Protein AF-A0A947I3F6-F1 (afdb_monomer_lite)

pLDDT: mean 74.59, std 15.41, range [24.28, 96.38]

Foldseek 3Di:
DDDPPFLDPADDAAAEEEEDAAFQWAPFDLVFFPDDPVLQQLLQVLLVVVQVVCVVVVVVVQLEWAFDWFWDPVPDDPFWIWIWTADTNDPPDGDIDIRTGTCDPQCVVQVDHGPVSVCVRGGDTAGDDQSVLLVVLQLLLVLQSDADQAYEYEYADDPHCVVVCVVSCVRRVRRYHYDHLPVWDHKYKHWRWYQDPVRDIDTRMYIYDTDDCQVSCLVVLVVQLRYQAYEDQAANQVSCVVVVRQHEYEHLHDLSCLLRVLVRQQVCVVVVRARYAYEYALVSLQVSLLSLCCVVPVDHSVPDDGQGQAAQWDDDPPDIFGDQVNVVSNLVNVLSVCVRGPHDADQAKDWHYKYQHDQSAIWTWIDHGHWIKIKTKGAFDLQLLVLLVVLLDDDQAQFDSPQARSDLSRLSRQVSQVSSGGPDRVLVVLCVVPVPQDPQLSVQLVRQLSRVSSNSSSSRLSRGVVNHCSSGNSNCVSVVSVVSSVLSSVRSVFQVDAACGGGDWRADPNRRMIMDMHINDNDPPPDD

Radius of gyration: 23.23 Å; chains: 1; bounding box: 56×62×62 Å

Sequence (528 aa):
MPTYKRFFPGPQGIEAEVVVPMTDFSVIDPHKLKLPRVARDIIKERVGSLREELQRRGFAHGNKIASLLSLLHDESDDDTIPLMLHHGPSFLEHFRAVLKLPKTPAIREENPQTPEALFEIISNTHMGGNASNILRTELHMARSGIGARIHKVFAPSDKYLDPWMAQYLDEVGDLFEFHPLNEIESRYGAGFPYDDNGGREQRFSTNTPQASTIDAMLPHVGQLESCDFVVVSEGLGEILKAQQIEVSQLFNPTSALHVESAIEVLKRSNGGITRDGVFINDKEADVWLKVMENRIDGTSMDELPDAKFPSPFRKTKQSTAIDGNAIQIINDSHQRWLNVIQPPESEHMTCLTGVGCGPEGGQYQFQKRNRFYISCADTLTDKGAGTLINSLGRKERKVSTKTRDVVGAGDAAYAATILAMLHTPLEDLFKSKEPSLNTNQIIIAITAFHAILGRVFGELAFRSENRDLTGVPHTSFPRILDAVVNKSIAAAYKLTIVEKRPQRIYTDDEWGINFVMWELARKSQSSF

Structure (mmCIF, N/CA/C/O backbone):
data_AF-A0A947I3F6-F1
#
_entry.id   AF-A0A947I3F6-F1
#
loop_
_atom_site.group_PDB
_atom_site.id
_atom_site.type_symbol
_atom_site.label_atom_id
_atom_site.label_alt_id
_atom_site.label_comp_id
_atom_site.label_asym_id
_atom_site.label_entity_id
_atom_site.label_seq_id
_atom_site.pdbx_PDB_ins_code
_atom_site.Cartn_x
_atom_site.Cartn_y
_atom_site.Cartn_z
_atom_site.occupancy
_atom_site.B_iso_or_equiv
_atom_site.auth_seq_id
_atom_site.auth_comp_id
_atom_site.auth_asym_id
_atom_site.auth_atom_id
_atom_site.pdbx_PDB_model_num
ATOM 1 N N . MET A 1 1 ? -17.574 -31.869 -7.685 1.00 28.08 1 MET A N 1
ATOM 2 C CA . MET A 1 1 ? -16.600 -30.843 -7.254 1.00 28.08 1 MET A CA 1
ATOM 3 C C . MET A 1 1 ? -16.718 -30.685 -5.745 1.00 28.08 1 MET A C 1
ATOM 5 O O . MET A 1 1 ? -17.851 -30.689 -5.273 1.00 28.08 1 MET A O 1
ATOM 9 N N . PRO A 1 2 ? -15.620 -30.624 -4.974 1.00 24.28 2 PRO A N 1
ATOM 10 C CA . PRO A 1 2 ? -15.720 -30.345 -3.550 1.00 24.28 2 PRO A CA 1
ATOM 11 C C . PRO A 1 2 ? -16.193 -28.899 -3.369 1.00 24.28 2 PRO A C 1
ATOM 13 O O . PRO A 1 2 ? -15.531 -27.961 -3.796 1.00 24.28 2 PRO A O 1
ATOM 16 N N . THR A 1 3 ? -17.364 -28.725 -2.766 1.00 25.22 3 THR A N 1
ATOM 17 C CA . THR A 1 3 ? -17.867 -27.431 -2.299 1.00 25.22 3 THR A CA 1
ATOM 18 C C . THR A 1 3 ? -16.963 -26.944 -1.170 1.00 25.22 3 THR A C 1
ATOM 20 O O . THR A 1 3 ? -17.061 -27.435 -0.042 1.00 25.22 3 THR A O 1
ATOM 23 N N . TYR A 1 4 ? -16.056 -26.013 -1.465 1.00 28.89 4 TYR A N 1
ATOM 24 C CA . TYR A 1 4 ? -15.246 -25.357 -0.444 1.00 28.89 4 TYR A CA 1
ATOM 25 C C . TYR A 1 4 ? -16.170 -24.584 0.506 1.00 28.89 4 TYR A C 1
ATOM 27 O O . TYR A 1 4 ? -16.903 -23.681 0.102 1.00 28.89 4 TYR A O 1
ATOM 35 N N . LYS A 1 5 ? -16.174 -24.971 1.786 1.00 31.47 5 LYS A N 1
ATOM 36 C CA . LYS A 1 5 ? -16.894 -24.259 2.846 1.00 31.47 5 LYS A CA 1
ATOM 37 C C . LYS A 1 5 ? -16.187 -22.910 3.029 1.00 31.47 5 LYS A C 1
ATOM 39 O O . LYS A 1 5 ? -15.040 -22.892 3.468 1.00 31.47 5 LYS A O 1
ATOM 44 N N . ARG A 1 6 ? -16.832 -21.811 2.618 1.00 31.89 6 ARG A N 1
ATOM 45 C CA . ARG A 1 6 ? -16.258 -20.455 2.678 1.00 31.89 6 ARG A CA 1
ATOM 46 C C . ARG A 1 6 ? -15.816 -20.128 4.107 1.00 31.89 6 ARG A C 1
ATOM 48 O O . ARG A 1 6 ? -16.558 -20.383 5.055 1.00 31.89 6 ARG A O 1
ATOM 55 N N . PHE A 1 7 ? -14.612 -19.582 4.246 1.00 33.91 7 PHE A N 1
ATOM 56 C CA . PHE A 1 7 ? -14.029 -19.210 5.538 1.00 33.91 7 PHE A CA 1
ATOM 57 C C . PHE A 1 7 ? -14.608 -17.884 6.066 1.00 33.91 7 PHE A C 1
ATOM 59 O O . PHE A 1 7 ? -14.788 -17.727 7.271 1.00 33.91 7 PHE A O 1
ATOM 66 N N . PHE A 1 8 ? -15.010 -16.995 5.150 1.00 31.03 8 PHE A N 1
ATOM 67 C CA . PHE A 1 8 ? -15.884 -15.849 5.404 1.00 31.03 8 PHE A CA 1
ATOM 68 C C . PHE A 1 8 ? -17.185 -16.019 4.605 1.00 31.03 8 PHE A C 1
ATOM 70 O O . PHE A 1 8 ? -17.126 -16.178 3.382 1.00 31.03 8 PHE A O 1
ATOM 77 N N . PRO A 1 9 ? -18.374 -16.009 5.232 1.00 30.25 9 PRO A N 1
ATOM 78 C CA . PRO A 1 9 ? -19.610 -15.837 4.486 1.00 30.25 9 PRO A CA 1
ATOM 79 C C . PRO A 1 9 ? -19.671 -14.378 4.015 1.00 30.25 9 PRO A C 1
ATOM 81 O O . PRO A 1 9 ? -20.130 -13.513 4.748 1.00 30.25 9 PRO A O 1
ATOM 84 N N . GLY A 1 10 ? -19.154 -14.099 2.816 1.00 25.91 10 GLY A N 1
ATOM 85 C CA . GLY A 1 10 ? -19.356 -12.798 2.174 1.00 25.91 10 GLY A CA 1
ATOM 86 C C . GLY A 1 10 ? -20.850 -12.515 1.924 1.00 25.91 10 GLY A C 1
ATOM 87 O O . GLY A 1 10 ? -21.655 -13.463 1.936 1.00 25.91 10 GLY A O 1
ATOM 88 N N . PRO A 1 11 ? -21.233 -11.249 1.685 1.00 28.20 11 PRO A N 1
ATOM 89 C CA . PRO A 1 11 ? -22.592 -10.877 1.304 1.00 28.20 11 PRO A CA 1
ATOM 90 C C . PRO A 1 11 ? -23.024 -11.534 -0.011 1.00 28.20 11 PRO A C 1
ATOM 92 O O . PRO A 1 11 ? -22.335 -12.368 -0.607 1.00 28.20 11 PRO A O 1
ATOM 95 N N . GLN A 1 12 ? -24.255 -11.243 -0.419 1.00 27.61 12 GLN A N 1
ATOM 96 C CA . GLN A 1 12 ? -24.843 -11.751 -1.649 1.00 27.61 12 GLN A CA 1
ATOM 97 C C . GLN A 1 12 ? -24.930 -10.623 -2.701 1.00 27.61 12 GLN A C 1
ATOM 99 O O . GLN A 1 12 ? -26.030 -10.140 -2.935 1.00 27.61 12 GLN A O 1
ATOM 104 N N . GLY A 1 13 ? -23.815 -10.194 -3.325 1.00 28.19 13 GLY A N 1
ATOM 105 C CA . GLY A 1 13 ? -23.818 -9.155 -4.389 1.00 28.19 13 GLY A CA 1
ATOM 106 C C . GLY A 1 13 ? -22.594 -9.125 -5.336 1.00 28.19 13 GLY A C 1
ATOM 107 O O . GLY A 1 13 ? -21.759 -10.020 -5.266 1.00 28.19 13 GLY A O 1
ATOM 108 N N . ILE A 1 14 ? -22.520 -8.127 -6.240 1.00 34.62 14 ILE A N 1
ATOM 109 C CA . ILE A 1 14 ? -21.321 -7.713 -7.019 1.00 34.62 14 ILE A CA 1
ATOM 110 C C . ILE A 1 14 ? -20.646 -6.610 -6.195 1.00 34.62 14 ILE A C 1
ATOM 112 O O . ILE A 1 14 ? -21.326 -5.661 -5.828 1.00 34.62 14 ILE A O 1
ATOM 116 N N . GLU A 1 15 ? -19.373 -6.756 -5.826 1.00 47.69 15 GLU A N 1
ATOM 117 C CA . GLU A 1 15 ? -18.882 -6.144 -4.574 1.00 47.69 15 GLU A CA 1
ATOM 118 C C . GLU A 1 15 ? -17.636 -5.239 -4.730 1.00 47.69 15 GLU A C 1
ATOM 120 O O . GLU A 1 15 ? -17.340 -4.497 -3.801 1.00 47.69 15 GLU A O 1
ATOM 125 N N . ALA A 1 16 ? -16.927 -5.212 -5.873 1.00 43.44 16 ALA A N 1
ATOM 126 C CA . ALA A 1 16 ? -15.826 -4.255 -6.093 1.00 43.44 16 ALA A CA 1
ATOM 127 C C . ALA A 1 16 ? -15.521 -4.001 -7.581 1.00 43.44 16 ALA A C 1
ATOM 129 O O . ALA A 1 16 ? -15.352 -4.947 -8.353 1.00 43.44 16 ALA A O 1
ATOM 130 N N . GLU A 1 17 ? -15.375 -2.732 -7.973 1.00 51.38 17 GLU A N 1
ATOM 131 C CA . GLU A 1 17 ? -14.807 -2.352 -9.272 1.00 51.38 17 GLU A CA 1
ATOM 132 C C . GLU A 1 17 ? -13.378 -1.832 -9.073 1.00 51.38 17 GLU A C 1
ATOM 134 O O . GLU A 1 17 ? -13.118 -0.925 -8.279 1.00 51.38 17 GLU A O 1
ATOM 139 N N . VAL A 1 18 ? -12.422 -2.459 -9.752 1.00 54.09 18 VAL A N 1
ATOM 140 C CA . VAL A 1 18 ? -11.008 -2.101 -9.702 1.00 54.09 18 VAL A CA 1
ATOM 141 C C . VAL A 1 18 ? -10.653 -1.459 -11.029 1.00 54.09 18 VAL A C 1
ATOM 143 O O . VAL A 1 18 ? -10.506 -2.137 -12.048 1.00 54.09 18 VAL A O 1
ATOM 146 N N . VAL A 1 19 ? -10.485 -0.141 -11.010 1.00 51.28 19 VAL A N 1
ATOM 147 C CA . VAL A 1 19 ? -9.880 0.570 -12.131 1.00 51.28 19 VAL A CA 1
ATOM 148 C C . VAL A 1 19 ? -8.380 0.529 -11.908 1.00 51.28 19 VAL A C 1
ATOM 150 O O . VAL A 1 19 ? -7.844 1.094 -10.951 1.00 51.28 19 VAL A O 1
ATOM 153 N N . VAL A 1 20 ? -7.694 -0.186 -12.787 1.00 48.84 20 VAL A N 1
ATOM 154 C CA . VAL A 1 20 ? -6.251 -0.358 -12.756 1.00 48.84 20 VAL A CA 1
ATOM 155 C C . VAL A 1 20 ? -5.626 0.544 -13.813 1.00 48.84 20 VAL A C 1
ATOM 157 O O . VAL A 1 20 ? -5.466 0.138 -14.963 1.00 48.84 20 VAL A O 1
ATOM 160 N N . PRO A 1 21 ? -5.149 1.740 -13.443 1.00 43.19 21 PRO A N 1
ATOM 161 C CA . PRO A 1 21 ? -4.045 2.331 -14.164 1.00 43.19 21 PRO A CA 1
ATOM 162 C C . PRO A 1 21 ? -2.756 1.589 -13.783 1.00 43.19 21 PRO A C 1
ATOM 164 O O . PRO A 1 21 ? -2.217 1.762 -12.693 1.00 43.19 21 PRO A O 1
ATOM 167 N N . MET A 1 22 ? -2.241 0.835 -14.753 1.00 49.03 22 MET A N 1
ATOM 168 C CA . MET A 1 22 ? -0.821 0.741 -15.101 1.00 49.03 22 MET A CA 1
ATOM 169 C C . MET A 1 22 ? 0.215 0.135 -14.152 1.00 49.03 22 MET A C 1
ATOM 171 O O . MET A 1 22 ? 0.053 -0.130 -12.964 1.00 49.03 22 MET A O 1
ATOM 175 N N . THR A 1 23 ? 1.356 -0.070 -14.788 1.00 38.34 23 THR A N 1
ATOM 176 C CA . THR A 1 23 ? 2.410 -1.004 -14.480 1.00 38.34 23 THR A CA 1
ATOM 177 C C . THR A 1 23 ? 3.756 -0.292 -14.400 1.00 38.34 23 THR A C 1
ATOM 179 O O . THR A 1 23 ? 4.328 0.170 -15.387 1.00 38.34 23 THR A O 1
ATOM 182 N N . ASP A 1 24 ? 4.312 -0.243 -13.193 1.00 42.03 24 ASP A N 1
ATOM 183 C CA . ASP A 1 24 ? 5.737 0.013 -12.985 1.00 42.03 24 ASP A CA 1
ATOM 184 C C . ASP A 1 24 ? 6.510 -1.279 -13.315 1.00 42.03 24 ASP A C 1
ATOM 186 O O . ASP A 1 24 ? 6.633 -2.161 -12.467 1.00 42.03 24 ASP A O 1
ATOM 190 N N . PHE A 1 25 ? 6.983 -1.442 -14.553 1.00 49.47 25 PHE A N 1
ATOM 191 C CA . PHE A 1 25 ? 7.470 -2.755 -15.017 1.00 49.47 25 PHE A CA 1
ATOM 192 C C . PHE A 1 25 ? 8.892 -3.168 -14.651 1.00 49.47 25 PHE A C 1
ATOM 194 O O . PHE A 1 25 ? 9.193 -4.362 -14.605 1.00 49.47 25 PHE A O 1
ATOM 201 N N . SER A 1 26 ? 9.790 -2.225 -14.404 1.00 39.75 26 SER A N 1
ATOM 202 C CA . SER A 1 26 ? 11.188 -2.545 -14.126 1.00 39.75 26 SER A CA 1
ATOM 203 C C . SER A 1 26 ? 11.578 -1.973 -12.779 1.00 39.75 26 SER A C 1
ATOM 205 O O . SER A 1 26 ? 12.297 -0.984 -12.655 1.00 39.75 26 SER A O 1
ATOM 207 N N . VAL A 1 27 ? 11.141 -2.649 -11.723 1.00 41.66 27 VAL A N 1
ATOM 208 C CA . VAL A 1 27 ? 11.884 -2.648 -10.469 1.00 41.66 27 VAL A CA 1
ATOM 209 C C . VAL A 1 27 ? 13.164 -3.432 -10.741 1.00 41.66 27 VAL A C 1
ATOM 211 O O . VAL A 1 27 ? 13.220 -4.655 -10.636 1.00 41.66 27 VAL A O 1
ATOM 214 N N . ILE A 1 28 ? 14.225 -2.717 -11.099 1.00 43.44 28 ILE A N 1
ATOM 215 C CA . ILE A 1 28 ? 15.539 -3.331 -11.147 1.00 43.44 28 ILE A CA 1
ATOM 216 C C . ILE A 1 28 ? 15.948 -3.614 -9.709 1.00 43.44 28 ILE A C 1
ATOM 218 O O . ILE A 1 28 ? 16.292 -2.721 -8.930 1.00 43.44 28 ILE A O 1
ATOM 222 N N . ASP A 1 29 ? 15.860 -4.887 -9.348 1.00 44.84 29 ASP A N 1
ATOM 223 C CA . ASP A 1 29 ? 16.509 -5.389 -8.158 1.00 44.84 29 ASP A CA 1
ATOM 224 C C . ASP A 1 29 ? 18.026 -5.267 -8.384 1.00 44.84 29 ASP A C 1
ATOM 226 O O . ASP A 1 29 ? 18.556 -5.843 -9.342 1.00 44.84 29 ASP A O 1
ATOM 230 N N . PRO A 1 30 ? 18.746 -4.503 -7.552 1.00 41.88 30 PRO A N 1
ATOM 231 C CA . PRO A 1 30 ? 20.191 -4.342 -7.686 1.00 41.88 30 PRO A CA 1
ATOM 232 C C . PRO A 1 30 ? 20.954 -5.679 -7.628 1.00 41.88 30 PRO A C 1
ATOM 234 O O . PRO A 1 30 ? 22.064 -5.803 -8.164 1.00 41.88 30 PRO A O 1
ATOM 237 N N . HIS A 1 31 ? 20.330 -6.723 -7.074 1.00 41.31 31 HIS A N 1
ATOM 238 C CA . HIS A 1 31 ? 20.825 -8.094 -7.089 1.00 41.31 31 HIS A CA 1
ATOM 239 C C . HIS A 1 31 ? 20.369 -8.924 -8.303 1.00 41.31 31 HIS A C 1
ATOM 241 O O . HIS A 1 31 ? 20.962 -9.977 -8.535 1.00 41.31 31 HIS A O 1
ATOM 247 N N . LYS A 1 32 ? 19.373 -8.481 -9.089 1.00 51.38 32 LYS A N 1
ATOM 248 C CA . LYS A 1 32 ? 18.787 -9.235 -10.222 1.00 51.38 32 LYS A CA 1
ATOM 249 C C . LYS A 1 32 ? 18.904 -8.561 -11.592 1.00 51.38 32 LYS A C 1
ATOM 251 O O . LYS A 1 32 ? 18.306 -9.052 -12.548 1.00 51.38 32 LYS A O 1
ATOM 256 N N . LEU A 1 33 ? 19.685 -7.487 -11.726 1.00 62.09 33 LEU A N 1
ATOM 257 C CA . LEU A 1 33 ? 20.210 -7.107 -13.040 1.00 62.09 33 LEU A CA 1
ATOM 258 C C . LEU A 1 33 ? 20.927 -8.313 -13.643 1.00 62.09 33 LEU A C 1
ATOM 260 O O . LEU A 1 33 ? 21.874 -8.829 -13.041 1.00 62.09 33 LEU A O 1
ATOM 264 N N . LYS A 1 34 ? 20.533 -8.717 -14.852 1.00 69.50 34 LYS A N 1
ATOM 265 C CA . LYS A 1 34 ? 21.219 -9.755 -15.638 1.00 69.50 34 LYS A CA 1
ATOM 266 C C . LYS A 1 34 ? 22.497 -9.192 -16.272 1.00 69.50 34 LYS A C 1
ATOM 268 O O . LYS A 1 34 ? 22.819 -9.457 -17.424 1.00 69.50 34 LYS A O 1
ATOM 273 N N . LEU A 1 35 ? 23.215 -8.359 -15.519 1.00 71.69 35 LEU A N 1
ATOM 274 C CA . LEU A 1 35 ? 24.388 -7.624 -15.967 1.00 71.69 35 LEU A CA 1
ATOM 275 C C . LEU A 1 35 ? 25.615 -8.016 -15.133 1.00 71.69 35 LEU A C 1
ATOM 277 O O . LEU A 1 35 ? 25.515 -8.164 -13.908 1.00 71.69 35 LEU A O 1
ATOM 281 N N . PRO A 1 36 ? 26.801 -8.127 -15.761 1.00 76.75 36 PRO A N 1
ATOM 282 C CA . PRO A 1 36 ? 28.058 -8.282 -15.038 1.00 76.75 36 PRO A CA 1
ATOM 283 C C . PRO A 1 36 ? 28.245 -7.182 -13.986 1.00 76.75 36 PRO A C 1
ATOM 285 O O . PRO A 1 36 ? 27.807 -6.049 -14.174 1.00 76.75 36 PRO A O 1
ATOM 288 N N . ARG A 1 37 ? 28.939 -7.485 -12.881 1.00 80.00 37 ARG A N 1
ATOM 289 C CA . ARG A 1 37 ? 29.182 -6.521 -11.787 1.00 80.00 37 ARG A CA 1
ATOM 290 C C . ARG A 1 37 ? 29.732 -5.179 -12.283 1.00 80.00 37 ARG A C 1
ATOM 292 O O . ARG A 1 37 ? 29.181 -4.150 -11.929 1.00 80.00 37 ARG A O 1
ATOM 299 N N . VAL A 1 38 ? 30.724 -5.209 -13.172 1.00 80.44 38 VAL A N 1
ATOM 300 C CA . VAL A 1 38 ? 31.338 -4.003 -13.752 1.00 80.44 38 VAL A CA 1
ATOM 301 C C . VAL A 1 38 ? 30.305 -3.117 -14.459 1.00 80.44 38 VAL A C 1
ATOM 303 O O . VAL A 1 38 ? 30.294 -1.907 -14.275 1.00 80.44 38 VAL A O 1
ATOM 306 N N . ALA A 1 39 ? 29.388 -3.719 -15.222 1.00 77.38 39 ALA A N 1
ATOM 307 C CA . ALA A 1 39 ? 28.314 -2.990 -15.890 1.00 77.38 39 ALA A CA 1
ATOM 308 C C . ALA A 1 39 ? 27.342 -2.348 -14.884 1.00 77.38 39 ALA A C 1
ATOM 310 O O . ALA A 1 39 ? 26.892 -1.225 -15.094 1.00 77.38 39 ALA A O 1
ATOM 311 N N . ARG A 1 40 ? 27.049 -3.036 -13.773 1.00 77.50 40 ARG A N 1
ATOM 312 C CA . ARG A 1 40 ? 26.195 -2.504 -12.700 1.00 77.50 40 ARG A CA 1
ATOM 313 C C . ARG A 1 40 ? 26.842 -1.326 -11.980 1.00 77.50 40 ARG A C 1
ATOM 315 O O . ARG A 1 40 ? 26.161 -0.336 -11.745 1.00 77.50 40 ARG A O 1
ATOM 322 N N . ASP A 1 41 ? 28.133 -1.418 -11.678 1.00 81.31 41 ASP A N 1
ATOM 323 C CA . ASP A 1 41 ? 28.874 -0.357 -10.988 1.00 81.31 41 ASP A CA 1
ATOM 324 C C . ASP A 1 41 ? 28.897 0.935 -11.835 1.00 81.31 41 ASP A C 1
ATOM 326 O O . ASP A 1 41 ? 28.617 2.016 -11.321 1.00 81.31 41 ASP A O 1
ATOM 330 N N . ILE A 1 42 ? 29.084 0.813 -13.157 1.00 81.00 42 ILE A N 1
ATOM 331 C CA . ILE A 1 42 ? 29.000 1.946 -14.100 1.00 81.00 42 ILE A CA 1
ATOM 332 C C . ILE A 1 42 ? 27.601 2.578 -14.106 1.00 81.00 42 ILE A C 1
ATOM 334 O O . ILE A 1 42 ? 27.469 3.802 -14.130 1.00 81.00 42 ILE A O 1
ATOM 338 N N . ILE A 1 43 ? 26.543 1.758 -14.106 1.00 80.31 43 ILE A N 1
ATOM 339 C CA . ILE A 1 43 ? 25.162 2.258 -14.059 1.00 80.31 43 ILE A CA 1
ATOM 340 C C . ILE A 1 43 ? 24.934 3.039 -12.762 1.00 80.31 43 ILE A C 1
ATOM 342 O O . ILE A 1 43 ? 24.422 4.154 -12.819 1.00 80.31 43 ILE A O 1
ATOM 346 N N . LYS A 1 44 ? 25.357 2.494 -11.615 1.00 82.81 44 LYS A N 1
ATOM 347 C CA . LYS A 1 44 ? 25.204 3.147 -10.309 1.00 82.81 44 LYS A CA 1
ATOM 348 C C . LYS A 1 44 ? 25.850 4.520 -10.249 1.00 82.81 44 LYS A C 1
ATOM 350 O O . LYS A 1 44 ? 25.217 5.465 -9.786 1.00 82.81 44 LYS A O 1
ATOM 355 N N . GLU A 1 45 ? 27.085 4.625 -10.727 1.00 84.75 45 GLU A N 1
ATOM 356 C CA . GLU A 1 45 ? 27.823 5.886 -10.760 1.00 84.75 45 GLU A CA 1
ATOM 357 C C . GLU A 1 45 ? 27.086 6.928 -11.613 1.00 84.75 45 GLU A C 1
ATOM 359 O O . GLU A 1 45 ? 26.788 8.027 -11.145 1.00 84.75 45 GLU A O 1
ATOM 364 N N . ARG A 1 46 ? 26.692 6.550 -12.838 1.00 84.12 46 ARG A N 1
ATOM 365 C CA . ARG A 1 46 ? 25.990 7.443 -13.775 1.00 84.12 46 ARG A CA 1
ATOM 366 C C . ARG A 1 46 ? 24.640 7.913 -13.235 1.00 84.12 46 ARG A C 1
ATOM 368 O O . ARG A 1 46 ? 24.288 9.081 -13.390 1.00 84.12 46 ARG A O 1
ATOM 375 N N . VAL A 1 47 ? 23.895 7.023 -12.585 1.00 82.44 47 VAL A N 1
ATOM 376 C CA . VAL A 1 47 ? 22.600 7.342 -11.965 1.00 82.44 47 VAL A CA 1
ATOM 377 C C . VAL A 1 47 ? 22.787 8.247 -10.747 1.00 82.44 47 VAL A C 1
ATOM 379 O O . VAL A 1 47 ? 22.021 9.193 -10.576 1.00 82.44 47 VAL A O 1
ATOM 382 N N . GLY A 1 48 ? 23.819 8.008 -9.932 1.00 82.31 48 GLY A N 1
ATOM 383 C CA . GLY A 1 48 ? 24.184 8.880 -8.815 1.00 82.31 48 GLY A CA 1
ATOM 384 C C . GLY A 1 48 ? 24.465 10.313 -9.276 1.00 82.31 48 GLY A C 1
ATOM 385 O O . GLY A 1 48 ? 23.866 11.254 -8.755 1.00 82.31 48 GLY A O 1
ATOM 386 N N . SER A 1 49 ? 25.278 10.480 -10.324 1.00 83.56 49 SER A N 1
ATOM 387 C CA . SER A 1 49 ? 25.569 11.800 -10.904 1.00 83.56 49 SER A CA 1
ATOM 388 C C . SER A 1 49 ? 24.330 12.485 -11.491 1.00 83.56 49 SER A C 1
ATOM 390 O O . SER A 1 49 ? 24.114 13.674 -11.250 1.00 83.56 49 SER A O 1
ATOM 392 N N . LEU A 1 50 ? 23.486 11.741 -12.218 1.00 79.94 50 LEU A N 1
ATOM 393 C CA . LEU A 1 50 ? 22.214 12.246 -12.750 1.00 79.94 50 LEU A CA 1
ATOM 394 C C . LEU A 1 50 ? 21.304 12.758 -11.625 1.00 79.94 50 LEU A C 1
ATOM 396 O O . LEU A 1 50 ? 20.720 13.837 -11.716 1.00 79.94 50 LEU A O 1
ATOM 400 N N . ARG A 1 51 ? 21.207 11.998 -10.534 1.00 79.69 51 ARG A N 1
ATOM 401 C CA . ARG A 1 51 ? 20.426 12.374 -9.358 1.00 79.69 51 ARG A CA 1
ATOM 402 C C . ARG A 1 51 ? 20.957 13.652 -8.708 1.00 79.69 51 ARG A C 1
ATOM 404 O O . ARG A 1 51 ? 20.167 14.533 -8.381 1.00 79.69 51 ARG A O 1
ATOM 411 N N . GLU A 1 52 ? 22.264 13.770 -8.497 1.00 80.19 52 GLU A N 1
ATOM 412 C CA . GLU A 1 52 ? 22.872 14.984 -7.930 1.00 80.19 52 GLU A CA 1
ATOM 413 C C . GLU A 1 52 ? 22.630 16.216 -8.807 1.00 80.19 52 GLU A C 1
ATOM 415 O O . GLU A 1 52 ? 22.395 17.317 -8.306 1.00 80.19 52 GLU A O 1
ATOM 420 N N . GLU A 1 53 ? 22.673 16.048 -10.128 1.00 78.44 53 GLU A N 1
ATOM 421 C CA . GLU A 1 53 ? 22.303 17.097 -11.071 1.00 78.44 53 GLU A CA 1
ATOM 422 C C . GLU A 1 53 ? 20.837 17.513 -10.918 1.00 78.44 53 GLU A C 1
ATOM 424 O O . GLU A 1 53 ? 20.553 18.707 -10.822 1.00 78.44 53 GLU A O 1
ATOM 429 N N . LEU A 1 54 ? 19.919 16.549 -10.831 1.00 73.75 54 LEU A N 1
ATOM 430 C CA . LEU A 1 54 ? 18.503 16.823 -10.603 1.00 73.75 54 LEU A CA 1
ATOM 431 C C . LEU A 1 54 ? 18.281 17.572 -9.280 1.00 73.75 54 LEU A C 1
ATOM 433 O O . LEU A 1 54 ? 17.602 18.597 -9.251 1.00 73.75 54 LEU A O 1
ATOM 437 N N . GLN A 1 55 ? 18.914 17.137 -8.191 1.00 72.00 55 GLN A N 1
ATOM 438 C CA . GLN A 1 55 ? 18.804 17.826 -6.902 1.00 72.00 55 GLN A CA 1
ATOM 439 C C . GLN A 1 55 ? 19.299 19.276 -6.970 1.00 72.00 55 GLN A C 1
ATOM 441 O O . GLN A 1 55 ? 18.642 20.172 -6.442 1.00 72.00 55 GLN A O 1
ATOM 446 N N . ARG A 1 56 ? 20.421 19.533 -7.658 1.00 73.44 56 ARG A N 1
ATOM 447 C CA . ARG A 1 56 ? 20.949 20.896 -7.856 1.00 73.44 56 ARG A CA 1
ATOM 448 C C . ARG A 1 56 ? 20.008 21.799 -8.650 1.00 73.44 56 ARG A C 1
ATOM 450 O O . ARG A 1 56 ? 20.045 23.009 -8.463 1.00 73.44 56 ARG A O 1
ATOM 457 N N . ARG A 1 57 ? 19.171 21.227 -9.517 1.00 69.25 57 ARG A N 1
ATOM 458 C CA . ARG A 1 57 ? 18.166 21.953 -10.309 1.00 69.25 57 ARG A CA 1
ATOM 459 C C . ARG A 1 57 ? 16.855 22.204 -9.551 1.00 69.25 57 ARG A C 1
ATOM 461 O O . ARG A 1 57 ? 15.912 22.699 -10.150 1.00 69.25 57 ARG A O 1
ATOM 468 N N . GLY A 1 58 ? 16.791 21.891 -8.254 1.00 57.78 58 GLY A N 1
ATOM 469 C CA . GLY A 1 58 ? 15.598 22.120 -7.433 1.00 57.78 58 GLY A CA 1
ATOM 470 C C . GLY A 1 58 ? 14.602 20.959 -7.430 1.00 57.78 58 GLY A C 1
ATOM 471 O O . GLY A 1 58 ? 13.544 21.072 -6.818 1.00 57.78 58 GLY A O 1
ATOM 472 N N . PHE A 1 59 ? 14.939 19.809 -8.026 1.00 61.88 59 PHE A N 1
ATOM 473 C CA . PHE A 1 59 ? 14.131 18.591 -7.918 1.00 61.88 59 PHE A CA 1
ATOM 474 C C . PHE A 1 59 ? 14.358 17.928 -6.548 1.00 61.88 59 PHE A C 1
ATOM 476 O O . PHE A 1 59 ? 15.050 16.912 -6.427 1.00 61.88 59 PHE A O 1
ATOM 483 N N . ALA A 1 60 ? 13.804 18.528 -5.487 1.00 42.72 60 ALA A N 1
ATOM 484 C CA . ALA A 1 60 ? 14.076 18.192 -4.082 1.00 42.72 60 ALA A CA 1
ATOM 485 C C . ALA A 1 60 ? 13.736 16.737 -3.681 1.00 42.72 60 ALA A C 1
ATOM 487 O O . ALA A 1 60 ? 14.212 16.246 -2.657 1.00 42.72 60 ALA A O 1
ATOM 488 N N . HIS A 1 61 ? 13.004 16.000 -4.524 1.00 53.44 61 HIS A N 1
ATOM 489 C CA . HIS A 1 61 ? 12.581 14.615 -4.284 1.00 53.44 61 HIS A CA 1
ATOM 490 C C . HIS A 1 61 ? 13.189 13.587 -5.263 1.00 53.44 61 HIS A C 1
ATOM 492 O O . HIS A 1 61 ? 12.642 12.497 -5.406 1.00 53.44 61 HIS A O 1
ATOM 498 N N . GLY A 1 62 ? 14.318 13.924 -5.910 1.00 56.38 62 GLY A N 1
ATOM 499 C CA . GLY A 1 62 ? 14.946 13.312 -7.102 1.00 56.38 62 GLY A CA 1
ATOM 500 C C . GLY A 1 62 ? 15.297 11.813 -7.148 1.00 56.38 62 GLY A C 1
ATOM 501 O O . GLY A 1 62 ? 16.257 11.451 -7.813 1.00 56.38 62 GLY A O 1
ATOM 502 N N . ASN A 1 63 ? 14.542 10.931 -6.496 1.00 62.97 63 ASN A N 1
ATOM 503 C CA . ASN A 1 63 ? 14.616 9.476 -6.657 1.00 62.97 63 ASN A CA 1
ATOM 504 C C . ASN A 1 63 ? 13.497 8.917 -7.552 1.00 62.97 63 ASN A C 1
ATOM 506 O O . ASN A 1 63 ? 13.459 7.708 -7.784 1.00 62.97 63 ASN A O 1
ATOM 510 N N . LYS A 1 64 ? 12.579 9.762 -8.038 1.00 68.75 64 LYS A N 1
ATOM 511 C CA . LYS A 1 64 ? 11.559 9.414 -9.035 1.00 68.75 64 LYS A CA 1
ATOM 512 C C . LYS A 1 64 ? 11.323 10.585 -9.991 1.00 68.75 64 LYS A C 1
ATOM 514 O O . LYS A 1 64 ? 11.273 11.718 -9.521 1.00 68.75 64 LYS A O 1
ATOM 519 N N . ILE A 1 65 ? 11.151 10.322 -11.287 1.00 64.56 65 ILE A N 1
ATOM 520 C CA . ILE A 1 65 ? 10.774 11.329 -12.294 1.00 64.56 65 ILE A CA 1
ATOM 521 C C . ILE A 1 65 ? 9.757 10.772 -13.302 1.00 64.56 65 ILE A C 1
ATOM 523 O O . ILE A 1 65 ? 9.821 9.603 -13.681 1.00 64.56 65 ILE A O 1
ATOM 527 N N . ALA A 1 66 ? 8.832 11.612 -13.765 1.00 64.62 66 ALA A N 1
ATOM 528 C CA . ALA A 1 66 ? 8.040 11.322 -14.957 1.00 64.62 66 ALA A CA 1
ATOM 529 C C . ALA A 1 66 ? 8.880 11.691 -16.186 1.00 64.62 66 ALA A C 1
ATOM 531 O O . ALA A 1 66 ? 9.400 12.802 -16.250 1.00 64.62 66 ALA A O 1
ATOM 532 N N . SER A 1 67 ? 9.085 10.760 -17.115 1.00 66.69 67 SER A N 1
ATOM 533 C CA . SER A 1 67 ? 9.935 10.995 -18.282 1.00 66.69 67 SER A CA 1
ATOM 534 C C . SER A 1 67 ? 9.616 10.032 -19.421 1.00 66.69 67 SER A C 1
ATOM 536 O O . SER A 1 67 ? 9.450 8.835 -19.189 1.00 66.69 67 SER A O 1
ATOM 538 N N . LEU A 1 68 ? 9.538 10.541 -20.655 1.00 73.56 68 LEU A N 1
ATOM 539 C CA . LEU A 1 68 ? 9.506 9.666 -21.832 1.00 73.56 68 LEU A CA 1
ATOM 540 C C . LEU A 1 68 ? 10.894 9.044 -22.003 1.00 73.56 68 LEU A C 1
ATOM 542 O O . LEU A 1 68 ? 11.906 9.720 -21.808 1.00 73.56 68 LEU A O 1
ATOM 546 N N . LEU A 1 69 ? 10.941 7.772 -22.390 1.00 77.56 69 LEU A N 1
ATOM 547 C CA . LEU A 1 69 ? 12.185 7.046 -22.617 1.00 77.56 69 LEU A CA 1
ATOM 548 C C . LEU A 1 69 ? 12.370 6.782 -24.109 1.00 77.56 69 LEU A C 1
ATOM 550 O O . LEU A 1 69 ? 11.436 6.367 -24.786 1.00 77.56 69 LEU A O 1
ATOM 554 N N . SER A 1 70 ? 13.580 6.986 -24.627 1.00 85.56 70 SER A N 1
ATOM 555 C CA . SER A 1 70 ? 13.924 6.569 -25.992 1.00 85.56 70 SER A CA 1
ATOM 556 C C . SER A 1 70 ? 15.364 6.088 -26.083 1.00 85.56 70 SER A C 1
ATOM 558 O O . SER A 1 70 ? 16.248 6.647 -25.435 1.00 85.56 70 SER A O 1
ATOM 560 N N . LEU A 1 71 ? 15.629 5.101 -26.934 1.00 87.75 71 LEU A N 1
ATOM 561 C CA . LEU A 1 71 ? 16.999 4.730 -27.284 1.00 87.75 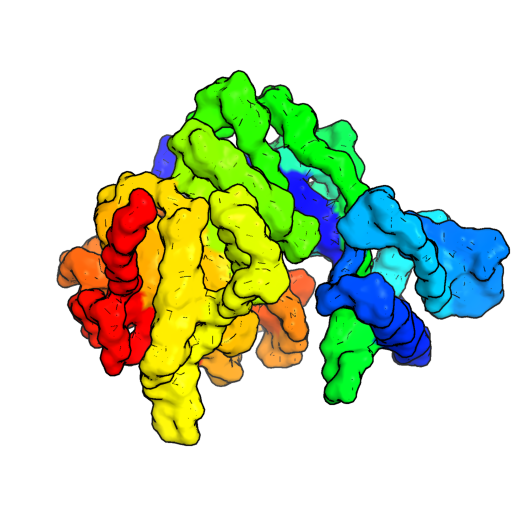71 LEU A CA 1
ATOM 562 C C . LEU A 1 71 ? 17.536 5.668 -28.367 1.00 87.75 71 LEU A C 1
ATOM 564 O O . LEU A 1 71 ? 16.838 5.958 -29.337 1.00 87.75 71 LEU A O 1
ATOM 568 N N . LEU A 1 72 ? 18.767 6.151 -28.195 1.00 86.69 72 LEU A N 1
ATOM 569 C CA . LEU A 1 72 ? 19.458 6.958 -29.203 1.00 86.69 72 LEU A CA 1
ATOM 570 C C . LEU A 1 72 ? 20.404 6.070 -30.000 1.00 86.69 72 LEU A C 1
ATOM 572 O O . LEU A 1 72 ? 21.557 5.870 -29.625 1.00 86.69 72 LEU A O 1
ATOM 576 N N . HIS A 1 73 ? 19.907 5.525 -31.104 1.00 80.00 73 HIS A N 1
ATOM 577 C CA . HIS A 1 73 ? 20.684 4.606 -31.937 1.00 80.00 73 HIS A CA 1
ATOM 578 C C . HIS A 1 73 ? 21.869 5.299 -32.618 1.00 80.00 73 HIS A C 1
ATOM 580 O O . HIS A 1 73 ? 22.972 4.752 -32.624 1.00 80.00 73 HIS A O 1
ATOM 586 N N . ASP A 1 74 ? 21.672 6.540 -33.068 1.00 77.94 74 ASP A N 1
ATOM 587 C CA . ASP A 1 74 ? 22.694 7.348 -33.751 1.00 77.94 74 ASP A CA 1
ATOM 588 C C . ASP A 1 74 ? 23.826 7.820 -32.820 1.00 77.94 74 ASP A C 1
ATOM 590 O O . ASP A 1 74 ? 24.913 8.160 -33.279 1.00 77.94 74 ASP A O 1
ATOM 594 N N . GLU A 1 75 ? 23.584 7.839 -31.505 1.00 72.69 75 GLU A N 1
ATOM 595 C CA . GLU A 1 75 ? 24.584 8.187 -30.485 1.00 72.69 75 GLU A CA 1
ATOM 596 C C . GLU A 1 75 ? 25.202 6.939 -29.826 1.00 72.69 75 GLU A C 1
ATOM 598 O O . GLU A 1 75 ? 25.986 7.059 -28.879 1.00 72.69 75 GLU A O 1
ATOM 603 N N . SER A 1 76 ? 24.833 5.737 -30.288 1.00 71.25 76 SER A N 1
ATOM 604 C CA . SER A 1 76 ? 25.372 4.489 -29.755 1.00 71.25 76 SER A CA 1
ATOM 605 C C . SER A 1 76 ? 26.785 4.234 -30.283 1.00 71.25 76 SER A C 1
ATOM 607 O O . SER A 1 76 ? 27.057 4.372 -31.472 1.00 71.25 76 SER A O 1
ATOM 609 N N . ASP A 1 77 ? 27.692 3.855 -29.386 1.00 80.00 77 ASP A N 1
ATOM 610 C CA . ASP A 1 77 ? 29.050 3.425 -29.729 1.00 80.00 77 ASP A CA 1
ATOM 611 C C . ASP A 1 77 ? 29.194 1.914 -29.506 1.00 80.00 77 ASP A C 1
ATOM 613 O O . ASP A 1 77 ? 28.231 1.236 -29.128 1.00 80.00 77 ASP A O 1
ATOM 617 N N . ASP A 1 78 ? 30.374 1.355 -29.773 1.00 76.19 78 ASP A N 1
ATOM 618 C CA . ASP A 1 78 ? 30.593 -0.090 -29.651 1.00 76.19 78 ASP A CA 1
ATOM 619 C C . ASP A 1 78 ? 30.293 -0.610 -28.237 1.00 76.19 78 ASP A C 1
ATOM 621 O O . ASP A 1 78 ? 29.853 -1.749 -28.090 1.00 76.19 78 ASP A O 1
ATOM 625 N N . ASP A 1 79 ? 30.443 0.221 -27.202 1.00 82.81 79 ASP A N 1
ATOM 626 C CA . ASP A 1 79 ? 30.428 -0.211 -25.804 1.00 82.81 79 ASP A CA 1
ATOM 627 C C . ASP A 1 79 ? 29.217 0.277 -25.006 1.00 82.81 79 ASP A C 1
ATOM 629 O O . ASP A 1 79 ? 28.987 -0.202 -23.890 1.00 82.81 79 ASP A O 1
ATOM 633 N N . THR A 1 80 ? 28.407 1.185 -25.551 1.00 86.50 80 THR A N 1
ATOM 634 C CA . THR A 1 80 ? 27.254 1.755 -24.855 1.00 86.50 80 THR A CA 1
ATOM 635 C C . THR A 1 80 ? 26.011 1.908 -25.726 1.00 86.50 80 THR A C 1
ATOM 637 O O . THR A 1 80 ? 26.066 2.129 -26.934 1.00 86.50 80 THR A O 1
ATOM 640 N N . ILE A 1 81 ? 24.853 1.780 -25.080 1.00 86.81 81 ILE A N 1
ATOM 641 C CA . ILE A 1 81 ? 23.537 2.090 -25.623 1.00 86.81 81 ILE A CA 1
ATOM 642 C C . ILE A 1 81 ? 22.971 3.298 -24.855 1.00 86.81 81 ILE A C 1
ATOM 644 O O . ILE A 1 81 ? 22.813 3.221 -23.632 1.00 86.81 81 ILE A O 1
ATOM 648 N N . PRO A 1 82 ? 22.729 4.448 -25.505 1.00 88.75 82 PRO A N 1
ATOM 649 C CA . PRO A 1 82 ? 22.234 5.635 -24.823 1.00 88.75 82 PRO A CA 1
ATOM 650 C C . PRO A 1 82 ? 20.719 5.546 -24.635 1.00 88.75 82 PRO A C 1
ATOM 652 O O . PRO A 1 82 ? 19.964 5.477 -25.603 1.00 88.75 82 PRO A O 1
ATOM 655 N N . LEU A 1 83 ? 20.282 5.586 -23.379 1.00 85.62 83 LEU A N 1
ATOM 656 C CA . LEU A 1 83 ? 18.888 5.753 -22.995 1.00 85.62 83 LEU A CA 1
ATOM 657 C C . LEU A 1 83 ? 18.637 7.229 -22.681 1.00 85.62 83 LEU A C 1
ATOM 659 O O . LEU A 1 83 ? 19.218 7.784 -21.750 1.00 85.62 83 LEU A O 1
ATOM 663 N N . MET A 1 84 ? 17.770 7.867 -23.452 1.00 85.75 84 MET A N 1
ATOM 664 C CA . MET A 1 84 ? 17.351 9.242 -23.229 1.00 85.75 84 MET A CA 1
ATOM 665 C C . MET A 1 84 ? 16.135 9.304 -22.315 1.00 85.75 84 MET A C 1
ATOM 667 O O . MET A 1 84 ? 15.163 8.585 -22.529 1.00 85.75 84 MET A O 1
ATOM 671 N N . LEU A 1 85 ? 16.199 10.207 -21.343 1.00 80.19 85 LEU A N 1
ATOM 672 C CA . LEU A 1 85 ? 15.109 10.621 -20.478 1.00 80.19 85 LEU A CA 1
ATOM 673 C C . LEU A 1 85 ? 14.670 12.020 -20.931 1.00 80.19 85 LEU A C 1
ATOM 675 O O . LEU A 1 85 ? 15.449 12.975 -20.836 1.00 80.19 85 LEU A O 1
ATOM 679 N N . HIS A 1 86 ? 13.454 12.128 -21.466 1.00 74.50 86 HIS A N 1
ATOM 680 C CA . HIS A 1 86 ? 12.842 13.387 -21.899 1.00 74.50 86 HIS A CA 1
ATOM 681 C C . HIS A 1 86 ? 11.871 13.929 -20.849 1.00 74.50 86 HIS A C 1
ATOM 683 O O . HIS A 1 86 ? 11.138 13.151 -20.243 1.00 74.50 86 HIS A O 1
ATOM 689 N N . HIS A 1 87 ? 11.777 15.254 -20.747 1.00 61.75 87 HIS A N 1
ATOM 690 C CA . HIS A 1 87 ? 10.891 16.009 -19.851 1.00 61.75 87 HIS A CA 1
ATOM 691 C C . HIS A 1 87 ? 11.212 15.867 -18.357 1.00 61.75 87 HIS A C 1
ATOM 693 O O . HIS A 1 87 ? 11.791 14.880 -17.901 1.00 61.75 87 HIS A O 1
ATOM 699 N N . GLY A 1 88 ? 10.914 16.934 -17.610 1.00 50.09 88 GLY A N 1
ATOM 700 C CA . GLY A 1 88 ? 10.997 16.963 -16.153 1.00 50.09 88 GLY A CA 1
ATOM 701 C C . GLY A 1 88 ? 9.718 16.412 -15.505 1.00 50.09 88 GLY A C 1
ATOM 702 O O . GLY A 1 88 ? 8.794 16.006 -16.206 1.00 50.09 88 GLY A O 1
ATOM 703 N N . PRO A 1 89 ? 9.613 16.440 -14.165 1.00 43.50 89 PRO A N 1
ATOM 704 C CA . PRO A 1 89 ? 8.424 16.003 -13.422 1.00 43.50 89 PRO A CA 1
ATOM 705 C C . PRO A 1 89 ? 7.138 16.777 -13.765 1.00 43.50 89 PRO A C 1
ATOM 707 O O . PRO A 1 89 ? 6.065 16.377 -13.325 1.00 43.50 89 PRO A O 1
ATOM 710 N N . SER A 1 90 ? 7.220 17.843 -14.568 1.00 45.34 90 SER A N 1
ATOM 711 C CA . SER A 1 90 ? 6.078 18.424 -15.270 1.00 45.34 90 SER A CA 1
ATOM 712 C C . SER A 1 90 ? 6.341 18.482 -16.780 1.00 45.34 90 SER A C 1
ATOM 714 O O . SER A 1 90 ? 7.472 18.701 -17.222 1.00 45.34 90 SER A O 1
ATOM 716 N N . PHE A 1 91 ? 5.280 18.370 -17.589 1.00 41.34 91 PHE A N 1
ATOM 717 C CA . PHE A 1 91 ? 5.341 18.546 -19.050 1.00 41.34 91 PHE A CA 1
ATOM 718 C C . PHE A 1 91 ? 5.828 19.942 -19.490 1.00 41.34 91 PHE A C 1
ATOM 720 O O . PHE A 1 91 ? 6.112 20.148 -20.669 1.00 41.34 91 PHE A O 1
ATOM 727 N N . LEU A 1 92 ? 5.920 20.894 -18.556 1.00 41.50 92 LEU A N 1
ATOM 728 C CA . LEU A 1 92 ? 6.305 22.285 -18.793 1.00 41.50 92 LEU A CA 1
ATOM 729 C C . LEU A 1 92 ? 7.819 22.517 -18.694 1.00 41.50 92 LEU A C 1
ATOM 731 O O . LEU A 1 92 ? 8.310 23.552 -19.141 1.00 41.50 92 LEU A O 1
ATOM 735 N N . GLU A 1 93 ? 8.573 21.564 -18.145 1.00 51.84 93 GLU A N 1
ATOM 736 C CA . GLU A 1 93 ? 10.020 21.680 -17.990 1.00 51.84 93 GLU A CA 1
ATOM 737 C C . GLU A 1 93 ? 10.758 20.807 -19.012 1.00 51.84 93 GLU A C 1
ATOM 739 O O . GLU A 1 93 ? 10.688 19.573 -19.004 1.00 51.84 93 GLU A O 1
ATOM 744 N N . HIS A 1 94 ? 11.515 21.457 -19.901 1.00 58.34 94 HIS A N 1
ATOM 745 C CA . HIS A 1 94 ? 12.391 20.788 -20.861 1.00 58.34 94 HIS A CA 1
ATOM 746 C C . HIS A 1 94 ? 13.646 20.249 -20.161 1.00 58.34 94 HIS A C 1
ATOM 748 O O . HIS A 1 94 ? 14.704 20.877 -20.151 1.00 58.34 94 HIS A O 1
ATOM 754 N N . PHE A 1 95 ? 13.530 19.063 -19.569 1.00 66.44 95 PHE A N 1
ATOM 755 C CA . PHE A 1 95 ? 14.669 18.277 -19.109 1.00 66.44 95 PHE A CA 1
ATOM 756 C C . PHE A 1 95 ? 15.060 17.241 -20.170 1.00 66.44 95 PHE A C 1
ATOM 758 O O . PHE A 1 95 ? 14.205 16.607 -20.785 1.00 66.44 95 PHE A O 1
ATOM 765 N N . ARG A 1 96 ? 16.364 17.081 -20.397 1.00 74.31 96 ARG A N 1
ATOM 766 C CA . ARG A 1 96 ? 16.932 16.032 -21.247 1.00 74.31 96 ARG A CA 1
ATOM 767 C C . ARG A 1 96 ? 18.160 15.481 -20.541 1.00 74.31 96 ARG A C 1
ATOM 769 O O . ARG A 1 96 ? 19.093 16.236 -20.274 1.00 74.31 96 ARG A O 1
ATOM 776 N N . ALA A 1 97 ? 18.169 14.181 -20.276 1.00 77.56 97 ALA A N 1
ATOM 777 C CA . ALA A 1 97 ? 19.339 13.472 -19.774 1.00 77.56 97 ALA A CA 1
ATOM 778 C C . ALA A 1 97 ? 19.583 12.203 -20.582 1.00 77.56 97 ALA A C 1
ATOM 780 O O . ALA A 1 97 ? 18.645 11.560 -21.043 1.00 77.56 97 ALA A O 1
ATOM 781 N N . VAL A 1 98 ? 20.853 11.841 -20.746 1.00 82.06 98 VAL A N 1
ATOM 782 C CA . VAL A 1 98 ? 21.250 10.626 -21.459 1.00 82.06 98 VAL A CA 1
ATOM 783 C C . VAL A 1 98 ? 21.972 9.709 -20.487 1.00 82.06 98 VAL A C 1
ATOM 785 O O . VAL A 1 98 ? 23.096 9.979 -20.065 1.00 82.06 98 VAL A O 1
ATOM 788 N N . LEU A 1 99 ? 21.323 8.603 -20.145 1.00 80.50 99 LEU A N 1
ATOM 789 C CA . LEU A 1 99 ? 21.924 7.509 -19.408 1.00 80.50 99 LEU A CA 1
ATOM 790 C C . LEU A 1 99 ? 22.552 6.538 -20.405 1.00 80.50 99 LEU A C 1
ATOM 792 O O . LEU A 1 99 ? 21.873 5.738 -21.043 1.00 80.50 99 LEU A O 1
ATOM 796 N N . LYS A 1 100 ? 23.875 6.581 -20.537 1.00 83.62 100 LYS A N 1
ATOM 797 C CA . LYS A 1 100 ? 24.594 5.571 -21.317 1.00 83.62 100 LYS A CA 1
ATOM 798 C C . LYS A 1 100 ? 24.611 4.262 -20.528 1.00 83.62 100 LYS A C 1
ATOM 800 O O . LYS A 1 100 ? 25.164 4.213 -19.429 1.00 83.62 100 LYS A O 1
ATOM 805 N N . LEU A 1 101 ? 24.035 3.203 -21.075 1.00 82.12 101 LEU A N 1
ATOM 806 C CA . LEU A 1 101 ? 24.059 1.861 -20.497 1.00 82.12 101 LEU A CA 1
ATOM 807 C C . LEU A 1 101 ? 25.142 1.028 -21.200 1.00 82.12 101 LEU A C 1
ATOM 809 O O . LEU A 1 101 ? 25.323 1.176 -22.404 1.00 82.12 101 LEU A O 1
ATOM 813 N N . PRO A 1 102 ? 25.907 0.185 -20.495 1.00 82.56 102 PRO A N 1
ATOM 814 C CA . PRO A 1 102 ? 26.930 -0.653 -21.123 1.00 82.56 102 PRO A CA 1
ATOM 815 C C . PRO A 1 102 ? 26.307 -1.728 -22.034 1.00 82.56 102 PRO A C 1
ATOM 817 O O . PRO A 1 102 ? 25.381 -2.428 -21.622 1.00 82.56 102 PRO A O 1
ATOM 820 N N . LYS A 1 103 ? 26.844 -1.906 -23.249 1.00 85.31 103 LYS A N 1
ATOM 821 C CA . LYS A 1 103 ? 26.457 -2.971 -24.192 1.00 85.31 103 LYS A CA 1
ATOM 822 C C . LYS A 1 103 ? 27.083 -4.303 -23.773 1.00 85.31 103 LYS A C 1
ATOM 824 O O . LYS A 1 103 ? 28.262 -4.564 -24.020 1.00 85.31 103 LYS A O 1
ATOM 829 N N . THR A 1 104 ? 26.287 -5.170 -23.156 1.00 82.50 104 THR A N 1
ATOM 830 C CA . THR A 1 104 ? 26.665 -6.572 -22.914 1.00 82.50 104 THR A CA 1
ATOM 831 C C . THR A 1 104 ? 26.589 -7.395 -24.205 1.00 82.50 104 THR A C 1
ATOM 833 O O . THR A 1 104 ? 25.942 -6.958 -25.157 1.00 82.50 104 THR A O 1
ATOM 836 N N . PRO A 1 105 ? 27.199 -8.597 -24.263 1.00 84.31 105 PRO A N 1
ATOM 837 C CA . PRO A 1 105 ? 27.049 -9.491 -25.412 1.00 84.31 105 PRO A CA 1
ATOM 838 C C . PRO A 1 105 ? 25.584 -9.747 -25.796 1.00 84.31 105 PRO A C 1
ATOM 840 O O . PRO A 1 105 ? 25.262 -9.663 -26.973 1.00 84.31 105 PRO A O 1
ATOM 843 N N . ALA A 1 106 ? 24.697 -9.932 -24.811 1.00 82.69 106 ALA A N 1
ATOM 844 C CA . ALA A 1 106 ? 23.260 -10.102 -25.043 1.00 82.69 106 ALA A CA 1
ATOM 845 C C . ALA A 1 106 ? 22.619 -8.867 -25.704 1.00 82.69 106 ALA A C 1
ATOM 847 O O . ALA A 1 106 ? 21.904 -8.999 -26.688 1.00 82.69 106 ALA A O 1
ATOM 848 N N . ILE A 1 107 ? 22.945 -7.649 -25.242 1.00 85.50 107 ILE A N 1
ATOM 849 C CA . ILE A 1 107 ? 22.461 -6.413 -25.888 1.00 85.50 107 ILE A CA 1
ATOM 850 C C . ILE A 1 107 ? 22.972 -6.307 -27.333 1.00 85.50 107 ILE A C 1
ATOM 852 O O . ILE A 1 107 ? 22.243 -5.836 -28.200 1.00 85.50 107 ILE A O 1
ATOM 856 N N . ARG A 1 108 ? 24.220 -6.718 -27.603 1.00 85.56 108 ARG A N 1
ATOM 857 C CA . ARG A 1 108 ? 24.795 -6.682 -28.960 1.00 85.56 108 ARG A CA 1
ATOM 858 C C . ARG A 1 108 ? 24.127 -7.690 -29.894 1.00 85.56 108 ARG A C 1
ATOM 860 O O . ARG A 1 108 ? 23.922 -7.373 -31.058 1.00 85.56 108 ARG A O 1
ATOM 867 N N . GLU A 1 109 ? 23.825 -8.882 -29.390 1.00 86.94 109 GLU A N 1
ATOM 868 C CA . GLU A 1 109 ? 23.180 -9.957 -30.146 1.00 86.94 109 GLU A CA 1
ATOM 869 C C . GLU A 1 109 ? 21.720 -9.627 -30.470 1.00 86.94 109 GLU A C 1
ATOM 871 O O . GLU A 1 109 ? 21.308 -9.730 -31.622 1.00 86.94 109 GLU A O 1
ATOM 876 N N . GLU A 1 110 ? 20.954 -9.185 -29.472 1.00 87.38 110 GLU A N 1
ATOM 877 C CA . GLU A 1 110 ? 19.522 -8.907 -29.627 1.00 87.38 110 GLU A CA 1
ATOM 878 C C . GLU A 1 110 ? 19.239 -7.528 -30.242 1.00 87.38 110 GLU A C 1
ATOM 880 O O . GLU A 1 110 ? 18.176 -7.323 -30.824 1.00 87.38 110 GLU A O 1
ATOM 885 N N . ASN A 1 111 ? 20.189 -6.589 -30.142 1.00 86.94 111 ASN A N 1
ATOM 886 C CA . ASN A 1 111 ? 20.131 -5.242 -30.717 1.00 86.94 111 ASN A CA 1
ATOM 887 C C . ASN A 1 111 ? 18.771 -4.537 -30.486 1.00 86.94 111 ASN A C 1
ATOM 889 O O . ASN A 1 111 ? 18.035 -4.266 -31.445 1.00 86.94 111 ASN A O 1
ATOM 893 N N . PRO A 1 112 ? 18.401 -4.256 -29.220 1.00 87.94 112 PRO A N 1
ATOM 894 C CA . PRO A 1 112 ? 17.062 -3.794 -28.870 1.00 87.94 112 PRO A CA 1
ATOM 895 C C . PRO A 1 112 ? 16.735 -2.458 -29.536 1.00 87.94 112 PRO A C 1
ATOM 897 O O . PRO A 1 112 ? 17.505 -1.504 -29.446 1.00 87.94 112 PRO A O 1
ATOM 900 N N . GLN A 1 113 ? 15.566 -2.380 -30.172 1.00 87.56 113 GLN A N 1
ATOM 901 C CA . GLN A 1 113 ? 15.125 -1.179 -30.892 1.00 87.56 113 GLN A CA 1
ATOM 902 C C . GLN A 1 113 ? 14.343 -0.198 -30.015 1.00 87.56 113 GLN A C 1
ATOM 904 O O . GLN A 1 113 ? 14.296 0.993 -30.324 1.00 87.56 113 GLN A O 1
ATOM 909 N N . THR A 1 114 ? 13.774 -0.673 -28.906 1.00 83.38 114 THR A N 1
ATOM 910 C CA . THR A 1 114 ? 12.960 0.127 -27.982 1.00 83.38 114 THR A CA 1
ATOM 911 C C . THR A 1 114 ? 13.474 0.007 -26.542 1.00 83.38 114 THR A C 1
ATOM 913 O O . THR A 1 114 ? 14.157 -0.974 -26.217 1.00 83.38 114 THR A O 1
ATOM 916 N N . PRO A 1 115 ? 13.171 0.977 -25.654 1.00 79.69 115 PRO A N 1
ATOM 917 C CA . PRO A 1 115 ? 13.492 0.861 -24.233 1.00 79.69 115 PRO A CA 1
ATOM 918 C C . PRO A 1 115 ? 12.943 -0.424 -23.606 1.00 79.69 115 PRO A C 1
ATOM 920 O O . PRO A 1 115 ? 13.649 -1.065 -22.833 1.00 79.69 115 PRO A O 1
ATOM 923 N N . GLU A 1 116 ? 11.729 -0.843 -23.973 1.00 75.00 116 GLU A N 1
ATOM 924 C CA . GLU A 1 116 ? 11.110 -2.074 -23.470 1.00 75.00 116 GLU A CA 1
ATOM 925 C C . GLU A 1 116 ? 11.950 -3.305 -23.806 1.00 75.00 116 GLU A C 1
ATOM 927 O O . GLU A 1 116 ? 12.258 -4.091 -22.912 1.00 75.00 116 GLU A O 1
ATOM 932 N N . ALA A 1 117 ? 12.371 -3.441 -25.069 1.00 80.62 117 ALA A N 1
ATOM 933 C CA . ALA A 1 117 ? 13.222 -4.544 -25.506 1.00 80.62 117 ALA A CA 1
ATOM 934 C C . ALA A 1 117 ? 14.565 -4.540 -24.757 1.00 80.62 117 ALA A C 1
ATOM 936 O O . ALA A 1 117 ? 15.054 -5.582 -24.328 1.00 80.62 117 ALA A O 1
ATOM 937 N N . LEU A 1 118 ? 15.149 -3.357 -24.525 1.00 81.94 118 LEU A N 1
ATOM 938 C CA . LEU A 1 118 ? 16.369 -3.245 -23.726 1.00 81.94 118 LEU A CA 1
ATOM 939 C C . LEU A 1 118 ? 16.147 -3.719 -22.282 1.00 81.94 118 LEU A C 1
ATOM 941 O O . LEU A 1 118 ? 16.994 -4.425 -21.732 1.00 81.94 118 LEU A O 1
ATOM 945 N N . PHE A 1 119 ? 15.026 -3.348 -21.659 1.00 77.56 119 PHE A N 1
ATOM 946 C CA . PHE A 1 119 ? 14.720 -3.7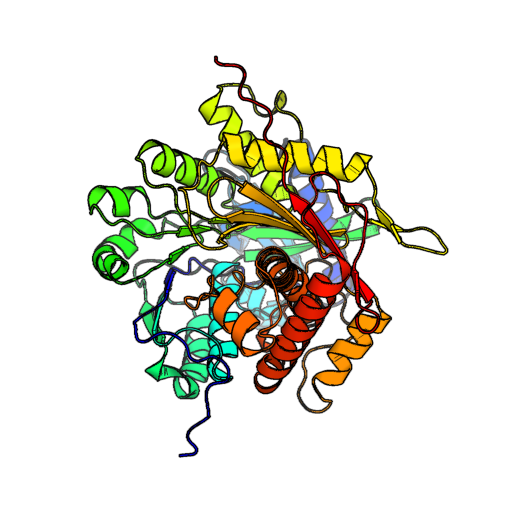47 -20.287 1.00 77.56 119 PHE A CA 1
ATOM 947 C C . PHE A 1 119 ? 14.477 -5.251 -20.140 1.00 77.56 119 PHE A C 1
ATOM 949 O O . PHE A 1 119 ? 14.923 -5.825 -19.143 1.00 77.56 119 PHE A O 1
ATOM 956 N N . GLU A 1 120 ? 13.854 -5.901 -21.122 1.00 76.38 120 GLU A N 1
ATOM 957 C CA . GLU A 1 120 ? 13.662 -7.360 -21.141 1.00 76.38 120 GLU A CA 1
ATOM 958 C C . GLU A 1 120 ? 14.994 -8.128 -21.138 1.00 76.38 120 GLU A C 1
ATOM 960 O O . GLU A 1 120 ? 15.127 -9.147 -20.452 1.00 76.38 120 GLU A O 1
ATOM 965 N N . ILE A 1 121 ? 16.009 -7.591 -21.823 1.00 77.75 121 ILE A N 1
ATOM 966 C CA . ILE A 1 121 ? 17.360 -8.166 -21.875 1.00 77.75 121 ILE A CA 1
ATOM 967 C C . ILE A 1 121 ? 18.070 -8.020 -20.524 1.00 77.75 121 ILE A C 1
ATOM 969 O O . ILE A 1 121 ? 18.646 -8.973 -19.992 1.00 77.75 121 ILE A O 1
ATOM 973 N N . ILE A 1 122 ? 18.067 -6.810 -19.954 1.00 72.50 122 ILE A N 1
ATOM 974 C CA . ILE A 1 122 ? 18.940 -6.478 -18.814 1.00 72.50 122 ILE A CA 1
ATOM 975 C C . ILE A 1 122 ? 18.316 -6.752 -17.444 1.00 72.50 122 ILE A C 1
ATOM 977 O O . ILE A 1 122 ? 19.024 -6.726 -16.430 1.00 72.50 122 ILE A O 1
ATOM 981 N N . SER A 1 123 ? 17.009 -7.008 -17.387 1.00 67.62 123 SER A N 1
ATOM 982 C CA . SER A 1 123 ? 16.263 -7.128 -16.135 1.00 67.62 123 SER A CA 1
ATOM 983 C C . SER A 1 123 ? 15.338 -8.350 -16.093 1.00 67.62 123 SER A C 1
ATOM 985 O O . SER A 1 123 ? 15.218 -9.128 -17.041 1.00 67.62 123 SER A O 1
ATOM 987 N N . ASN A 1 124 ? 14.732 -8.568 -14.926 1.00 60.59 124 ASN A N 1
ATOM 988 C CA . ASN A 1 124 ? 13.552 -9.410 -14.790 1.00 60.59 124 ASN A CA 1
ATOM 989 C C . ASN A 1 124 ? 12.345 -8.474 -14.729 1.00 60.59 124 ASN A C 1
ATOM 991 O O . ASN A 1 124 ? 12.091 -7.878 -13.684 1.00 60.59 124 ASN A O 1
ATOM 995 N N . THR A 1 125 ? 11.645 -8.327 -15.849 1.00 58.16 125 THR A N 1
ATOM 996 C CA . THR A 1 125 ? 10.445 -7.495 -15.948 1.00 58.16 125 THR A CA 1
ATOM 997 C C . THR A 1 125 ? 9.277 -8.178 -15.237 1.00 58.16 125 THR A C 1
ATOM 999 O O . THR A 1 125 ? 9.067 -9.381 -15.400 1.00 58.16 125 THR A O 1
ATOM 1002 N N . HIS A 1 126 ? 8.531 -7.436 -14.419 1.00 57.03 126 HIS A N 1
ATOM 1003 C CA . HIS A 1 126 ? 7.350 -7.949 -13.721 1.00 57.03 126 HIS A CA 1
ATOM 1004 C C . HIS A 1 126 ? 6.294 -6.856 -13.568 1.00 57.03 126 HIS A C 1
ATOM 1006 O O . HIS A 1 126 ? 6.629 -5.679 -13.505 1.00 57.03 126 HIS A O 1
ATOM 1012 N N . MET A 1 127 ? 5.021 -7.236 -13.443 1.00 60.38 127 MET A N 1
ATOM 1013 C CA . MET A 1 127 ? 3.951 -6.272 -13.165 1.00 60.38 127 MET A CA 1
ATOM 1014 C C . MET A 1 127 ? 4.211 -5.523 -11.855 1.00 60.38 127 MET A C 1
ATOM 1016 O O . MET A 1 127 ? 4.601 -6.125 -10.850 1.00 60.38 127 MET A O 1
ATOM 1020 N N . GLY A 1 128 ? 3.978 -4.214 -11.870 1.00 62.22 128 GLY A N 1
ATOM 1021 C CA . GLY A 1 128 ? 4.069 -3.331 -10.708 1.00 62.22 128 GLY A CA 1
ATOM 1022 C C . GLY A 1 128 ? 2.924 -2.320 -10.691 1.00 62.22 128 GLY A C 1
ATOM 1023 O O . GLY A 1 128 ? 1.970 -2.462 -11.447 1.00 62.22 128 GLY A O 1
ATOM 1024 N N . GLY A 1 129 ? 3.017 -1.296 -9.844 1.00 65.88 129 GLY A N 1
ATOM 1025 C CA . GLY A 1 129 ? 1.935 -0.332 -9.605 1.00 65.88 129 GLY A CA 1
ATOM 1026 C C . GLY A 1 129 ? 1.013 -0.743 -8.451 1.00 65.88 129 GLY A C 1
ATOM 1027 O O . GLY A 1 129 ? 0.771 -1.928 -8.215 1.00 65.88 129 GLY A O 1
ATOM 1028 N N . ASN A 1 130 ? 0.519 0.240 -7.691 1.00 70.31 130 ASN A N 1
ATOM 1029 C CA . ASN A 1 130 ? -0.252 -0.017 -6.470 1.00 70.31 130 ASN A CA 1
ATOM 1030 C C . ASN A 1 130 ? -1.598 -0.706 -6.767 1.00 70.31 130 ASN A C 1
ATOM 1032 O O . ASN A 1 130 ? -1.863 -1.738 -6.157 1.00 70.31 130 ASN A O 1
ATOM 1036 N N . ALA A 1 131 ? -2.397 -0.231 -7.735 1.00 70.06 131 ALA A N 1
ATOM 1037 C CA . ALA A 1 131 ? -3.658 -0.891 -8.116 1.00 70.06 131 ALA A CA 1
ATOM 1038 C C . ALA A 1 131 ? -3.459 -2.294 -8.698 1.00 70.06 131 ALA A C 1
ATOM 1040 O O . ALA A 1 131 ? -4.164 -3.220 -8.307 1.00 70.06 131 ALA A O 1
ATOM 1041 N N . SER A 1 132 ? -2.457 -2.494 -9.555 1.00 71.69 132 SER A N 1
ATOM 1042 C CA . SER A 1 132 ? -2.116 -3.826 -10.068 1.00 71.69 132 SER A CA 1
ATOM 1043 C C . SER A 1 132 ? -1.705 -4.771 -8.935 1.00 71.69 132 SER A C 1
ATOM 1045 O O . SER A 1 132 ? -2.118 -5.926 -8.894 1.00 71.69 132 SER A O 1
ATOM 1047 N N . ASN A 1 133 ? -0.923 -4.293 -7.962 1.00 72.06 133 ASN A N 1
ATOM 1048 C CA . ASN A 1 133 ? -0.576 -5.080 -6.779 1.00 72.06 133 ASN A CA 1
ATOM 1049 C C . ASN A 1 133 ? -1.803 -5.394 -5.908 1.00 72.06 133 ASN A C 1
ATOM 1051 O O . ASN A 1 133 ? -1.854 -6.494 -5.354 1.00 72.06 133 ASN A O 1
ATOM 1055 N N . ILE A 1 134 ? -2.783 -4.484 -5.820 1.00 77.19 134 ILE A N 1
ATOM 1056 C CA . ILE A 1 134 ? -4.069 -4.731 -5.152 1.00 77.19 134 ILE A CA 1
ATOM 1057 C C . ILE A 1 134 ? -4.838 -5.841 -5.872 1.00 77.19 134 ILE A C 1
ATOM 1059 O O . ILE A 1 134 ? -5.099 -6.874 -5.262 1.00 77.19 134 ILE A O 1
ATOM 1063 N N . LEU A 1 135 ? -5.087 -5.693 -7.176 1.00 77.69 135 LEU A N 1
ATOM 1064 C CA . LEU A 1 135 ? -5.797 -6.679 -7.994 1.00 77.69 135 LEU A CA 1
ATOM 1065 C C . LEU A 1 135 ? -5.183 -8.079 -7.876 1.00 77.69 135 LEU A C 1
ATOM 1067 O O . LEU A 1 135 ? -5.878 -9.057 -7.601 1.00 77.69 135 LEU A O 1
ATOM 1071 N N . ARG A 1 136 ? -3.859 -8.189 -8.051 1.00 77.81 136 ARG A N 1
ATOM 1072 C CA . ARG A 1 136 ? -3.168 -9.486 -7.985 1.00 77.81 136 ARG A CA 1
ATOM 1073 C C . ARG A 1 136 ? -3.295 -10.132 -6.609 1.00 77.81 136 ARG A C 1
ATOM 1075 O O . ARG A 1 136 ? -3.403 -11.352 -6.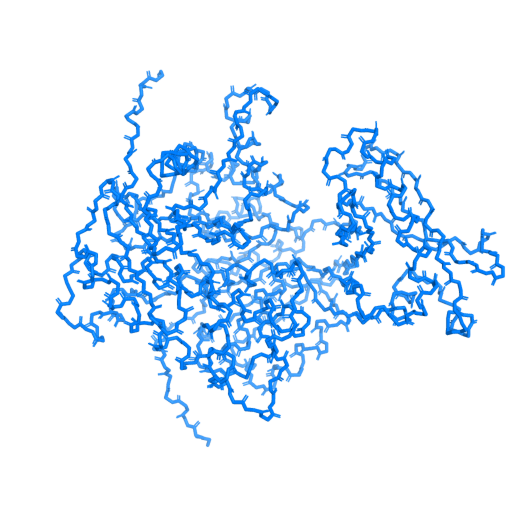503 1.00 77.81 136 ARG A O 1
ATOM 1082 N N . THR A 1 137 ? -3.282 -9.312 -5.565 1.00 78.19 137 THR A N 1
ATOM 1083 C CA . THR A 1 137 ? -3.445 -9.747 -4.179 1.00 78.19 137 THR A CA 1
ATOM 1084 C C . THR A 1 137 ? -4.877 -10.237 -3.930 1.00 78.19 137 THR A C 1
ATOM 1086 O O . THR A 1 137 ? -5.042 -11.335 -3.397 1.00 78.19 137 THR A O 1
ATOM 1089 N N . GLU A 1 138 ? -5.902 -9.510 -4.390 1.00 78.69 138 GLU A N 1
ATOM 1090 C CA . GLU A 1 138 ? -7.314 -9.917 -4.295 1.00 78.69 138 GLU A CA 1
ATOM 1091 C C . GLU A 1 138 ? -7.606 -11.220 -5.039 1.00 78.69 138 GLU A C 1
ATOM 1093 O O . GLU A 1 138 ? -8.134 -12.155 -4.440 1.00 78.69 138 GLU A O 1
ATOM 1098 N N . LEU A 1 139 ? -7.180 -11.336 -6.299 1.00 79.31 139 LEU A N 1
ATOM 1099 C CA . LEU A 1 139 ? -7.301 -12.564 -7.095 1.00 79.31 139 LEU A CA 1
ATOM 1100 C C . LEU A 1 139 ? -6.682 -13.769 -6.385 1.00 79.31 139 LEU A C 1
ATOM 1102 O O . LEU A 1 139 ? -7.261 -14.856 -6.314 1.00 79.31 139 LEU A O 1
ATOM 1106 N N . HIS A 1 140 ? -5.491 -13.577 -5.823 1.00 81.62 140 HIS A N 1
ATOM 1107 C CA . HIS A 1 140 ? -4.769 -14.644 -5.144 1.00 81.62 140 HIS A CA 1
ATOM 1108 C C . HIS A 1 140 ? -5.429 -15.061 -3.819 1.00 81.62 140 HIS A C 1
ATOM 1110 O O . HIS A 1 140 ? -5.369 -16.229 -3.426 1.00 81.62 140 HIS A O 1
ATOM 1116 N N . MET A 1 141 ? -6.121 -14.142 -3.144 1.00 78.25 141 MET A N 1
ATOM 1117 C CA . MET A 1 141 ? -6.934 -14.449 -1.963 1.00 78.25 141 MET A CA 1
ATOM 1118 C C . MET A 1 141 ? -8.293 -15.061 -2.309 1.00 78.25 141 MET A C 1
ATOM 1120 O O . MET A 1 141 ? -8.720 -15.984 -1.608 1.00 78.25 141 MET A O 1
ATOM 1124 N N . ALA A 1 142 ? -8.919 -14.654 -3.414 1.00 78.00 142 ALA A N 1
ATOM 1125 C CA . ALA A 1 142 ? -10.167 -15.229 -3.911 1.00 78.00 142 ALA A CA 1
ATOM 1126 C C . ALA A 1 142 ? -10.023 -16.735 -4.188 1.00 78.00 142 ALA A C 1
ATOM 1128 O O . ALA A 1 142 ? -10.881 -17.523 -3.784 1.00 78.00 142 ALA A O 1
ATOM 1129 N N . ARG A 1 143 ? -8.860 -17.174 -4.700 1.00 80.06 143 ARG A N 1
ATOM 1130 C CA . ARG A 1 143 ? -8.477 -18.604 -4.821 1.00 80.06 143 ARG A CA 1
ATOM 1131 C C . ARG A 1 143 ? -8.515 -19.381 -3.502 1.00 80.06 143 ARG A C 1
ATOM 1133 O O . ARG A 1 143 ? -8.498 -20.609 -3.480 1.00 80.06 143 ARG A O 1
ATOM 1140 N N . SER A 1 144 ? -8.511 -18.678 -2.377 1.00 78.25 144 SER A N 1
ATOM 1141 C CA . SER A 1 144 ? -8.553 -19.241 -1.025 1.00 78.25 144 SER A CA 1
ATOM 1142 C C . SER A 1 144 ? -9.931 -19.116 -0.372 1.00 78.25 144 SER A C 1
ATOM 1144 O O . SER A 1 144 ? -10.078 -19.450 0.805 1.00 78.25 144 SER A O 1
ATOM 1146 N N . GLY A 1 145 ? -10.935 -18.635 -1.113 1.00 74.94 145 GLY A N 1
ATOM 1147 C CA . GLY A 1 145 ? -12.283 -18.373 -0.611 1.00 74.94 145 GLY A CA 1
ATOM 1148 C C . GLY A 1 145 ? -12.369 -17.156 0.314 1.00 74.94 145 GLY A C 1
ATOM 1149 O O . GLY A 1 145 ? -13.201 -17.151 1.224 1.00 74.94 145 GLY A O 1
ATOM 1150 N N . ILE A 1 146 ? -11.485 -16.170 0.124 1.00 75.38 146 ILE A N 1
ATOM 1151 C CA . ILE A 1 146 ? -11.429 -14.909 0.874 1.00 75.38 146 ILE A CA 1
ATOM 1152 C C . ILE A 1 146 ? -11.652 -13.761 -0.114 1.00 75.38 146 ILE A C 1
ATOM 1154 O O . ILE A 1 146 ? -10.902 -13.657 -1.077 1.00 75.38 146 ILE A O 1
ATOM 1158 N N . GLY A 1 147 ? -12.631 -12.891 0.143 1.00 65.06 147 GLY A N 1
ATOM 1159 C CA . GLY A 1 147 ? -12.929 -11.733 -0.709 1.00 65.06 147 GLY A CA 1
ATOM 1160 C C . GLY A 1 147 ? -14.362 -11.727 -1.246 1.00 65.06 147 GLY A C 1
ATOM 1161 O O . GLY A 1 147 ? -15.213 -12.482 -0.762 1.00 65.06 147 GLY A O 1
ATOM 1162 N N . ALA A 1 148 ? -14.604 -10.840 -2.209 1.00 57.16 148 ALA A N 1
ATOM 1163 C CA . ALA A 1 148 ? -15.911 -10.537 -2.777 1.00 57.16 148 ALA A CA 1
ATOM 1164 C C . ALA A 1 148 ? -16.429 -11.618 -3.745 1.00 57.16 148 ALA A C 1
ATOM 1166 O O . ALA A 1 148 ? -15.691 -12.503 -4.182 1.00 57.16 148 ALA A O 1
ATOM 1167 N N . ARG A 1 149 ? -17.733 -11.576 -4.052 1.00 58.19 149 ARG A N 1
ATOM 1168 C CA . ARG A 1 149 ? -18.383 -12.534 -4.970 1.00 58.19 149 ARG A CA 1
ATOM 1169 C C . ARG A 1 149 ? -18.110 -12.274 -6.451 1.00 58.19 149 ARG A C 1
ATOM 1171 O O . ARG A 1 149 ? -18.003 -13.253 -7.176 1.00 58.19 149 ARG A O 1
ATOM 1178 N N . ILE A 1 150 ? -18.051 -11.019 -6.897 1.00 69.06 150 ILE A N 1
ATOM 1179 C CA . ILE A 1 150 ? -17.727 -10.643 -8.285 1.00 69.06 150 ILE A CA 1
ATOM 1180 C C . ILE A 1 150 ? -16.957 -9.319 -8.261 1.00 69.06 150 ILE A C 1
ATOM 1182 O O . ILE A 1 150 ? -17.428 -8.347 -7.664 1.00 69.06 150 ILE A O 1
ATOM 1186 N N . HIS A 1 151 ? -15.801 -9.293 -8.918 1.00 73.19 151 HIS A N 1
ATOM 1187 C CA . HIS A 1 151 ? -14.953 -8.128 -9.135 1.00 73.19 151 HIS A CA 1
ATOM 1188 C C . HIS A 1 151 ? -14.990 -7.733 -10.613 1.00 73.19 151 HIS A C 1
ATOM 1190 O O . HIS A 1 151 ? -14.782 -8.581 -11.482 1.00 73.19 151 HIS A O 1
ATOM 1196 N N . LYS A 1 152 ? -15.186 -6.449 -10.909 1.00 78.75 152 LYS A N 1
ATOM 1197 C CA . LYS A 1 152 ? -15.024 -5.915 -12.268 1.00 78.75 152 LYS A CA 1
ATOM 1198 C C . LYS A 1 152 ? -13.696 -5.195 -12.379 1.00 78.75 152 LYS A C 1
ATOM 1200 O O . LYS A 1 152 ? -13.360 -4.389 -11.519 1.00 78.75 152 LYS A O 1
ATOM 1205 N N . VAL A 1 153 ? -12.926 -5.494 -13.412 1.00 79.81 153 VAL A N 1
ATOM 1206 C CA . VAL A 1 153 ? -11.564 -4.988 -13.571 1.00 79.81 153 VAL A CA 1
ATOM 1207 C C . VAL A 1 153 ? -11.468 -4.215 -14.871 1.00 79.81 153 VAL A C 1
ATOM 1209 O O . VAL A 1 153 ? -11.620 -4.798 -15.940 1.00 79.81 153 VAL A O 1
ATOM 1212 N N . PHE A 1 154 ? -11.166 -2.924 -14.775 1.00 79.69 154 PHE A N 1
ATOM 1213 C CA . PHE A 1 154 ? -10.941 -2.048 -15.922 1.00 79.69 154 PHE A CA 1
ATOM 1214 C C . PHE A 1 154 ? -9.462 -1.707 -15.994 1.00 79.69 154 PHE A C 1
ATOM 1216 O O . PHE A 1 154 ? -8.944 -1.014 -15.122 1.00 79.69 154 PHE A O 1
ATOM 1223 N N . ALA A 1 155 ? -8.766 -2.218 -17.005 1.00 76.38 155 ALA A N 1
ATOM 1224 C CA . ALA A 1 155 ? -7.326 -2.029 -17.147 1.00 76.38 155 ALA A CA 1
ATOM 1225 C C . ALA A 1 155 ? -6.940 -1.836 -18.619 1.00 76.38 155 ALA A C 1
ATOM 1227 O O . ALA A 1 155 ? -7.559 -2.460 -19.483 1.00 76.38 155 ALA A O 1
ATOM 1228 N N . PRO A 1 156 ? -5.917 -1.024 -18.937 1.00 72.75 156 PRO A N 1
ATOM 1229 C CA . PRO A 1 156 ? -5.284 -1.047 -20.255 1.00 72.75 156 PRO A CA 1
ATOM 1230 C C . PRO A 1 156 ? -4.838 -2.469 -20.618 1.00 72.75 156 PRO A C 1
ATOM 1232 O O . PRO A 1 156 ? -4.445 -3.226 -19.727 1.00 72.75 156 PRO A O 1
ATOM 1235 N N . SER A 1 157 ? -4.855 -2.821 -21.909 1.00 71.56 157 SER A N 1
ATOM 1236 C CA . SER A 1 157 ? -4.223 -4.074 -22.347 1.00 71.56 157 SER A CA 1
ATOM 1237 C C . SER A 1 157 ? -2.741 -4.027 -22.005 1.00 71.56 157 SER A C 1
ATOM 1239 O O . SER A 1 157 ? -2.097 -2.980 -22.118 1.00 71.56 157 SER A O 1
ATOM 1241 N N . ASP A 1 158 ? -2.213 -5.153 -21.542 1.00 71.06 158 ASP A N 1
ATOM 1242 C CA . ASP A 1 158 ? -0.863 -5.218 -21.026 1.00 71.06 158 ASP A CA 1
ATOM 1243 C C . ASP A 1 158 ? -0.252 -6.602 -21.244 1.00 71.06 158 ASP A C 1
ATOM 1245 O O . ASP A 1 158 ? -0.771 -7.632 -20.810 1.00 71.06 158 ASP A O 1
ATOM 1249 N N . LYS A 1 159 ? 0.917 -6.623 -21.891 1.00 69.31 159 LYS A N 1
ATOM 1250 C CA . LYS A 1 159 ? 1.577 -7.864 -22.321 1.00 69.31 159 LYS A CA 1
ATOM 1251 C C . LYS A 1 159 ? 2.028 -8.780 -21.178 1.00 69.31 159 LYS A C 1
ATOM 1253 O O . LYS A 1 159 ? 2.408 -9.916 -21.447 1.00 69.31 159 LYS A O 1
ATOM 1258 N N . TYR A 1 160 ? 2.024 -8.312 -19.930 1.00 69.88 160 TYR A N 1
ATOM 1259 C CA . TYR A 1 160 ? 2.363 -9.112 -18.753 1.00 69.88 160 TYR A CA 1
ATOM 1260 C C . TYR A 1 160 ? 1.144 -9.394 -17.867 1.00 69.88 160 TYR A C 1
ATOM 1262 O O . TYR A 1 160 ? 1.053 -10.499 -17.327 1.00 69.88 160 TYR A O 1
ATOM 1270 N N . LEU A 1 161 ? 0.210 -8.446 -17.734 1.00 72.25 161 LEU A N 1
ATOM 1271 C CA . LEU A 1 161 ? -1.050 -8.635 -17.016 1.00 72.25 161 LEU A CA 1
ATOM 1272 C C . LEU A 1 161 ? -1.959 -9.600 -17.757 1.00 72.25 161 LEU A C 1
ATOM 1274 O O . LEU A 1 161 ? -2.468 -10.509 -17.116 1.00 72.25 161 LEU A O 1
ATOM 1278 N N . ASP A 1 162 ? -2.109 -9.475 -19.074 1.00 73.31 162 ASP A N 1
ATOM 1279 C CA . ASP A 1 162 ? -3.052 -10.297 -19.835 1.00 73.31 162 ASP A CA 1
ATOM 1280 C C . ASP A 1 162 ? -2.691 -11.798 -19.749 1.00 73.31 162 ASP A C 1
ATOM 1282 O O . ASP A 1 162 ? -3.553 -12.601 -19.374 1.00 73.31 162 ASP A O 1
ATOM 1286 N N . PRO A 1 163 ? -1.424 -12.226 -19.969 1.00 73.56 163 PRO A N 1
ATOM 1287 C CA . PRO A 1 163 ? -1.048 -13.630 -19.798 1.00 73.56 163 PRO A CA 1
ATOM 1288 C C . PRO A 1 163 ? -1.103 -14.095 -18.343 1.00 73.56 163 PRO A C 1
ATOM 1290 O O . PRO A 1 163 ? -1.393 -15.264 -18.087 1.00 73.56 163 PRO A O 1
ATOM 1293 N N . TRP A 1 164 ? -0.806 -13.211 -17.385 1.00 75.81 164 TRP A N 1
ATOM 1294 C CA . TRP A 1 164 ? -0.906 -13.550 -15.969 1.00 75.81 164 TRP A CA 1
ATOM 1295 C C . TRP A 1 164 ? -2.368 -13.744 -15.555 1.00 75.81 164 TRP A C 1
ATOM 1297 O O . TRP A 1 164 ? -2.688 -14.754 -14.945 1.00 75.81 164 TRP A O 1
ATOM 1307 N N . MET A 1 165 ? -3.274 -12.852 -15.955 1.00 74.62 165 MET A N 1
ATOM 1308 C CA . MET A 1 165 ? -4.713 -12.967 -15.717 1.00 74.62 165 MET A CA 1
ATOM 1309 C C . MET A 1 165 ? -5.266 -14.250 -16.331 1.00 74.62 165 MET A C 1
ATOM 1311 O O . MET A 1 165 ? -5.961 -14.997 -15.646 1.00 74.62 165 MET A O 1
ATOM 1315 N N . ALA A 1 166 ? -4.899 -14.563 -17.576 1.00 75.56 166 ALA A N 1
ATOM 1316 C CA . ALA A 1 166 ? -5.332 -15.786 -18.250 1.00 75.56 166 ALA A CA 1
ATOM 1317 C C . ALA A 1 166 ? -4.979 -17.063 -17.463 1.00 75.56 166 ALA A C 1
ATOM 1319 O O . ALA A 1 166 ? -5.776 -17.993 -17.424 1.00 75.56 166 ALA A O 1
ATOM 1320 N N . GLN A 1 167 ? -3.830 -17.099 -16.775 1.00 75.62 167 GLN A N 1
ATOM 1321 C CA . GLN A 1 167 ? -3.445 -18.240 -15.930 1.00 75.62 167 GLN A CA 1
ATOM 1322 C C . GLN A 1 167 ? -4.327 -18.406 -14.684 1.00 75.62 167 GLN A C 1
ATOM 1324 O O . GLN A 1 167 ? -4.410 -19.505 -14.143 1.00 75.62 167 GLN A O 1
ATOM 1329 N N . TYR A 1 168 ? -4.939 -17.326 -14.191 1.00 72.38 168 TYR A N 1
ATOM 1330 C CA . TYR A 1 168 ? -5.707 -17.322 -12.942 1.00 72.38 168 TYR A CA 1
ATOM 1331 C C . TYR A 1 168 ? -7.220 -17.393 -13.188 1.00 72.38 168 TYR A C 1
ATOM 1333 O O . TYR A 1 168 ? -7.935 -17.967 -12.368 1.00 72.38 168 TYR A O 1
ATOM 1341 N N . LEU A 1 169 ? -7.712 -16.859 -14.311 1.00 69.50 169 LEU A N 1
ATOM 1342 C CA . LEU A 1 169 ? -9.137 -16.854 -14.660 1.00 69.50 169 LEU A CA 1
ATOM 1343 C C . LEU A 1 169 ? -9.721 -18.268 -14.812 1.00 69.50 169 LEU A C 1
ATOM 1345 O O . LEU A 1 169 ? -10.890 -18.465 -14.504 1.00 69.50 169 LEU A O 1
ATOM 1349 N N . ASP A 1 170 ? -8.920 -19.274 -15.165 1.00 69.12 170 ASP A N 1
ATOM 1350 C CA . ASP A 1 170 ? -9.384 -20.671 -15.180 1.00 69.12 170 ASP A CA 1
ATOM 1351 C C . ASP A 1 170 ? -9.777 -21.194 -13.779 1.00 69.12 170 ASP A C 1
ATOM 1353 O O . ASP A 1 170 ? -10.570 -22.130 -13.662 1.00 69.12 170 ASP A O 1
ATOM 1357 N N . GLU A 1 171 ? -9.250 -20.597 -12.701 1.00 71.25 171 GLU A N 1
ATOM 1358 C CA . GLU A 1 171 ? -9.497 -21.023 -11.316 1.00 71.25 171 GLU A CA 1
ATOM 1359 C C . GLU A 1 171 ? -10.515 -20.155 -10.557 1.00 71.25 171 GLU A C 1
ATOM 1361 O O . GLU A 1 171 ? -11.118 -20.639 -9.598 1.00 71.25 171 GLU A O 1
ATOM 1366 N N . VAL A 1 172 ? -10.682 -18.885 -10.945 1.00 72.38 172 VAL A N 1
ATOM 1367 C CA . VAL A 1 172 ? -11.557 -17.901 -10.266 1.00 72.38 172 VAL A CA 1
ATOM 1368 C C . VAL A 1 172 ? -12.427 -17.086 -11.228 1.00 72.38 172 VAL A C 1
ATOM 1370 O O . VAL A 1 172 ? -12.931 -16.030 -10.858 1.00 72.38 172 VAL A O 1
ATOM 1373 N N . GLY A 1 173 ? -12.587 -17.528 -12.476 1.00 66.38 173 GLY A N 1
ATOM 1374 C CA . GLY A 1 173 ? -13.238 -16.755 -13.541 1.00 66.38 173 GLY A CA 1
ATOM 1375 C C . GLY A 1 173 ? -14.719 -16.447 -13.315 1.00 66.38 173 GLY A C 1
ATOM 1376 O O . GLY A 1 173 ? -15.244 -15.540 -13.944 1.00 66.38 173 GLY A O 1
ATOM 1377 N N . ASP A 1 174 ? -15.394 -17.145 -12.401 1.00 71.62 174 ASP A N 1
ATOM 1378 C CA . ASP A 1 174 ? -16.751 -16.803 -11.958 1.00 71.62 174 ASP A CA 1
ATOM 1379 C C . ASP A 1 174 ? -16.793 -15.615 -10.980 1.00 71.62 174 ASP A C 1
ATOM 1381 O O . ASP A 1 174 ? -17.865 -15.068 -10.730 1.00 71.62 174 ASP A O 1
ATOM 1385 N N . LEU A 1 175 ? -15.639 -15.210 -10.442 1.00 73.56 175 LEU A N 1
ATOM 1386 C CA . LEU A 1 175 ? -15.495 -14.118 -9.480 1.00 73.56 175 LEU A CA 1
ATOM 1387 C C . LEU A 1 175 ? -14.914 -12.841 -10.107 1.00 73.56 175 LEU A C 1
ATOM 1389 O O . LEU A 1 175 ? -14.829 -11.836 -9.407 1.00 73.56 175 LEU A O 1
ATOM 1393 N N . PHE A 1 176 ? -14.490 -12.853 -11.378 1.00 76.56 176 PHE A N 1
ATOM 1394 C CA . PHE A 1 176 ? -13.811 -11.716 -12.016 1.00 76.56 176 PHE A CA 1
ATOM 1395 C C . PHE A 1 176 ? -14.272 -11.485 -13.459 1.00 76.56 176 PHE A C 1
ATOM 1397 O O . PHE A 1 176 ? -14.209 -12.383 -14.294 1.00 76.56 176 PHE A O 1
ATOM 1404 N N . GLU A 1 177 ? -14.641 -10.243 -13.769 1.00 79.25 177 GLU A N 1
ATOM 1405 C CA . GLU A 1 177 ? -14.965 -9.766 -15.114 1.00 79.25 177 GLU A CA 1
ATOM 1406 C C . GLU A 1 177 ? -13.902 -8.756 -15.561 1.00 79.25 177 GLU A C 1
ATOM 1408 O O . GLU A 1 177 ? -13.718 -7.712 -14.935 1.00 79.25 177 GLU A O 1
ATOM 1413 N N . PHE A 1 178 ? -13.172 -9.069 -16.634 1.00 79.19 178 PHE A N 1
ATOM 1414 C CA . PHE A 1 178 ? -12.122 -8.198 -17.164 1.00 79.19 178 PHE A CA 1
ATOM 1415 C C . PHE A 1 178 ? -12.623 -7.382 -18.360 1.00 79.19 178 PHE A C 1
ATOM 1417 O O . PHE A 1 178 ? -13.097 -7.936 -19.353 1.00 79.19 178 PHE A O 1
ATOM 1424 N N . HIS A 1 179 ? -12.466 -6.065 -18.270 1.00 81.31 179 HIS A N 1
ATOM 1425 C CA . HIS A 1 179 ? -12.871 -5.080 -19.265 1.00 81.31 179 HIS A CA 1
ATOM 1426 C C . HIS A 1 179 ? -11.638 -4.291 -19.742 1.00 81.31 179 HIS A C 1
ATOM 1428 O O . HIS A 1 179 ? -11.198 -3.357 -19.066 1.00 81.31 179 HIS A O 1
ATOM 1434 N N . PRO A 1 180 ? -11.044 -4.651 -20.893 1.00 78.56 180 PRO A N 1
ATOM 1435 C CA . PRO A 1 180 ? -9.850 -3.975 -21.380 1.00 78.56 180 PRO A CA 1
ATOM 1436 C C . PRO A 1 180 ? -10.161 -2.555 -21.876 1.00 78.56 180 PRO A C 1
ATOM 1438 O O . PRO A 1 180 ? -11.052 -2.349 -22.703 1.00 78.56 180 PRO A O 1
ATOM 1441 N N . LEU A 1 181 ? -9.370 -1.580 -21.428 1.00 78.19 181 LEU A N 1
ATOM 1442 C CA . LEU A 1 181 ? -9.390 -0.188 -21.884 1.00 78.19 181 LEU A CA 1
ATOM 1443 C C . LEU A 1 181 ? -8.479 -0.037 -23.114 1.00 78.19 181 LEU A C 1
ATOM 1445 O O . LEU A 1 181 ? -7.375 0.496 -23.027 1.00 78.19 181 LEU A O 1
ATOM 1449 N N . ASN A 1 182 ? -8.929 -0.552 -24.262 1.00 75.88 182 ASN A N 1
ATOM 1450 C CA . ASN A 1 182 ? -8.115 -0.694 -25.486 1.00 75.88 182 ASN A CA 1
ATOM 1451 C C . ASN A 1 182 ? -7.576 0.625 -26.072 1.00 75.88 182 ASN A C 1
ATOM 1453 O O . ASN A 1 182 ? -6.662 0.598 -26.891 1.00 75.88 182 ASN A O 1
ATOM 1457 N N . GLU A 1 183 ? -8.149 1.766 -25.695 1.00 74.00 183 GLU A N 1
ATOM 1458 C CA . GLU A 1 183 ? -7.747 3.095 -26.182 1.00 74.00 183 GLU A CA 1
ATOM 1459 C C . GLU A 1 183 ? -6.509 3.645 -25.459 1.00 74.00 183 GLU A C 1
ATOM 1461 O O . GLU A 1 183 ? -5.999 4.711 -25.799 1.00 74.00 183 GLU A O 1
ATOM 1466 N N . ILE A 1 184 ? -6.023 2.916 -24.455 1.00 68.44 184 ILE A N 1
ATOM 1467 C CA . ILE A 1 184 ? -4.960 3.342 -23.563 1.00 68.44 184 ILE A CA 1
ATOM 1468 C C . ILE A 1 184 ? -3.770 2.381 -23.680 1.00 68.44 184 ILE A C 1
ATOM 1470 O O . ILE A 1 184 ? -3.899 1.180 -23.456 1.00 68.44 184 ILE A O 1
ATOM 1474 N N . GLU A 1 185 ? -2.586 2.918 -23.981 1.00 65.00 185 GLU A N 1
ATOM 1475 C CA . GLU A 1 185 ? -1.336 2.147 -24.021 1.00 65.00 185 GLU A CA 1
ATOM 1476 C C . GLU A 1 185 ? -0.774 1.891 -22.610 1.00 65.00 185 GLU A C 1
ATOM 1478 O O . GLU A 1 185 ? -0.896 2.734 -21.714 1.00 65.00 185 GLU A O 1
ATOM 1483 N N . SER A 1 186 ? -0.121 0.743 -22.398 1.00 62.25 186 SER A N 1
ATOM 1484 C CA . SER A 1 186 ? 0.557 0.403 -21.136 1.00 62.25 186 SER A CA 1
ATOM 1485 C C . SER A 1 186 ? 1.759 1.327 -20.864 1.00 62.25 186 SER A C 1
ATOM 1487 O O . SER A 1 186 ? 2.493 1.688 -21.784 1.00 62.25 186 SER A O 1
ATOM 1489 N N . ARG A 1 187 ? 2.029 1.665 -19.591 1.00 63.00 187 ARG A N 1
ATOM 1490 C CA . ARG A 1 187 ? 3.286 2.328 -19.183 1.00 63.00 187 ARG A CA 1
ATOM 1491 C C . ARG A 1 187 ? 4.400 1.317 -18.971 1.00 63.00 187 ARG A C 1
ATOM 1493 O O . ARG A 1 187 ? 4.165 0.186 -18.552 1.00 63.00 187 ARG A O 1
ATOM 1500 N N . TYR A 1 188 ? 5.627 1.811 -19.104 1.00 60.75 188 TYR A N 1
ATOM 1501 C CA . TYR A 1 188 ? 6.810 1.170 -18.555 1.00 60.75 188 TYR A CA 1
ATOM 1502 C C . TYR A 1 188 ? 7.484 2.121 -17.562 1.00 60.75 188 TYR A C 1
ATOM 1504 O O . TYR A 1 188 ? 7.639 3.320 -17.802 1.00 60.75 188 TYR A O 1
ATOM 1512 N N . GLY A 1 189 ? 7.853 1.572 -16.409 1.00 63.88 189 GLY A N 1
ATOM 1513 C CA . GLY A 1 189 ? 8.664 2.245 -15.402 1.00 63.88 189 GLY A CA 1
ATOM 1514 C C . GLY A 1 189 ? 10.021 1.566 -15.299 1.00 63.88 189 GLY A C 1
ATOM 1515 O O . GLY A 1 189 ? 10.093 0.342 -15.393 1.00 63.88 189 GLY A O 1
ATOM 1516 N N . ALA A 1 190 ? 11.089 2.331 -15.098 1.00 66.00 190 ALA A N 1
ATOM 1517 C CA . ALA A 1 190 ? 12.439 1.828 -14.889 1.00 66.00 190 ALA A CA 1
ATOM 1518 C C . ALA A 1 190 ? 13.079 2.433 -13.641 1.00 66.00 190 ALA A C 1
ATOM 1520 O O . ALA A 1 190 ? 13.323 3.630 -13.558 1.00 66.00 190 ALA A O 1
ATOM 1521 N N . GLY A 1 191 ? 13.371 1.592 -12.654 1.00 70.12 191 GLY A N 1
ATOM 1522 C CA . GLY A 1 191 ? 14.206 1.920 -11.506 1.00 70.12 191 GLY A CA 1
ATOM 1523 C C . GLY A 1 191 ? 15.660 1.592 -11.799 1.00 70.12 191 GLY A C 1
ATOM 1524 O O . GLY A 1 191 ? 15.936 0.470 -12.172 1.00 70.12 191 GLY A O 1
ATOM 1525 N N . PHE A 1 192 ? 16.599 2.502 -11.579 1.00 72.62 192 PHE A N 1
ATOM 1526 C CA . PHE A 1 192 ? 18.035 2.258 -11.680 1.00 72.62 192 PHE A CA 1
ATOM 1527 C C . PHE A 1 192 ? 18.691 2.341 -10.295 1.00 72.62 192 PHE A C 1
ATOM 1529 O O . PHE A 1 192 ? 18.330 3.222 -9.507 1.00 72.62 192 PHE A O 1
ATOM 1536 N N . PRO A 1 193 ? 19.632 1.441 -9.958 1.00 74.00 193 PRO A N 1
ATOM 1537 C CA . PRO A 1 193 ? 20.311 1.489 -8.669 1.00 74.00 193 PRO A CA 1
ATOM 1538 C C . PRO A 1 193 ? 21.331 2.631 -8.624 1.00 74.00 193 PRO A C 1
ATOM 1540 O O . PRO A 1 193 ? 21.926 2.960 -9.646 1.00 74.00 193 PRO A O 1
ATOM 1543 N N . TYR A 1 194 ? 21.570 3.189 -7.440 1.00 75.12 194 TYR A N 1
ATOM 1544 C CA . TYR A 1 194 ? 22.696 4.085 -7.147 1.00 75.12 194 TYR A CA 1
ATOM 1545 C C . TYR A 1 194 ? 23.104 3.941 -5.675 1.00 75.12 194 TYR A C 1
ATOM 1547 O O . TYR A 1 194 ? 22.303 3.466 -4.875 1.00 75.12 194 TYR A O 1
ATOM 1555 N N . ASP A 1 195 ? 24.313 4.349 -5.297 1.00 79.25 195 ASP A N 1
ATOM 1556 C CA . ASP A 1 195 ? 24.730 4.363 -3.889 1.00 79.25 195 ASP A CA 1
ATOM 1557 C C . ASP A 1 195 ? 24.546 5.778 -3.309 1.00 79.25 195 ASP A C 1
ATOM 1559 O O . ASP A 1 195 ? 24.994 6.760 -3.899 1.00 79.25 195 ASP A O 1
ATOM 1563 N N . ASP A 1 196 ? 23.832 5.907 -2.183 1.00 71.88 196 ASP A N 1
ATOM 1564 C CA . ASP A 1 196 ? 23.672 7.187 -1.487 1.00 71.88 196 ASP A CA 1
ATOM 1565 C C . ASP A 1 196 ? 24.969 7.626 -0.783 1.00 71.88 196 ASP A C 1
ATOM 1567 O O . ASP A 1 196 ? 25.923 6.861 -0.646 1.00 71.88 196 ASP A O 1
ATOM 1571 N N . ASN A 1 197 ? 24.994 8.863 -0.274 1.00 70.69 197 ASN A N 1
ATOM 1572 C CA . ASN A 1 197 ? 26.152 9.426 0.437 1.00 70.69 197 ASN A CA 1
ATOM 1573 C C . ASN A 1 197 ? 26.582 8.614 1.679 1.00 70.69 197 ASN A C 1
ATOM 1575 O O . ASN A 1 197 ? 27.663 8.841 2.215 1.00 70.69 197 ASN A O 1
ATOM 1579 N N . GLY A 1 198 ? 25.740 7.694 2.164 1.00 68.94 198 GLY A N 1
ATOM 1580 C CA . GLY A 1 198 ? 26.034 6.775 3.262 1.00 68.94 198 GLY A CA 1
ATOM 1581 C C . GLY A 1 198 ? 26.484 5.384 2.805 1.00 68.94 198 GLY A C 1
ATOM 1582 O O . GLY A 1 198 ? 26.577 4.486 3.641 1.00 68.94 198 GLY A O 1
ATOM 1583 N N . GLY A 1 199 ? 26.721 5.179 1.505 1.00 68.38 199 GLY A N 1
ATOM 1584 C CA . GLY A 1 199 ? 27.063 3.882 0.920 1.00 68.38 199 GLY A CA 1
ATOM 1585 C C . GLY A 1 199 ? 25.903 2.885 0.927 1.00 68.38 199 GLY A C 1
ATOM 1586 O O . GLY A 1 199 ? 26.125 1.684 0.764 1.00 68.38 199 GLY A O 1
ATOM 1587 N N . ARG A 1 200 ? 24.668 3.350 1.154 1.00 68.88 200 ARG A N 1
ATOM 1588 C CA . ARG A 1 200 ? 23.476 2.510 1.056 1.00 68.88 200 ARG A CA 1
ATOM 1589 C C . ARG A 1 200 ? 22.960 2.582 -0.361 1.00 68.88 200 ARG A C 1
ATOM 1591 O O . ARG A 1 200 ? 22.688 3.655 -0.889 1.00 68.88 200 ARG A O 1
ATOM 1598 N N . GLU A 1 201 ? 22.747 1.420 -0.940 1.00 67.50 201 GLU A N 1
ATOM 1599 C CA . GLU A 1 201 ? 22.136 1.319 -2.250 1.00 67.50 201 GLU A CA 1
ATOM 1600 C C . GLU A 1 201 ? 20.676 1.804 -2.201 1.00 67.50 201 GLU A C 1
ATOM 1602 O O . GLU A 1 201 ? 19.901 1.460 -1.305 1.00 67.50 201 GLU A O 1
ATOM 1607 N N . GLN A 1 202 ? 20.319 2.649 -3.157 1.00 69.81 202 GLN A N 1
ATOM 1608 C CA . GLN A 1 202 ? 19.024 3.289 -3.345 1.00 69.81 202 GLN A CA 1
ATOM 1609 C C . GLN A 1 202 ? 18.580 3.125 -4.805 1.00 69.81 202 GLN A C 1
ATOM 1611 O O . GLN A 1 202 ? 19.292 2.554 -5.633 1.00 69.81 202 GLN A O 1
ATOM 1616 N N . ARG A 1 203 ? 17.376 3.610 -5.131 1.00 71.62 203 ARG A N 1
ATOM 1617 C CA . ARG A 1 203 ? 16.820 3.534 -6.487 1.00 71.62 203 ARG A CA 1
ATOM 1618 C C . ARG A 1 203 ? 16.358 4.887 -6.995 1.00 71.62 203 ARG A C 1
ATOM 1620 O O . ARG A 1 203 ? 15.707 5.634 -6.269 1.00 71.62 203 ARG A O 1
ATOM 1627 N N . PHE A 1 204 ? 16.658 5.137 -8.260 1.00 70.75 204 PHE A N 1
ATOM 1628 C CA . PHE A 1 204 ? 16.159 6.243 -9.059 1.00 70.75 204 PHE A CA 1
ATOM 1629 C C . PHE A 1 204 ? 15.152 5.703 -10.075 1.00 70.75 204 PHE A C 1
ATOM 1631 O O . PHE A 1 204 ? 15.538 4.917 -10.929 1.00 70.75 204 PHE A O 1
ATOM 1638 N N . SER A 1 205 ? 13.875 6.065 -9.986 1.00 70.81 205 SER A N 1
ATOM 1639 C CA . SER A 1 205 ? 12.833 5.528 -10.876 1.00 70.81 205 SER A CA 1
ATOM 1640 C C . SER A 1 205 ? 12.389 6.546 -11.918 1.00 70.81 205 SER A C 1
ATOM 1642 O O . SER A 1 205 ? 12.246 7.725 -11.619 1.00 70.81 205 SER A O 1
ATOM 1644 N N . THR A 1 206 ? 12.141 6.098 -13.137 1.00 67.31 206 THR A N 1
ATOM 1645 C CA . THR A 1 206 ? 11.564 6.897 -14.215 1.00 67.31 206 THR A CA 1
ATOM 1646 C C . THR A 1 206 ? 10.337 6.193 -14.764 1.00 67.31 206 THR A C 1
ATOM 1648 O O . THR A 1 206 ? 10.393 4.993 -15.004 1.00 67.31 206 THR A O 1
ATOM 1651 N N . ASN A 1 207 ? 9.242 6.929 -14.950 1.00 65.94 207 ASN A N 1
ATOM 1652 C CA . ASN A 1 207 ? 7.993 6.395 -15.487 1.00 65.94 207 ASN A CA 1
ATOM 1653 C C . ASN A 1 207 ? 7.566 7.197 -16.718 1.00 65.94 207 ASN A C 1
ATOM 1655 O O . ASN A 1 207 ? 7.535 8.428 -16.665 1.00 65.94 207 ASN A O 1
ATOM 1659 N N . THR A 1 208 ? 7.200 6.512 -17.801 1.00 64.38 208 THR A N 1
ATOM 1660 C CA . THR A 1 208 ? 6.638 7.154 -18.999 1.00 64.38 208 THR A CA 1
ATOM 1661 C C . THR A 1 208 ? 5.315 7.852 -18.650 1.00 64.38 208 THR A C 1
ATOM 1663 O O . THR A 1 208 ? 4.507 7.257 -17.946 1.00 64.38 208 THR A O 1
ATOM 1666 N N . PRO A 1 209 ? 5.048 9.101 -19.066 1.00 58.91 209 PRO A N 1
ATOM 1667 C CA . PRO A 1 209 ? 3.723 9.704 -18.904 1.00 58.91 209 PRO A CA 1
ATOM 1668 C C . PRO A 1 209 ? 2.650 8.960 -19.727 1.00 58.91 209 PRO A C 1
ATOM 1670 O O . PRO A 1 209 ? 2.966 8.370 -20.752 1.00 58.91 209 PRO A O 1
ATOM 1673 N N . GLN A 1 210 ? 1.381 8.993 -19.304 1.00 59.12 210 GLN A N 1
ATOM 1674 C CA . GLN A 1 210 ? 0.227 8.432 -20.044 1.00 59.12 210 GLN A CA 1
ATOM 1675 C C . GLN A 1 210 ? -0.935 9.423 -19.994 1.00 59.12 210 GLN A C 1
ATOM 1677 O O . GLN A 1 210 ? -1.027 10.196 -19.036 1.00 59.12 210 GLN A O 1
ATOM 1682 N N . ALA A 1 211 ? -1.804 9.359 -21.003 1.00 60.00 211 ALA A N 1
ATOM 1683 C CA . ALA A 1 211 ? -3.137 9.945 -20.969 1.00 60.00 211 ALA A CA 1
ATOM 1684 C C . ALA A 1 211 ? -3.959 9.437 -19.769 1.00 60.00 211 ALA A C 1
ATOM 1686 O O . ALA A 1 211 ? -3.712 8.356 -19.240 1.00 60.00 211 ALA A O 1
ATOM 1687 N N . SER A 1 212 ? -4.923 10.247 -19.344 1.00 65.56 212 SER A N 1
ATOM 1688 C CA . SER A 1 212 ? -5.840 9.917 -18.255 1.00 65.56 212 SER A CA 1
ATOM 1689 C C . SER A 1 212 ? -6.696 8.689 -18.588 1.00 65.56 212 SER A C 1
ATOM 1691 O O . SER A 1 212 ? -7.120 8.516 -19.730 1.00 65.56 212 SER A O 1
ATOM 1693 N N . THR A 1 213 ? -6.998 7.865 -17.581 1.00 68.94 213 THR A N 1
ATOM 1694 C CA . THR A 1 213 ? -7.954 6.750 -17.703 1.00 68.94 213 THR A CA 1
ATOM 1695 C C . THR A 1 213 ? -9.417 7.199 -17.688 1.00 68.94 213 THR A C 1
ATOM 1697 O O . THR A 1 213 ? -10.302 6.420 -18.034 1.00 68.94 213 THR A O 1
ATOM 1700 N N . ILE A 1 214 ? -9.677 8.464 -17.347 1.00 71.62 214 ILE A N 1
ATOM 1701 C CA . ILE A 1 214 ? -11.018 9.031 -17.162 1.00 71.62 214 ILE A CA 1
ATOM 1702 C C . ILE A 1 214 ? -11.874 8.931 -18.434 1.00 71.62 214 ILE A C 1
ATOM 1704 O O . ILE A 1 214 ? -13.020 8.487 -18.359 1.00 71.62 214 ILE A O 1
ATOM 1708 N N . ASP A 1 215 ? -11.331 9.301 -19.597 1.00 74.81 215 ASP A N 1
ATOM 1709 C CA . ASP A 1 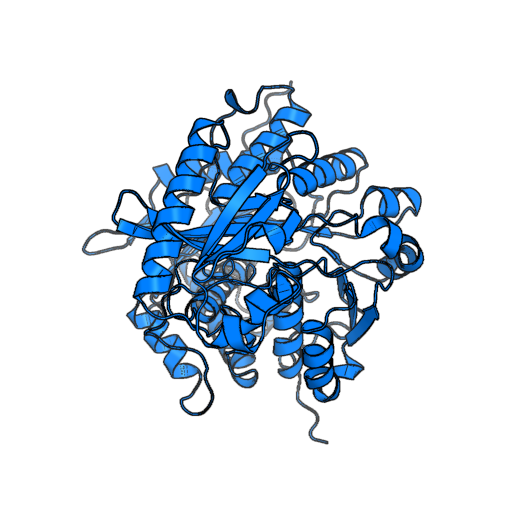215 ? -12.096 9.309 -20.854 1.00 74.81 215 ASP A CA 1
ATOM 1710 C C . ASP A 1 215 ? -12.490 7.890 -21.286 1.00 74.81 215 ASP A C 1
ATOM 1712 O O . ASP A 1 215 ? -13.641 7.647 -21.650 1.00 74.81 215 ASP A O 1
ATOM 1716 N N . ALA A 1 216 ? -11.570 6.930 -21.153 1.00 77.00 216 ALA A N 1
ATOM 1717 C CA . ALA A 1 216 ? -11.845 5.526 -21.450 1.00 77.00 216 ALA A CA 1
ATOM 1718 C C . ALA A 1 216 ? -12.831 4.895 -20.453 1.00 77.00 216 ALA A C 1
ATOM 1720 O O . ALA A 1 216 ? -13.532 3.947 -20.799 1.00 77.00 216 ALA A O 1
ATOM 1721 N N . MET A 1 217 ? -12.918 5.420 -19.226 1.00 79.12 217 MET A N 1
ATOM 1722 C CA . MET A 1 217 ? -13.889 4.969 -18.227 1.00 79.12 217 MET A CA 1
ATOM 1723 C C . MET A 1 217 ? -15.302 5.510 -18.465 1.00 79.12 217 MET A C 1
ATOM 1725 O O . MET A 1 217 ? -16.259 4.913 -17.971 1.00 79.12 217 MET A O 1
ATOM 1729 N N . LEU A 1 218 ? -15.476 6.596 -19.228 1.00 81.12 218 LEU A N 1
ATOM 1730 C CA . LEU A 1 218 ? -16.772 7.257 -19.429 1.00 81.12 218 LEU A CA 1
ATOM 1731 C C . LEU A 1 218 ? -17.913 6.309 -19.869 1.00 81.12 218 LEU A C 1
ATOM 1733 O O . LEU A 1 218 ? -18.999 6.406 -19.291 1.00 81.12 218 LEU A O 1
ATOM 1737 N N . PRO A 1 219 ? -17.717 5.360 -20.811 1.00 85.00 219 PRO A N 1
ATOM 1738 C CA . PRO A 1 219 ? -18.765 4.417 -21.219 1.00 85.00 219 PRO A CA 1
ATOM 1739 C C . PRO A 1 219 ? -19.142 3.395 -20.134 1.00 85.00 219 PRO A C 1
ATOM 1741 O O . PRO A 1 219 ? -20.148 2.696 -20.264 1.00 85.00 219 PRO A O 1
ATOM 1744 N N . HIS A 1 220 ? -18.330 3.279 -19.083 1.00 83.75 220 HIS A N 1
ATOM 1745 C CA . HIS A 1 220 ? -18.447 2.266 -18.037 1.00 83.75 220 HIS A CA 1
ATOM 1746 C C . HIS A 1 220 ? -18.948 2.827 -16.703 1.00 83.75 220 HIS A C 1
ATOM 1748 O O . HIS A 1 220 ? -19.397 2.051 -15.868 1.00 83.75 220 HIS A O 1
ATOM 1754 N N . VAL A 1 221 ? -18.977 4.155 -16.526 1.00 82.00 221 VAL A N 1
ATOM 1755 C CA . VAL A 1 221 ? -19.346 4.824 -15.261 1.00 82.00 221 VAL A CA 1
ATOM 1756 C C . VAL A 1 221 ? -20.681 4.353 -14.680 1.00 82.00 221 VAL A C 1
ATOM 1758 O O . VAL A 1 221 ? -20.790 4.198 -13.469 1.00 82.00 221 VAL A O 1
ATOM 1761 N N . GLY A 1 222 ? -21.687 4.075 -15.514 1.00 80.31 222 GLY A N 1
ATOM 1762 C CA . GLY A 1 222 ? -22.987 3.588 -15.032 1.00 80.31 222 GLY A CA 1
ATOM 1763 C C . GLY A 1 222 ? -22.920 2.230 -14.316 1.00 80.31 222 GLY A C 1
ATOM 1764 O O . GLY A 1 222 ? -23.817 1.892 -13.555 1.00 80.31 222 GLY A O 1
ATOM 1765 N N . GLN A 1 223 ? -21.857 1.447 -14.518 1.00 80.69 223 GLN A N 1
ATOM 1766 C CA . GLN A 1 223 ? -21.665 0.167 -13.828 1.00 80.69 223 GLN A CA 1
ATOM 1767 C C . GLN A 1 223 ? -21.290 0.350 -12.351 1.00 80.69 223 GLN A C 1
ATOM 1769 O O . GLN A 1 223 ? -21.612 -0.516 -11.531 1.00 80.69 223 GLN A O 1
ATOM 1774 N N . LEU A 1 224 ? -20.714 1.508 -12.015 1.00 78.00 224 LEU A N 1
ATOM 1775 C CA . LEU A 1 224 ? -20.253 1.859 -10.675 1.00 78.00 224 LEU A CA 1
ATOM 1776 C C . LEU A 1 224 ? -21.401 2.060 -9.677 1.00 78.00 224 LEU A C 1
ATOM 1778 O O . LEU A 1 224 ? -21.175 1.924 -8.481 1.00 78.00 224 LEU A O 1
ATOM 1782 N N . GLU A 1 225 ? -22.631 2.335 -10.138 1.00 75.81 225 GLU A N 1
ATOM 1783 C CA . GLU A 1 225 ? -23.818 2.472 -9.269 1.00 75.81 225 GLU A CA 1
ATOM 1784 C C . GLU A 1 225 ? -24.090 1.227 -8.423 1.00 75.81 225 GLU A C 1
ATOM 1786 O O . GLU A 1 225 ? -24.655 1.312 -7.336 1.00 75.81 225 GLU A O 1
ATOM 1791 N N . SER A 1 226 ? -23.719 0.058 -8.946 1.00 73.12 226 SER A N 1
ATOM 1792 C CA . SER A 1 226 ? -23.919 -1.221 -8.266 1.00 73.12 226 SER A CA 1
ATOM 1793 C C . SER A 1 226 ? -22.816 -1.559 -7.264 1.00 73.12 226 SER A C 1
ATOM 1795 O O . SER A 1 226 ? -22.931 -2.562 -6.562 1.00 73.12 226 SER A O 1
ATOM 1797 N N . CYS A 1 227 ? -21.756 -0.751 -7.207 1.00 72.94 227 CYS A N 1
ATOM 1798 C CA . CYS A 1 227 ? -20.578 -1.004 -6.396 1.00 72.94 227 CYS A CA 1
ATOM 1799 C C . CYS A 1 227 ? -20.643 -0.223 -5.086 1.00 72.94 227 CYS A C 1
ATOM 1801 O O . CYS A 1 227 ? -20.995 0.953 -5.055 1.00 72.94 227 CYS A O 1
ATOM 1803 N N . ASP A 1 228 ? -20.216 -0.852 -3.997 1.00 69.25 228 ASP A N 1
ATOM 1804 C CA . ASP A 1 228 ? -20.117 -0.163 -2.713 1.00 69.25 228 ASP A CA 1
ATOM 1805 C C . ASP A 1 228 ? -18.881 0.757 -2.629 1.00 69.25 228 ASP A C 1
ATOM 1807 O O . ASP A 1 228 ? -18.894 1.801 -1.962 1.00 69.25 228 ASP A O 1
ATOM 1811 N N . PHE A 1 229 ? -17.801 0.381 -3.318 1.00 75.19 229 PHE A N 1
ATOM 1812 C CA . PHE A 1 229 ? -16.599 1.189 -3.484 1.00 75.19 229 PHE A CA 1
ATOM 1813 C C . PHE A 1 229 ? -15.873 0.848 -4.794 1.00 75.19 229 PHE A C 1
ATOM 1815 O O . PHE A 1 229 ? -16.090 -0.201 -5.405 1.00 75.19 229 PHE A O 1
ATOM 1822 N N . VAL A 1 230 ? -14.960 1.736 -5.185 1.00 76.62 230 VAL A N 1
ATOM 1823 C CA . VAL A 1 230 ? -14.062 1.568 -6.331 1.00 76.62 230 VAL A CA 1
ATOM 1824 C C . VAL A 1 230 ? -12.631 1.761 -5.862 1.00 76.62 230 VAL A C 1
ATOM 1826 O O . VAL A 1 230 ? -12.321 2.743 -5.184 1.00 76.62 230 VAL A O 1
ATOM 1829 N N . VAL A 1 231 ? -11.741 0.844 -6.228 1.00 78.06 231 VAL A N 1
ATOM 1830 C CA . VAL A 1 231 ? -10.302 1.038 -6.025 1.00 78.06 231 VAL A CA 1
ATOM 1831 C C . VAL A 1 231 ? -9.745 1.756 -7.241 1.00 78.06 231 VAL A C 1
ATOM 1833 O O . VAL A 1 231 ? -9.865 1.260 -8.361 1.00 78.06 231 VAL A O 1
ATOM 1836 N N . VAL A 1 232 ? -9.122 2.914 -7.016 1.00 72.19 232 VAL A N 1
ATOM 1837 C CA . VAL A 1 232 ? -8.624 3.773 -8.092 1.00 72.19 232 VAL A CA 1
ATOM 1838 C C . VAL A 1 232 ? -7.191 4.233 -7.824 1.00 72.19 232 VAL A C 1
ATOM 1840 O O . VAL A 1 232 ? -6.815 4.556 -6.694 1.00 72.19 232 VAL A O 1
ATOM 1843 N N . SER A 1 233 ? -6.367 4.278 -8.876 1.00 65.69 233 SER A N 1
ATOM 1844 C CA . SER A 1 233 ? -5.073 4.992 -8.820 1.00 65.69 233 SER A CA 1
ATOM 1845 C C . SER A 1 233 ? -5.164 6.429 -9.336 1.00 65.69 233 SER A C 1
ATOM 1847 O O . SER A 1 233 ? -4.277 7.227 -9.045 1.00 65.69 233 SER A O 1
ATOM 1849 N N . GLU A 1 234 ? -6.227 6.757 -10.073 1.00 68.38 234 GLU A N 1
ATOM 1850 C CA . GLU A 1 234 ? -6.537 8.077 -10.626 1.00 68.38 234 GLU A CA 1
ATOM 1851 C C . GLU A 1 234 ? -8.002 8.416 -10.311 1.00 68.38 234 GLU A C 1
ATOM 1853 O O . GLU A 1 234 ? -8.860 7.541 -10.343 1.00 68.38 234 GLU A O 1
ATOM 1858 N N . GLY A 1 235 ? -8.294 9.671 -9.974 1.00 67.94 235 GLY A N 1
ATOM 1859 C CA . GLY A 1 235 ? -9.639 10.102 -9.591 1.00 67.94 235 GLY A CA 1
ATOM 1860 C C . GLY A 1 235 ? -10.666 10.101 -10.720 1.00 67.94 235 GLY A C 1
ATOM 1861 O O . GLY A 1 235 ? -10.391 10.631 -11.790 1.00 67.94 235 GLY A O 1
ATOM 1862 N N . LEU A 1 236 ? -11.877 9.596 -10.459 1.00 73.38 236 LEU A N 1
ATOM 1863 C CA . LEU A 1 236 ? -12.999 9.579 -11.415 1.00 73.38 236 LEU A CA 1
ATOM 1864 C C . LEU A 1 236 ? -14.008 10.733 -11.214 1.00 73.38 236 LEU A C 1
ATOM 1866 O O . LEU A 1 236 ? -15.121 10.709 -11.732 1.00 73.38 236 LEU A O 1
ATOM 1870 N N . GLY A 1 237 ? -13.709 11.741 -10.407 1.00 68.06 237 GLY A N 1
ATOM 1871 C CA . GLY A 1 237 ? -14.709 12.622 -9.801 1.00 68.06 237 GLY A CA 1
ATOM 1872 C C . GLY A 1 237 ? -15.457 13.533 -10.753 1.00 68.06 237 GLY A C 1
ATOM 1873 O O . GLY A 1 237 ? -16.647 13.743 -10.531 1.00 68.06 237 GLY A O 1
ATOM 1874 N N . GLU A 1 238 ? -14.830 14.041 -11.815 1.00 70.50 238 GLU A N 1
ATOM 1875 C CA . GLU A 1 238 ? -15.556 14.851 -12.805 1.00 70.50 238 GLU A CA 1
ATOM 1876 C C . GLU A 1 238 ? -16.584 13.999 -13.563 1.00 70.50 238 GLU A C 1
ATOM 1878 O O . GLU A 1 238 ? -17.724 14.431 -13.739 1.00 70.50 238 GLU A O 1
ATOM 1883 N N . ILE A 1 239 ? -16.227 12.761 -13.936 1.00 74.25 239 ILE A N 1
ATOM 1884 C CA . ILE A 1 239 ? -17.149 11.855 -14.637 1.00 74.25 239 ILE A CA 1
ATOM 1885 C C . ILE A 1 239 ? -18.234 11.319 -13.699 1.00 74.25 239 ILE A C 1
ATOM 1887 O O . ILE A 1 239 ? -19.401 11.307 -14.080 1.00 74.25 239 ILE A O 1
ATOM 1891 N N . LEU A 1 240 ? -17.897 10.985 -12.448 1.00 78.00 240 LEU A N 1
ATOM 1892 C CA . LEU A 1 240 ? -18.874 10.585 -11.430 1.00 78.00 240 LEU A CA 1
ATOM 1893 C C . LEU A 1 240 ? -19.876 11.712 -11.152 1.00 78.00 240 LEU A C 1
ATOM 1895 O O . LEU A 1 240 ? -21.081 11.480 -11.124 1.00 78.00 240 LEU A O 1
ATOM 1899 N N . LYS A 1 241 ? -19.399 12.955 -11.015 1.00 75.88 241 LYS A N 1
ATOM 1900 C CA . LYS A 1 241 ? -20.251 14.129 -10.790 1.00 75.88 241 LYS A CA 1
ATOM 1901 C C . LYS A 1 241 ? -21.148 14.427 -11.990 1.00 75.88 241 LYS A C 1
ATOM 1903 O O . LYS A 1 241 ? -22.331 14.701 -11.802 1.00 75.88 241 LYS A O 1
ATOM 1908 N N . ALA A 1 242 ? -20.603 14.385 -13.206 1.00 78.50 242 ALA A N 1
ATOM 1909 C CA . ALA A 1 242 ? -21.367 14.630 -14.428 1.00 78.50 242 ALA A CA 1
ATOM 1910 C C . ALA A 1 242 ? -22.488 13.597 -14.622 1.00 78.50 242 ALA A C 1
ATOM 1912 O O . ALA A 1 242 ? -23.579 13.959 -15.059 1.00 78.50 242 ALA A O 1
ATOM 1913 N N . GLN A 1 243 ? -22.226 12.340 -14.256 1.00 79.25 243 GLN A N 1
ATOM 1914 C CA . GLN A 1 243 ? -23.185 11.237 -14.336 1.00 79.25 243 GLN A CA 1
ATOM 1915 C C . GLN A 1 243 ? -24.048 11.076 -13.073 1.00 79.25 243 GLN A C 1
ATOM 1917 O O . GLN A 1 243 ? -24.929 10.230 -13.057 1.00 79.25 243 GLN A O 1
ATOM 1922 N N . GLN A 1 244 ? -23.840 11.900 -12.038 1.00 79.88 244 GLN A N 1
ATOM 1923 C CA . GLN A 1 244 ? -24.547 11.836 -10.749 1.00 79.88 244 GLN A CA 1
ATOM 1924 C C . GLN A 1 244 ? -24.403 10.492 -10.011 1.00 79.88 244 GLN A C 1
ATOM 1926 O O . GLN A 1 244 ? -25.307 10.075 -9.291 1.00 79.88 244 GLN A O 1
ATOM 1931 N N . ILE A 1 245 ? -23.250 9.836 -10.152 1.00 78.94 245 ILE A N 1
ATOM 1932 C CA . ILE A 1 245 ? -22.953 8.571 -9.475 1.00 78.94 245 ILE A CA 1
ATOM 1933 C C . ILE A 1 245 ? -22.288 8.837 -8.124 1.00 78.94 245 ILE A C 1
ATOM 1935 O O . ILE A 1 245 ? -21.210 9.437 -8.049 1.00 78.94 245 ILE A O 1
ATOM 1939 N N . GLU A 1 246 ? -22.908 8.348 -7.049 1.00 78.44 246 GLU A N 1
ATOM 1940 C CA . GLU A 1 246 ? -22.328 8.351 -5.706 1.00 78.44 246 GLU A CA 1
ATOM 1941 C C . GLU A 1 246 ? -21.697 6.988 -5.412 1.00 78.44 246 GLU A C 1
ATOM 1943 O O . GLU A 1 246 ? -22.386 6.017 -5.117 1.00 78.44 246 GLU A O 1
ATOM 1948 N N . VAL A 1 247 ? -20.367 6.928 -5.470 1.00 77.44 247 VAL A N 1
ATOM 1949 C CA . VAL A 1 247 ? -19.591 5.753 -5.066 1.00 77.44 247 VAL A CA 1
ATOM 1950 C C . VAL A 1 247 ? -18.354 6.189 -4.286 1.00 77.44 247 VAL A C 1
ATOM 1952 O O . VAL A 1 247 ? -17.755 7.231 -4.583 1.00 77.44 247 VAL A O 1
ATOM 1955 N N . SER A 1 248 ? -17.992 5.406 -3.270 1.00 77.44 248 SER A N 1
ATOM 1956 C CA . SER A 1 248 ? -16.805 5.650 -2.444 1.00 77.44 248 SER A CA 1
ATOM 1957 C C . SER A 1 248 ? -15.546 5.276 -3.226 1.00 77.44 248 SER A C 1
ATOM 1959 O O . SER A 1 248 ? -15.470 4.175 -3.767 1.00 77.44 248 SER A O 1
ATOM 1961 N N . GLN A 1 249 ? -14.543 6.152 -3.272 1.00 77.75 249 GLN A N 1
ATOM 1962 C CA . GLN A 1 249 ? -13.261 5.841 -3.911 1.00 77.75 249 GLN A CA 1
ATOM 1963 C C . GLN A 1 249 ? -12.184 5.516 -2.872 1.00 77.75 249 GLN A C 1
ATOM 1965 O O . GLN A 1 249 ? -11.991 6.244 -1.899 1.00 77.75 249 GLN A O 1
ATOM 1970 N N . LEU A 1 250 ? -11.448 4.429 -3.099 1.00 78.44 250 LEU A N 1
ATOM 1971 C CA . LEU A 1 250 ? -10.260 4.065 -2.333 1.00 78.44 250 LEU A CA 1
ATOM 1972 C C . LEU A 1 250 ? -9.015 4.440 -3.133 1.00 78.44 250 LEU A C 1
ATOM 1974 O O . LEU A 1 250 ? -8.656 3.774 -4.106 1.00 78.44 250 LEU A O 1
ATOM 1978 N N . PHE A 1 251 ? -8.347 5.501 -2.688 1.00 75.69 251 PHE A N 1
ATOM 1979 C CA . PHE A 1 251 ? -7.120 6.004 -3.280 1.00 75.69 251 PHE A CA 1
ATOM 1980 C C . PHE A 1 251 ? -5.906 5.323 -2.650 1.00 75.69 251 PHE A C 1
ATOM 1982 O O . PHE A 1 251 ? -5.631 5.465 -1.456 1.00 75.69 251 PHE A O 1
ATOM 1989 N N . ASN A 1 252 ? -5.130 4.637 -3.484 1.00 71.88 252 ASN A N 1
ATOM 1990 C CA . ASN A 1 252 ? -3.760 4.243 -3.168 1.00 71.88 252 ASN A CA 1
ATOM 1991 C C . ASN A 1 252 ? -2.827 4.787 -4.260 1.00 71.88 252 ASN A C 1
ATOM 1993 O O . ASN A 1 252 ? -2.351 4.028 -5.116 1.00 71.88 252 ASN A O 1
ATOM 1997 N N . PRO A 1 253 ? -2.634 6.118 -4.296 1.00 63.44 253 PRO A N 1
ATOM 1998 C CA . PRO A 1 253 ? -1.888 6.750 -5.362 1.00 63.44 253 PRO A CA 1
ATOM 1999 C C . PRO A 1 253 ? -0.444 6.263 -5.321 1.00 63.44 253 PRO A C 1
ATOM 2001 O O . PRO A 1 253 ? 0.168 6.098 -4.266 1.00 63.44 253 PRO A O 1
ATOM 2004 N N . THR A 1 254 ? 0.132 6.051 -6.498 1.00 59.94 254 THR A N 1
ATOM 2005 C CA . THR A 1 254 ? 1.583 5.904 -6.579 1.00 59.94 254 THR A CA 1
ATOM 2006 C C . THR A 1 254 ? 2.237 7.229 -6.186 1.00 59.94 254 THR A C 1
ATOM 2008 O O . THR A 1 254 ? 1.622 8.295 -6.273 1.00 59.94 254 THR A O 1
ATOM 2011 N N . SER A 1 255 ? 3.523 7.210 -5.830 1.00 58.88 255 SER A N 1
ATOM 2012 C CA . SER A 1 255 ? 4.261 8.442 -5.513 1.00 58.88 255 SER A CA 1
ATOM 2013 C C . SER A 1 255 ? 4.243 9.487 -6.640 1.00 58.88 255 SER A C 1
ATOM 2015 O O . SER A 1 255 ? 4.630 10.619 -6.389 1.00 58.88 255 SER A O 1
ATOM 2017 N N . ALA A 1 256 ? 3.838 9.129 -7.861 1.00 55.19 256 ALA A N 1
ATOM 2018 C CA . ALA A 1 256 ? 3.700 10.053 -8.983 1.00 55.19 256 ALA A CA 1
ATOM 2019 C C . ALA A 1 256 ? 2.324 10.741 -9.064 1.00 55.19 256 ALA A C 1
ATOM 2021 O O . ALA A 1 256 ? 2.193 11.661 -9.854 1.00 55.19 256 ALA A O 1
ATOM 2022 N N . LEU A 1 257 ? 1.322 10.287 -8.299 1.00 62.12 257 LEU A N 1
ATOM 2023 C CA . LEU A 1 257 ? -0.077 10.732 -8.402 1.00 62.12 257 LEU A CA 1
ATOM 2024 C C . LEU A 1 257 ? -0.646 11.285 -7.086 1.00 62.12 257 LEU A C 1
ATOM 2026 O O . LEU A 1 257 ? -1.843 11.553 -6.983 1.00 62.12 257 LEU A O 1
ATOM 2030 N N . HIS A 1 258 ? 0.170 11.414 -6.034 1.00 65.00 258 HIS A N 1
ATOM 2031 C CA . HIS A 1 258 ? -0.339 11.841 -4.728 1.00 65.00 258 HIS A CA 1
ATOM 2032 C C . HIS A 1 258 ? -0.855 13.293 -4.758 1.00 65.00 258 HIS A C 1
ATOM 2034 O O . HIS A 1 258 ? -1.862 13.580 -4.116 1.00 65.00 258 HIS A O 1
ATOM 2040 N N . VAL A 1 259 ? -0.255 14.187 -5.552 1.00 66.69 259 VAL A N 1
ATOM 2041 C CA . VAL A 1 259 ? -0.728 15.577 -5.711 1.00 66.69 259 VAL A CA 1
ATOM 2042 C C . VAL A 1 259 ? -2.082 15.617 -6.423 1.00 66.69 259 VAL A C 1
ATOM 2044 O O . VAL A 1 259 ? -3.017 16.262 -5.951 1.00 66.69 259 VAL A O 1
ATOM 2047 N N . GLU A 1 260 ? -2.212 14.894 -7.531 1.00 65.44 260 GLU A N 1
ATOM 2048 C CA . GLU A 1 260 ? -3.441 14.781 -8.314 1.00 65.44 260 GLU A CA 1
ATOM 2049 C C . GLU A 1 260 ? -4.564 14.174 -7.470 1.00 65.44 260 GLU A C 1
ATOM 2051 O O . GLU A 1 260 ? -5.677 14.700 -7.457 1.00 65.44 260 GLU A O 1
ATOM 2056 N N . SER A 1 261 ? -4.257 13.132 -6.689 1.00 71.31 261 SER A N 1
ATOM 2057 C CA . SER A 1 261 ? -5.221 12.521 -5.769 1.00 71.31 261 SER A CA 1
ATOM 2058 C C . SER A 1 261 ? -5.706 13.490 -4.683 1.00 71.31 261 SER A C 1
ATOM 2060 O O . SER A 1 261 ? -6.881 13.471 -4.333 1.00 71.31 261 SER A O 1
ATOM 2062 N N . ALA A 1 262 ? -4.845 14.377 -4.170 1.00 74.50 262 ALA A N 1
ATOM 2063 C CA . ALA A 1 262 ? -5.241 15.393 -3.192 1.00 74.50 262 ALA A CA 1
ATOM 2064 C C . ALA A 1 262 ? -6.215 16.409 -3.812 1.00 74.50 262 ALA A C 1
ATOM 2066 O O . ALA A 1 262 ? -7.286 16.685 -3.271 1.00 74.50 262 ALA A O 1
ATOM 2067 N N . ILE A 1 263 ? -5.875 16.926 -4.997 1.00 74.50 263 ILE A N 1
ATOM 2068 C CA . ILE A 1 263 ? -6.722 17.875 -5.737 1.00 74.50 263 ILE A CA 1
ATOM 2069 C C . ILE A 1 263 ? -8.102 17.272 -6.009 1.00 74.50 263 ILE A C 1
ATOM 2071 O O . ILE A 1 263 ? -9.123 17.946 -5.866 1.00 74.50 263 ILE A O 1
ATOM 2075 N N . GLU A 1 264 ? -8.132 16.002 -6.386 1.00 73.69 264 GLU A N 1
ATOM 2076 C CA . GLU A 1 264 ? -9.359 15.270 -6.640 1.00 73.69 264 GLU A CA 1
ATOM 2077 C C . GLU A 1 264 ? -10.248 15.154 -5.394 1.00 73.69 264 GLU A C 1
ATOM 2079 O O . GLU A 1 264 ? -11.433 15.503 -5.428 1.00 73.69 264 GLU A O 1
ATOM 2084 N N . VAL A 1 265 ? -9.675 14.702 -4.276 1.00 75.88 265 VAL A N 1
ATOM 2085 C CA . VAL A 1 265 ? -10.408 14.541 -3.013 1.00 75.88 265 VAL A CA 1
ATOM 2086 C C . VAL A 1 265 ? -11.008 15.876 -2.557 1.00 75.88 265 VAL A C 1
ATOM 2088 O O . VAL A 1 265 ? -12.157 15.906 -2.109 1.00 75.88 265 VAL A O 1
ATOM 2091 N N . LEU A 1 266 ? -10.300 16.999 -2.737 1.00 75.31 266 LEU A N 1
ATOM 2092 C CA . LEU A 1 266 ? -10.843 18.339 -2.462 1.00 75.31 266 LEU A CA 1
ATOM 2093 C C . LEU A 1 266 ? -12.064 18.664 -3.315 1.00 75.31 266 LEU A C 1
ATOM 2095 O O . LEU A 1 266 ? -13.084 19.125 -2.796 1.00 75.31 266 LEU A O 1
ATOM 2099 N N . LYS A 1 267 ? -11.966 18.453 -4.631 1.00 72.31 267 LYS A N 1
ATOM 2100 C CA . LYS A 1 267 ? -13.060 18.752 -5.563 1.00 72.31 267 LYS A CA 1
ATOM 2101 C C . LYS A 1 267 ? -14.327 17.985 -5.197 1.00 72.31 267 LYS A C 1
ATOM 2103 O O . LYS A 1 267 ? -15.416 18.560 -5.229 1.00 72.31 267 LYS A O 1
ATOM 2108 N N . ARG A 1 268 ? -14.181 16.712 -4.826 1.00 73.56 268 ARG A N 1
ATOM 2109 C CA . ARG A 1 268 ? -15.295 15.843 -4.424 1.00 73.56 268 ARG A CA 1
ATOM 2110 C C . ARG A 1 268 ? -15.866 16.214 -3.060 1.00 73.56 268 ARG A C 1
ATOM 2112 O O . ARG A 1 268 ? -17.086 16.328 -2.935 1.00 73.56 268 ARG A O 1
ATOM 2119 N N . SER A 1 269 ? -15.002 16.532 -2.097 1.00 70.00 269 SER A N 1
ATOM 2120 C CA . SER A 1 269 ? -15.411 16.990 -0.763 1.00 70.00 269 SER A CA 1
ATOM 2121 C C . SER A 1 269 ? -16.233 18.283 -0.833 1.00 70.00 269 SER A C 1
ATOM 2123 O O . SER A 1 269 ? -17.293 18.376 -0.219 1.00 70.00 269 SER A O 1
ATOM 2125 N N . ASN A 1 270 ? -15.820 19.246 -1.664 1.00 65.75 270 ASN A N 1
ATOM 2126 C CA . ASN A 1 270 ? -16.577 20.481 -1.915 1.00 65.75 270 ASN A CA 1
ATOM 2127 C C . ASN A 1 270 ? -17.918 20.239 -2.631 1.00 65.75 270 ASN A C 1
ATOM 2129 O O . ASN A 1 270 ? -18.822 21.069 -2.553 1.00 65.75 270 ASN A O 1
ATOM 2133 N N . GLY A 1 271 ? -18.052 19.114 -3.338 1.00 59.53 271 GLY A N 1
ATOM 2134 C CA . GLY A 1 271 ? -19.290 18.674 -3.980 1.00 59.53 271 GLY A CA 1
ATOM 2135 C C . GLY A 1 271 ? -20.244 17.907 -3.059 1.00 59.53 271 GLY A C 1
ATOM 2136 O O . GLY A 1 271 ? -21.312 17.518 -3.522 1.00 59.53 271 GLY A O 1
ATOM 2137 N N . GLY A 1 272 ? -19.881 17.682 -1.790 1.00 56.34 272 GLY A N 1
ATOM 2138 C CA . GLY A 1 272 ? -20.690 16.933 -0.822 1.00 56.34 272 GLY A CA 1
ATOM 2139 C C . GLY A 1 272 ? -20.516 15.409 -0.867 1.00 56.34 272 GLY A C 1
ATOM 2140 O O . GLY A 1 272 ? -21.241 14.709 -0.168 1.00 56.34 272 GLY A O 1
ATOM 2141 N N . ILE A 1 273 ? -19.560 14.889 -1.647 1.00 56.59 273 ILE A N 1
ATOM 2142 C CA . ILE A 1 273 ? -19.259 13.453 -1.741 1.00 56.59 273 ILE A CA 1
ATOM 2143 C C . ILE A 1 273 ? -18.019 13.174 -0.878 1.00 56.59 273 ILE A C 1
ATOM 2145 O O . ILE A 1 273 ? -16.922 13.600 -1.231 1.00 56.59 273 ILE A O 1
ATOM 2149 N N . THR A 1 274 ? -18.178 12.517 0.278 1.00 56.19 274 THR A N 1
ATOM 2150 C CA . THR A 1 274 ? -17.144 12.515 1.343 1.00 56.19 274 THR A CA 1
ATOM 2151 C C . THR A 1 274 ? -16.707 11.137 1.859 1.00 56.19 274 THR A C 1
ATOM 2153 O O . THR A 1 274 ? -16.077 11.043 2.912 1.00 56.19 274 THR A O 1
ATOM 2156 N N . ARG A 1 275 ? -17.006 10.045 1.145 1.00 67.25 275 ARG A N 1
ATOM 2157 C CA . ARG A 1 275 ? -16.685 8.670 1.596 1.00 67.25 275 ARG A CA 1
ATOM 2158 C C . ARG A 1 275 ? -15.328 8.134 1.127 1.00 67.25 275 ARG A C 1
ATOM 2160 O O . ARG A 1 275 ? -15.064 6.945 1.276 1.00 67.25 275 ARG A O 1
ATOM 2167 N N . ASP A 1 276 ? -14.481 8.986 0.561 1.00 76.44 276 ASP A N 1
ATOM 2168 C CA . ASP A 1 276 ? -13.231 8.546 -0.053 1.00 76.44 276 ASP A CA 1
ATOM 2169 C C . ASP A 1 276 ? -12.157 8.234 1.011 1.00 76.44 276 ASP A C 1
ATOM 2171 O O . ASP A 1 276 ? -11.977 8.977 1.979 1.00 76.44 276 ASP A O 1
ATOM 2175 N N . GLY A 1 277 ? -11.440 7.123 0.829 1.00 77.75 277 GLY A N 1
ATOM 2176 C CA . GLY A 1 277 ? -10.345 6.685 1.700 1.00 77.75 277 GLY A CA 1
ATOM 2177 C C . GLY A 1 277 ? -8.985 6.865 1.029 1.00 77.75 277 GLY A C 1
ATOM 2178 O O . GLY A 1 277 ? -8.866 6.677 -0.180 1.00 77.75 277 GLY A O 1
ATOM 2179 N N . VAL A 1 278 ? -7.947 7.202 1.802 1.00 80.88 278 VAL A N 1
ATOM 2180 C CA . VAL A 1 278 ? -6.586 7.441 1.278 1.00 80.88 278 VAL A CA 1
ATOM 2181 C C . VAL A 1 278 ? -5.565 6.590 2.030 1.00 80.88 278 VAL A C 1
ATOM 2183 O O . VAL A 1 278 ? -5.505 6.621 3.258 1.00 80.88 278 VAL A O 1
ATOM 2186 N N . PHE A 1 279 ? -4.743 5.839 1.299 1.00 81.94 279 PHE A N 1
ATOM 2187 C CA . PHE A 1 279 ? -3.710 4.969 1.863 1.00 81.94 279 PHE A CA 1
ATOM 2188 C C . PHE A 1 279 ? -2.378 5.237 1.177 1.00 81.94 279 PHE A C 1
ATOM 2190 O O . PHE A 1 279 ? -2.232 4.960 -0.010 1.00 81.94 279 PHE A O 1
ATOM 2197 N N . ILE A 1 280 ? -1.415 5.773 1.924 1.00 81.19 280 ILE A N 1
ATOM 2198 C CA . ILE A 1 280 ? -0.125 6.225 1.385 1.00 81.19 280 ILE A CA 1
ATOM 2199 C C . ILE A 1 280 ? 1.006 6.030 2.395 1.00 81.19 280 ILE A C 1
ATOM 2201 O O . ILE A 1 280 ? 0.772 5.685 3.554 1.00 81.19 280 ILE A O 1
ATOM 2205 N N . ASN A 1 281 ? 2.260 6.199 1.973 1.00 81.00 281 ASN A N 1
ATOM 2206 C CA . ASN A 1 281 ? 3.376 6.186 2.925 1.00 81.00 281 ASN A CA 1
ATOM 2207 C C . ASN A 1 281 ? 3.559 7.539 3.631 1.00 81.00 281 ASN A C 1
ATOM 2209 O O . ASN A 1 281 ? 3.001 8.555 3.228 1.00 81.00 281 ASN A O 1
ATOM 2213 N N . ASP A 1 282 ? 4.353 7.543 4.699 1.00 82.06 282 ASP A N 1
ATOM 2214 C CA . ASP A 1 282 ? 4.645 8.718 5.526 1.00 82.06 282 ASP A CA 1
ATOM 2215 C C . ASP A 1 282 ? 5.193 9.922 4.740 1.00 82.06 282 ASP A C 1
ATOM 2217 O O . ASP A 1 282 ? 4.807 11.059 5.009 1.00 82.06 282 ASP A O 1
ATOM 2221 N N . LYS A 1 283 ? 6.053 9.683 3.745 1.00 78.88 283 LYS A N 1
ATOM 2222 C CA . LYS A 1 283 ? 6.619 10.743 2.894 1.00 78.88 283 LYS A CA 1
ATOM 2223 C C . LYS A 1 283 ? 5.585 11.327 1.939 1.00 78.88 283 LYS A C 1
ATOM 2225 O O . LYS A 1 283 ? 5.547 12.537 1.749 1.00 78.88 283 LYS A O 1
ATOM 2230 N N . GLU A 1 284 ? 4.762 10.476 1.335 1.00 78.88 284 GLU A N 1
ATOM 2231 C CA . GLU A 1 284 ? 3.653 10.900 0.474 1.00 78.88 284 GLU A CA 1
ATOM 2232 C C . GLU A 1 284 ? 2.587 11.649 1.276 1.00 78.88 284 GLU A C 1
ATOM 2234 O O . GLU A 1 284 ? 2.053 12.640 0.790 1.00 78.88 284 GLU A O 1
ATOM 2239 N N . ALA A 1 285 ? 2.320 11.226 2.515 1.00 86.06 285 ALA A N 1
ATOM 2240 C CA . ALA A 1 285 ? 1.337 11.839 3.401 1.00 86.06 285 ALA A CA 1
ATOM 2241 C C . ALA A 1 285 ? 1.650 13.293 3.758 1.00 86.06 285 ALA A C 1
ATOM 2243 O O . ALA A 1 285 ? 0.730 14.108 3.805 1.00 86.06 285 ALA A O 1
ATOM 2244 N N . ASP A 1 286 ? 2.923 13.635 3.971 1.00 86.81 286 ASP A N 1
ATOM 2245 C CA . ASP A 1 286 ? 3.326 15.026 4.203 1.00 86.81 286 ASP A CA 1
ATOM 2246 C C . ASP A 1 286 ? 3.009 15.920 3.000 1.00 86.81 286 ASP A C 1
ATOM 2248 O O . ASP A 1 286 ? 2.328 16.938 3.137 1.00 86.81 286 ASP A O 1
ATOM 2252 N N . VAL A 1 287 ? 3.447 15.510 1.806 1.00 83.44 287 VAL A N 1
ATOM 2253 C CA . VAL A 1 287 ? 3.204 16.281 0.580 1.00 83.44 287 VAL A CA 1
ATOM 2254 C C . VAL A 1 287 ? 1.707 16.378 0.297 1.00 83.44 287 VAL A C 1
ATOM 2256 O O . VAL A 1 287 ? 1.206 17.461 0.001 1.00 83.44 287 VAL A O 1
ATOM 2259 N N . TRP A 1 288 ? 0.982 15.267 0.446 1.00 85.25 288 TRP A N 1
ATOM 2260 C CA . TRP A 1 288 ? -0.461 15.199 0.243 1.00 85.25 288 TRP A CA 1
ATOM 2261 C C . TRP A 1 288 ? -1.209 16.185 1.153 1.00 85.25 288 TRP A C 1
ATOM 2263 O O . TRP A 1 288 ? -1.987 16.998 0.659 1.00 85.25 288 TRP A O 1
ATOM 2273 N N . LEU A 1 289 ? -0.919 16.198 2.461 1.00 88.31 289 LEU A N 1
ATOM 2274 C CA . LEU A 1 289 ? -1.537 17.136 3.407 1.00 88.31 289 LEU A CA 1
ATOM 2275 C C . LEU A 1 289 ? -1.225 18.594 3.078 1.00 88.31 289 LEU A C 1
ATOM 2277 O O . LEU A 1 289 ? -2.132 19.423 3.083 1.00 88.31 289 LEU A O 1
ATOM 2281 N N . LYS A 1 290 ? 0.033 18.909 2.755 1.00 87.56 290 LYS A N 1
ATOM 2282 C CA . LYS A 1 290 ? 0.431 20.277 2.402 1.00 87.56 290 LYS A CA 1
ATOM 2283 C C . LYS A 1 290 ? -0.281 20.778 1.150 1.00 87.56 290 LYS A C 1
ATOM 2285 O O . LYS A 1 290 ? -0.675 21.939 1.108 1.00 87.56 290 LYS A O 1
ATOM 2290 N N . VAL A 1 291 ? -0.484 19.917 0.150 1.00 83.94 291 VAL A N 1
ATOM 2291 C CA . VAL A 1 291 ? -1.281 20.257 -1.041 1.00 83.94 291 VAL A CA 1
ATOM 2292 C C . VAL A 1 291 ? -2.729 20.558 -0.652 1.00 83.94 291 VAL A C 1
ATOM 2294 O O . VAL A 1 291 ? -3.279 21.560 -1.107 1.00 83.94 291 VAL A O 1
ATOM 2297 N N . MET A 1 292 ? -3.340 19.730 0.201 1.00 85.38 292 MET A N 1
ATOM 2298 C CA . MET A 1 292 ? -4.718 19.942 0.655 1.00 85.38 292 MET A CA 1
ATOM 2299 C C . MET A 1 292 ? -4.879 21.270 1.403 1.00 85.38 292 MET A C 1
ATOM 2301 O O . MET A 1 292 ? -5.742 22.077 1.067 1.00 85.38 292 MET A O 1
ATOM 2305 N N . GLU A 1 293 ? -4.025 21.512 2.395 1.00 87.56 293 GLU A N 1
ATOM 2306 C CA . GLU A 1 293 ? -4.057 22.708 3.242 1.00 87.56 293 GLU A CA 1
ATOM 2307 C C . GLU A 1 293 ? -3.736 23.977 2.448 1.00 87.56 293 GLU A C 1
ATOM 2309 O O . GLU A 1 293 ? -4.449 24.968 2.571 1.00 87.56 293 GLU A O 1
ATOM 2314 N N . ASN A 1 294 ? -2.743 23.942 1.550 1.00 86.81 294 ASN A N 1
ATOM 2315 C CA . ASN A 1 294 ? -2.450 25.063 0.652 1.00 86.81 294 ASN A CA 1
ATOM 2316 C C . ASN A 1 294 ? -3.682 25.477 -0.164 1.00 86.81 294 ASN A C 1
ATOM 2318 O O . ASN A 1 294 ? -3.918 26.665 -0.375 1.00 86.81 294 ASN A O 1
ATOM 2322 N N . ARG A 1 295 ? -4.476 24.507 -0.625 1.00 81.19 295 ARG A N 1
ATOM 2323 C CA . ARG A 1 295 ? -5.666 24.770 -1.441 1.00 81.19 295 ARG A CA 1
ATOM 2324 C C . ARG A 1 295 ? -6.854 25.283 -0.638 1.00 81.19 295 ARG A C 1
ATOM 2326 O O . ARG A 1 295 ? -7.650 26.031 -1.199 1.00 81.19 295 ARG A O 1
ATOM 2333 N N . ILE A 1 296 ? -6.982 24.878 0.623 1.00 82.25 296 ILE A N 1
ATOM 2334 C CA . ILE A 1 296 ? -8.064 25.322 1.510 1.00 82.25 296 ILE A CA 1
ATOM 2335 C C . ILE A 1 296 ? -7.748 26.708 2.085 1.00 82.25 296 ILE A C 1
ATOM 2337 O O . ILE A 1 296 ? -8.583 27.606 2.005 1.00 82.25 296 ILE A O 1
ATOM 2341 N N . ASP A 1 297 ? -6.532 26.896 2.601 1.00 83.62 297 ASP A N 1
ATOM 2342 C CA . ASP A 1 297 ? -6.158 28.069 3.399 1.00 83.62 297 ASP A CA 1
ATOM 2343 C C . ASP A 1 297 ? -5.336 29.109 2.613 1.00 83.62 297 ASP A C 1
ATOM 2345 O O . ASP A 1 297 ? -5.117 30.225 3.083 1.00 83.62 297 ASP A O 1
ATOM 2349 N N . GLY A 1 298 ? -4.843 28.767 1.417 1.00 79.88 298 GLY A N 1
ATOM 2350 C CA . GLY A 1 298 ? -4.014 29.651 0.586 1.00 79.88 298 GLY A CA 1
ATOM 2351 C C . GLY A 1 298 ? -2.581 29.860 1.097 1.00 79.88 298 GLY A C 1
ATOM 2352 O O . GLY A 1 298 ? -1.821 30.612 0.488 1.00 79.88 298 GLY A O 1
ATOM 2353 N N . THR A 1 299 ? -2.195 29.210 2.199 1.00 84.81 299 THR A N 1
ATOM 2354 C CA . THR A 1 299 ? -0.839 29.261 2.775 1.00 84.81 299 THR A CA 1
ATOM 2355 C C . THR A 1 299 ? 0.160 28.532 1.883 1.00 84.81 299 THR A C 1
ATOM 2357 O O . THR A 1 299 ? -0.132 27.432 1.417 1.00 84.81 299 THR A O 1
ATOM 2360 N N . SER A 1 300 ? 1.344 29.107 1.642 1.00 82.69 300 SER A N 1
ATOM 2361 C CA . SER A 1 300 ? 2.366 28.465 0.803 1.00 82.69 300 SER A CA 1
ATOM 2362 C C . SER A 1 300 ? 2.772 27.101 1.371 1.00 82.69 300 SER A C 1
ATOM 2364 O O . SER A 1 300 ? 2.925 26.956 2.582 1.00 82.69 300 SER A O 1
ATOM 2366 N N . MET A 1 301 ? 3.004 26.102 0.510 1.00 80.12 301 MET A N 1
ATOM 2367 C CA . MET A 1 301 ? 3.436 24.768 0.956 1.00 80.12 301 MET A CA 1
ATOM 2368 C C . MET A 1 301 ? 4.740 24.798 1.770 1.00 80.12 301 MET A C 1
ATOM 2370 O O . MET A 1 301 ? 4.910 23.961 2.653 1.00 80.12 301 MET A O 1
ATOM 2374 N N . ASP A 1 302 ? 5.618 25.773 1.511 1.00 80.12 302 ASP A N 1
ATOM 2375 C CA . ASP A 1 302 ? 6.881 25.970 2.240 1.00 80.12 302 ASP A CA 1
ATOM 2376 C C . ASP A 1 302 ? 6.681 26.534 3.658 1.00 80.12 302 ASP A C 1
ATOM 2378 O O . ASP A 1 302 ? 7.559 26.415 4.512 1.00 80.12 302 ASP A O 1
ATOM 2382 N N . GLU A 1 303 ? 5.534 27.168 3.913 1.00 83.31 303 GLU A N 1
ATOM 2383 C CA . GLU A 1 303 ? 5.170 27.749 5.212 1.00 83.31 303 GLU A CA 1
ATOM 2384 C C . GLU A 1 303 ? 4.388 26.757 6.085 1.00 83.31 303 GLU A C 1
ATOM 2386 O O . GLU A 1 303 ? 4.276 26.941 7.300 1.00 83.31 303 GLU A O 1
ATOM 2391 N N . LEU A 1 304 ? 3.850 25.694 5.478 1.00 85.69 304 LEU A N 1
ATOM 2392 C CA . LEU A 1 304 ? 3.094 24.663 6.172 1.00 85.69 304 LEU A CA 1
ATOM 2393 C C . LEU A 1 304 ? 4.026 23.715 6.943 1.00 85.69 304 LEU A C 1
ATOM 2395 O O . LEU A 1 304 ? 5.064 23.293 6.428 1.00 85.69 304 LEU A O 1
ATOM 2399 N N . PRO A 1 305 ? 3.654 23.312 8.170 1.00 88.19 305 PRO A N 1
ATOM 2400 C CA . PRO A 1 305 ? 4.473 22.405 8.959 1.00 88.19 305 PRO A CA 1
ATOM 2401 C C . PRO A 1 305 ? 4.561 21.016 8.314 1.00 88.19 305 PRO A C 1
ATOM 2403 O O . PRO A 1 305 ? 3.585 20.500 7.763 1.00 88.19 305 PRO A O 1
ATOM 2406 N N . ASP A 1 306 ? 5.709 20.358 8.468 1.00 86.62 306 ASP A N 1
ATOM 2407 C CA . ASP A 1 306 ? 5.864 18.955 8.074 1.00 86.62 306 ASP A CA 1
ATOM 2408 C C . ASP A 1 306 ? 4.935 18.058 8.905 1.00 86.62 306 ASP A C 1
ATOM 2410 O O . ASP A 1 306 ? 4.971 18.079 10.142 1.00 86.62 306 ASP A O 1
ATOM 2414 N N . ALA A 1 307 ? 4.119 17.243 8.242 1.00 86.81 307 ALA A N 1
ATOM 2415 C CA . ALA A 1 307 ? 3.429 16.133 8.880 1.00 86.81 307 ALA A CA 1
ATOM 2416 C C . ALA A 1 307 ? 4.441 15.032 9.198 1.00 86.81 307 ALA A C 1
ATOM 2418 O O . ALA A 1 307 ? 5.330 14.721 8.404 1.00 86.81 307 ALA A O 1
ATOM 2419 N N . LYS A 1 308 ? 4.328 14.442 10.389 1.00 88.88 308 LYS A N 1
ATOM 2420 C CA . LYS A 1 308 ? 5.269 13.418 10.847 1.00 88.88 308 LYS A CA 1
ATOM 2421 C C . LYS A 1 308 ? 4.511 12.257 11.453 1.00 88.88 308 LYS A C 1
ATOM 2423 O O . LYS A 1 308 ? 3.625 12.437 12.283 1.00 88.88 308 LYS A O 1
ATOM 2428 N N . PHE A 1 309 ? 4.941 11.057 11.092 1.00 88.50 309 PHE A N 1
ATOM 2429 C CA . PHE A 1 309 ? 4.304 9.812 11.505 1.00 88.50 309 PHE A CA 1
ATOM 2430 C C . PHE A 1 309 ? 5.306 8.911 12.244 1.00 88.50 309 PHE A C 1
ATOM 2432 O O . PHE A 1 309 ? 5.586 7.805 11.783 1.00 88.50 309 PHE A O 1
ATOM 2439 N N . PRO A 1 310 ? 5.870 9.365 13.384 1.00 90.44 310 PRO A N 1
ATOM 2440 C CA . PRO A 1 310 ? 6.868 8.594 14.119 1.00 90.44 310 PRO A CA 1
ATOM 2441 C C . PRO A 1 310 ? 6.258 7.339 14.749 1.00 90.44 310 PRO A C 1
ATOM 2443 O O . PRO A 1 310 ? 5.066 7.305 15.060 1.00 90.44 310 PRO A O 1
ATOM 2446 N N . SER A 1 311 ? 7.083 6.334 15.037 1.00 89.81 311 SER A N 1
ATOM 2447 C CA . SER A 1 311 ? 6.649 5.203 15.866 1.00 89.81 311 SER A CA 1
ATOM 2448 C C . SER A 1 311 ? 6.215 5.655 17.276 1.00 89.81 311 SER A C 1
ATOM 2450 O O . SER A 1 311 ? 6.967 6.372 17.944 1.00 89.81 311 SER A O 1
ATOM 2452 N N . PRO A 1 312 ? 5.060 5.200 17.807 1.00 91.06 312 PRO A N 1
ATOM 2453 C CA . PRO A 1 312 ? 4.675 5.479 19.194 1.00 91.06 312 PRO A CA 1
ATOM 2454 C C . PRO A 1 312 ? 5.442 4.616 20.207 1.00 91.06 312 PRO A C 1
ATOM 2456 O O . PRO A 1 312 ? 5.261 4.769 21.417 1.00 91.06 312 PRO A O 1
ATOM 2459 N N . PHE A 1 313 ? 6.266 3.679 19.733 1.00 91.19 313 PHE A N 1
ATOM 2460 C CA . PHE A 1 313 ? 6.962 2.705 20.558 1.00 91.19 313 PHE A CA 1
ATOM 2461 C C . PHE A 1 313 ? 8.411 3.128 20.792 1.00 91.19 313 PHE A C 1
ATOM 2463 O O . PHE A 1 313 ? 9.245 3.120 19.887 1.00 91.19 313 PHE A O 1
ATOM 2470 N N . ARG A 1 314 ? 8.751 3.419 22.048 1.00 87.94 314 ARG A N 1
ATOM 2471 C CA . ARG A 1 314 ? 10.133 3.629 22.477 1.00 87.94 314 ARG A CA 1
ATOM 2472 C C . ARG A 1 314 ? 10.744 2.295 22.891 1.00 87.94 314 ARG A C 1
ATOM 2474 O O . ARG A 1 314 ? 10.394 1.744 23.937 1.00 87.94 314 ARG A O 1
ATOM 2481 N N . LYS A 1 315 ? 11.678 1.783 22.087 1.00 80.25 315 LYS A N 1
ATOM 2482 C CA . LYS A 1 315 ? 12.421 0.552 22.395 1.00 80.25 315 LYS A CA 1
ATOM 2483 C C . LYS A 1 315 ? 13.581 0.865 23.342 1.00 80.25 315 LYS A C 1
ATOM 2485 O O . LYS A 1 315 ? 14.477 1.635 23.006 1.00 80.25 315 LYS A O 1
ATOM 2490 N N . THR A 1 316 ? 13.570 0.265 24.530 1.00 74.12 316 THR A N 1
ATOM 2491 C CA . THR A 1 316 ? 14.725 0.245 25.442 1.00 74.12 316 THR A CA 1
ATOM 2492 C C . THR A 1 316 ? 15.409 -1.122 25.382 1.00 74.12 316 THR A C 1
ATOM 2494 O O . THR A 1 316 ? 14.896 -2.056 24.771 1.00 74.12 316 THR A O 1
ATOM 2497 N N . LYS A 1 317 ? 16.564 -1.279 26.042 1.00 65.88 317 LYS A N 1
ATOM 2498 C CA . LYS A 1 317 ? 17.262 -2.578 26.104 1.00 65.88 317 LYS A CA 1
ATOM 2499 C C . LYS A 1 317 ? 16.439 -3.693 26.773 1.00 65.88 317 LYS A C 1
ATOM 2501 O O . LYS A 1 317 ? 16.793 -4.854 26.612 1.00 65.88 317 LYS A O 1
ATOM 2506 N N . GLN A 1 318 ? 15.411 -3.356 27.556 1.00 64.88 318 GLN A N 1
ATOM 2507 C CA . GLN A 1 318 ? 14.704 -4.296 28.440 1.00 64.88 318 GLN A CA 1
ATOM 2508 C C . GLN A 1 318 ? 13.183 -4.310 28.234 1.00 64.88 318 GLN A C 1
ATOM 2510 O O . GLN A 1 318 ? 12.537 -5.292 28.585 1.00 64.88 318 GLN A O 1
ATOM 2515 N N . SER A 1 319 ? 12.600 -3.246 27.680 1.00 75.94 319 SER A N 1
ATOM 2516 C CA . SER A 1 319 ? 11.154 -3.134 27.472 1.00 75.94 319 SER A CA 1
ATOM 2517 C C . SER A 1 319 ? 10.800 -2.167 26.342 1.00 75.94 319 SER A C 1
ATOM 2519 O O . SER A 1 319 ? 11.574 -1.268 25.995 1.00 75.94 319 SER A O 1
ATOM 2521 N N . THR A 1 320 ? 9.596 -2.330 25.800 1.00 83.25 320 THR A N 1
ATOM 2522 C CA . THR A 1 320 ? 8.950 -1.333 24.943 1.00 83.25 320 THR A CA 1
ATOM 2523 C C . THR A 1 320 ? 8.027 -0.473 25.801 1.00 83.25 320 THR A C 1
ATOM 2525 O O . THR A 1 320 ? 7.234 -1.000 26.580 1.00 83.25 320 THR A O 1
ATOM 2528 N N . ALA A 1 321 ? 8.125 0.847 25.658 1.00 89.19 321 ALA A N 1
ATOM 2529 C CA . ALA A 1 321 ? 7.258 1.812 26.329 1.00 89.19 321 ALA A CA 1
ATOM 2530 C C . ALA A 1 321 ? 6.571 2.731 25.311 1.00 89.19 321 ALA A C 1
ATOM 2532 O O . ALA A 1 321 ? 7.002 2.830 24.163 1.00 89.19 321 ALA A O 1
ATOM 2533 N N . ILE A 1 322 ? 5.511 3.417 25.740 1.00 90.94 322 ILE A N 1
ATOM 2534 C CA . ILE A 1 322 ? 4.812 4.409 24.916 1.00 90.94 322 ILE A CA 1
ATOM 2535 C C . ILE A 1 322 ? 5.591 5.725 24.946 1.00 90.94 322 ILE A C 1
ATOM 2537 O O . ILE A 1 322 ? 5.923 6.239 26.016 1.00 90.94 322 ILE A O 1
ATOM 2541 N N . ASP A 1 323 ? 5.861 6.286 23.770 1.00 92.44 323 ASP A N 1
ATOM 2542 C CA . ASP A 1 323 ? 6.474 7.600 23.630 1.00 92.44 323 ASP A CA 1
ATOM 2543 C C . ASP A 1 323 ? 5.407 8.701 23.580 1.00 92.44 323 ASP A C 1
ATOM 2545 O O . ASP A 1 323 ? 4.806 8.968 22.541 1.00 92.44 323 ASP A O 1
ATOM 2549 N N . GLY A 1 324 ? 5.176 9.371 24.712 1.00 90.56 324 GLY A N 1
ATOM 2550 C CA . GLY A 1 324 ? 4.175 10.438 24.804 1.00 90.56 324 GLY A CA 1
ATOM 2551 C C . GLY A 1 324 ? 4.410 11.616 23.848 1.00 90.56 324 GLY A C 1
ATOM 2552 O O . GLY A 1 324 ? 3.443 12.258 23.445 1.00 90.56 324 GLY A O 1
ATOM 2553 N N . ASN A 1 325 ? 5.660 11.884 23.449 1.00 92.69 325 ASN A N 1
ATOM 2554 C CA . ASN A 1 325 ? 5.957 12.952 22.494 1.00 92.69 325 ASN A CA 1
ATOM 2555 C C . ASN A 1 325 ? 5.608 12.516 21.064 1.00 92.69 325 ASN A C 1
ATOM 2557 O O . ASN A 1 325 ? 5.002 13.279 20.317 1.00 92.69 325 ASN A O 1
ATOM 2561 N N . ALA A 1 326 ? 5.904 11.259 20.712 1.00 92.25 326 ALA A N 1
ATOM 2562 C CA . ALA A 1 326 ? 5.458 10.683 19.445 1.00 92.25 326 ALA A CA 1
ATOM 2563 C C . ALA A 1 326 ? 3.924 10.672 19.349 1.00 92.25 326 ALA A C 1
ATOM 2565 O O . ALA A 1 326 ? 3.385 11.088 18.332 1.00 92.25 326 ALA A O 1
ATOM 2566 N N . ILE A 1 327 ? 3.213 10.302 20.424 1.00 92.06 327 ILE A N 1
ATOM 2567 C CA . ILE A 1 327 ? 1.739 10.350 20.470 1.00 92.06 327 ILE A CA 1
ATOM 2568 C C . ILE A 1 327 ? 1.206 11.759 20.178 1.00 92.06 327 ILE A C 1
ATOM 2570 O O . ILE A 1 327 ? 0.227 11.899 19.449 1.00 92.06 327 ILE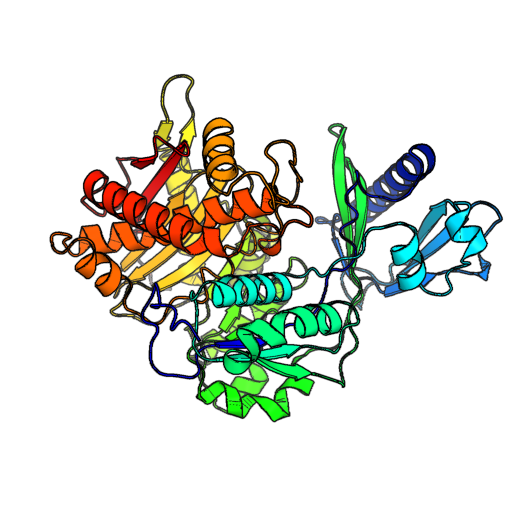 A O 1
ATOM 2574 N N . GLN A 1 328 ? 1.838 12.806 20.716 1.00 92.56 328 GLN A N 1
ATOM 2575 C CA . GLN A 1 328 ? 1.426 14.182 20.439 1.00 92.56 328 GLN A CA 1
ATOM 2576 C C . GLN A 1 328 ? 1.619 14.546 18.958 1.00 92.56 328 GLN A C 1
ATOM 2578 O O . GLN A 1 328 ? 0.690 15.059 18.341 1.00 92.56 328 GLN A O 1
ATOM 2583 N N . ILE A 1 329 ? 2.772 14.205 18.375 1.00 92.38 329 ILE A N 1
ATOM 2584 C CA . ILE A 1 329 ? 3.072 14.437 16.951 1.00 92.38 329 ILE A CA 1
ATOM 2585 C C . ILE A 1 329 ? 2.091 13.680 16.039 1.00 92.38 329 ILE A C 1
ATOM 2587 O O . ILE A 1 329 ? 1.599 14.236 15.055 1.00 92.38 329 ILE A O 1
ATOM 2591 N N . ILE A 1 330 ? 1.772 12.428 16.384 1.00 92.19 330 ILE A N 1
ATOM 2592 C CA . ILE A 1 330 ? 0.789 11.611 15.665 1.00 92.19 330 ILE A CA 1
ATOM 2593 C C . ILE A 1 330 ? -0.595 12.266 15.749 1.00 92.19 330 ILE A C 1
ATOM 2595 O O . ILE A 1 330 ? -1.253 12.434 14.726 1.00 92.19 330 ILE A O 1
ATOM 2599 N N . ASN A 1 331 ? -1.032 12.688 16.941 1.00 92.19 331 ASN A N 1
ATOM 2600 C CA . ASN A 1 331 ? -2.321 13.364 17.109 1.00 92.19 331 ASN A CA 1
ATOM 2601 C C . ASN A 1 331 ? -2.419 14.636 16.265 1.00 92.19 331 ASN A C 1
ATOM 2603 O O . ASN A 1 331 ? -3.437 14.848 15.613 1.00 92.19 331 ASN A O 1
ATOM 2607 N N . ASP A 1 332 ? -1.378 15.469 16.263 1.00 91.81 332 ASP A N 1
ATOM 2608 C CA . ASP A 1 332 ? -1.370 16.699 15.474 1.00 91.81 332 ASP A CA 1
ATOM 2609 C C . ASP A 1 332 ? -1.425 16.398 13.963 1.00 91.81 332 ASP A C 1
ATOM 2611 O O . ASP A 1 332 ? -2.188 17.044 13.247 1.00 91.81 332 ASP A O 1
ATOM 2615 N N . SER A 1 333 ? -0.714 15.369 13.484 1.00 91.50 333 SER A N 1
ATOM 2616 C CA . SER A 1 333 ? -0.721 14.979 12.062 1.00 91.50 333 SER A CA 1
ATOM 2617 C C . SER A 1 333 ? -2.060 14.375 11.610 1.00 91.50 333 SER A C 1
ATOM 2619 O O . SER A 1 333 ? -2.585 14.748 10.566 1.00 91.50 333 SER A O 1
ATOM 2621 N N . HIS A 1 334 ? -2.674 13.497 12.410 1.00 90.94 334 HIS A N 1
ATOM 2622 C CA . HIS A 1 334 ? -3.996 12.923 12.097 1.00 90.94 334 HIS A CA 1
ATOM 2623 C C . HIS A 1 334 ? -5.143 13.928 12.278 1.00 90.94 334 HIS A C 1
ATOM 2625 O O . HIS A 1 334 ? -6.181 13.813 11.627 1.00 90.94 334 HIS A O 1
ATOM 2631 N N . GLN A 1 335 ? -4.973 14.944 13.128 1.00 89.81 335 GLN A N 1
ATOM 2632 C CA . GLN A 1 335 ? -5.935 16.041 13.239 1.00 89.81 335 GLN A CA 1
ATOM 2633 C C . GLN A 1 335 ? -5.932 16.930 11.989 1.00 89.81 335 GLN A C 1
ATOM 2635 O O . GLN A 1 335 ? -6.999 17.393 11.595 1.00 89.81 335 GLN A O 1
ATOM 2640 N N . ARG A 1 336 ? -4.774 17.134 11.344 1.00 88.44 336 ARG A N 1
ATOM 2641 C CA . ARG A 1 336 ? -4.700 17.807 10.034 1.00 88.44 336 ARG A CA 1
ATOM 2642 C C . ARG A 1 336 ? -5.508 17.053 8.980 1.00 88.44 336 ARG A C 1
ATOM 2644 O O . ARG A 1 336 ? -6.284 17.676 8.264 1.00 88.44 336 ARG A O 1
ATOM 2651 N N . TRP A 1 337 ? -5.447 15.717 8.981 1.00 86.00 337 TRP A N 1
ATOM 2652 C CA . TRP A 1 337 ? -6.283 14.873 8.113 1.00 86.00 337 TRP A CA 1
ATOM 2653 C C . TRP A 1 337 ? -7.779 15.163 8.270 1.00 86.00 337 TRP A C 1
ATOM 2655 O O . TRP A 1 337 ? -8.477 15.377 7.285 1.00 86.00 337 TRP A O 1
ATOM 2665 N N . LEU A 1 338 ? -8.260 15.246 9.516 1.00 84.81 338 LEU A N 1
ATOM 2666 C CA . LEU A 1 338 ? -9.664 15.561 9.813 1.00 84.81 338 LEU A CA 1
ATOM 2667 C C . LEU A 1 338 ? -10.061 17.001 9.510 1.00 84.81 338 LEU A C 1
ATOM 2669 O O . LEU A 1 338 ? -11.249 17.303 9.526 1.00 84.81 338 LEU A O 1
ATOM 2673 N N . ASN A 1 339 ? -9.108 17.910 9.317 1.00 81.50 339 ASN A N 1
ATOM 2674 C CA . ASN A 1 339 ? -9.428 19.274 8.915 1.00 81.50 339 ASN A CA 1
ATOM 2675 C C . ASN A 1 339 ? -9.674 19.344 7.405 1.00 81.50 339 ASN A C 1
ATOM 2677 O O . ASN A 1 339 ? -10.530 20.112 6.975 1.00 81.50 339 ASN A O 1
ATOM 2681 N N . VAL A 1 340 ? -8.973 18.515 6.625 1.00 79.69 340 VAL A N 1
ATOM 2682 C CA . VAL A 1 340 ? -9.039 18.532 5.157 1.00 79.69 340 VAL A CA 1
ATOM 2683 C C . VAL A 1 340 ? -9.995 17.492 4.564 1.00 79.69 340 VAL A C 1
ATOM 2685 O O . VAL A 1 340 ? -10.509 17.703 3.470 1.00 79.69 340 VAL A O 1
ATOM 2688 N N . ILE A 1 341 ? -10.277 16.399 5.280 1.00 76.00 341 ILE A N 1
ATOM 2689 C CA . ILE A 1 341 ? -11.300 15.407 4.926 1.00 76.00 341 ILE A CA 1
ATOM 2690 C C . ILE A 1 341 ? -12.347 15.374 6.040 1.00 76.00 341 ILE A C 1
ATOM 2692 O O . ILE A 1 341 ? -12.026 15.116 7.201 1.00 76.00 341 ILE A O 1
ATOM 2696 N N . GLN A 1 342 ? -13.610 15.609 5.677 1.00 73.19 342 GLN A N 1
ATOM 2697 C CA . GLN A 1 342 ? -14.761 15.496 6.579 1.00 73.19 342 GLN A CA 1
ATOM 2698 C C . GLN A 1 342 ? -15.554 14.226 6.246 1.00 73.19 342 GLN A C 1
ATOM 2700 O O . GLN A 1 342 ? -16.511 14.296 5.472 1.00 73.19 342 GLN A O 1
ATOM 2705 N N . PRO A 1 343 ? -15.169 13.061 6.792 1.00 72.19 343 PRO A N 1
ATOM 2706 C CA . PRO A 1 343 ? -15.892 11.823 6.532 1.00 72.19 343 PRO A CA 1
ATOM 2707 C C . PRO A 1 343 ? -17.315 11.894 7.115 1.00 72.19 343 PRO A C 1
ATOM 2709 O O . PRO A 1 343 ? -17.514 12.483 8.186 1.00 72.19 343 PRO A O 1
ATOM 2712 N N . PRO A 1 344 ? -18.320 11.300 6.448 1.00 72.81 344 PRO A N 1
ATOM 2713 C CA . PRO A 1 344 ? -19.678 11.272 6.969 1.00 72.81 344 PRO A CA 1
ATOM 2714 C C . PRO A 1 344 ? -19.756 10.411 8.232 1.00 72.81 344 PRO A C 1
ATOM 2716 O O . PRO A 1 344 ? -18.933 9.525 8.470 1.00 72.81 344 PRO A O 1
ATOM 2719 N N . GLU A 1 345 ? -20.766 10.661 9.064 1.00 75.69 345 GLU A N 1
ATOM 2720 C CA . GLU A 1 345 ? -21.011 9.824 10.237 1.00 75.69 345 GLU A CA 1
ATOM 2721 C C . GLU A 1 345 ? -21.384 8.388 9.825 1.00 75.69 345 GLU A C 1
ATOM 2723 O O . GLU A 1 345 ? -22.203 8.175 8.934 1.00 75.69 345 GLU A O 1
ATOM 2728 N N . SER A 1 346 ? -20.784 7.400 10.496 1.00 74.69 346 SER A N 1
ATOM 2729 C CA . SER A 1 346 ? -21.023 5.968 10.275 1.00 74.69 346 SER A CA 1
ATOM 2730 C C . SER A 1 346 ? -21.354 5.280 11.595 1.00 74.69 346 SER A C 1
ATOM 2732 O O . SER A 1 346 ? -20.658 5.477 12.591 1.00 74.69 346 SER A O 1
ATOM 2734 N N . GLU A 1 347 ? -22.397 4.449 11.642 1.00 75.69 347 GLU A N 1
ATOM 2735 C CA . GLU A 1 347 ? -22.719 3.667 12.847 1.00 75.69 347 GLU A CA 1
ATOM 2736 C C . GLU A 1 347 ? -21.712 2.536 13.111 1.00 75.69 347 GLU A C 1
ATOM 2738 O O . GLU A 1 347 ? -21.528 2.113 14.261 1.00 75.69 347 GLU A O 1
ATOM 2743 N N . HIS A 1 348 ? -21.040 2.079 12.055 1.00 79.50 348 HIS A N 1
ATOM 2744 C CA . HIS A 1 348 ? -20.048 1.014 12.080 1.00 79.50 348 HIS A CA 1
ATOM 2745 C C . HIS A 1 348 ? -18.636 1.576 12.240 1.00 79.50 348 HIS A C 1
ATOM 2747 O O . HIS A 1 348 ? -18.391 2.769 12.072 1.00 79.50 348 HIS A O 1
ATOM 2753 N N . MET A 1 349 ? -17.691 0.707 12.600 1.00 84.31 349 MET A N 1
ATOM 2754 C CA . MET A 1 349 ? -16.283 1.087 12.577 1.00 84.31 349 MET A CA 1
ATOM 2755 C C . MET A 1 349 ? -15.794 1.179 11.129 1.00 84.31 349 MET A C 1
ATOM 2757 O O . MET A 1 349 ? -15.759 0.167 10.434 1.00 84.31 349 MET A O 1
ATOM 2761 N N . THR A 1 350 ? -15.361 2.366 10.713 1.00 79.44 350 THR A N 1
ATOM 2762 C CA . THR A 1 350 ? -14.859 2.641 9.363 1.00 79.44 350 THR A CA 1
ATOM 2763 C C . THR A 1 350 ? -13.392 3.059 9.433 1.00 79.44 350 THR A C 1
ATOM 2765 O O . THR A 1 350 ? -13.041 3.943 10.212 1.00 79.44 350 THR A O 1
ATOM 2768 N N . CYS A 1 351 ? -12.527 2.425 8.639 1.00 83.25 351 CYS A N 1
ATOM 2769 C CA . CYS A 1 351 ? -11.149 2.877 8.428 1.00 83.25 351 CYS A CA 1
ATOM 2770 C C . CYS A 1 351 ? -11.152 4.036 7.424 1.00 83.25 351 CYS A C 1
ATOM 2772 O O . CYS A 1 351 ? -11.712 3.896 6.347 1.00 83.25 351 CYS A O 1
ATOM 2774 N N . LEU A 1 352 ? -10.550 5.169 7.769 1.00 81.12 352 LEU A N 1
ATOM 2775 C CA . LEU A 1 352 ? -10.585 6.387 6.951 1.00 81.12 352 LEU A CA 1
ATOM 2776 C C . LEU A 1 352 ? -9.302 6.579 6.142 1.00 81.12 352 LEU A C 1
ATOM 2778 O O . LEU A 1 352 ? -9.329 6.909 4.961 1.00 81.12 352 LEU A O 1
ATOM 2782 N N . THR A 1 353 ? -8.162 6.389 6.801 1.00 84.12 353 THR A N 1
ATOM 2783 C CA . THR A 1 353 ? -6.842 6.576 6.200 1.00 84.12 353 THR A CA 1
ATOM 2784 C C . THR A 1 353 ? -5.823 5.653 6.850 1.00 84.12 353 THR A C 1
ATOM 2786 O O . THR A 1 353 ? -5.960 5.269 8.020 1.00 84.12 353 THR A O 1
ATOM 2789 N N . GLY A 1 354 ? -4.804 5.288 6.078 1.00 86.31 354 GLY A N 1
ATOM 2790 C CA . GLY A 1 354 ? -3.665 4.502 6.526 1.00 86.31 354 GLY A CA 1
ATOM 2791 C C . GLY A 1 354 ? -2.350 5.120 6.069 1.00 86.31 354 GLY A C 1
ATOM 2792 O O . GLY A 1 354 ? -2.189 5.453 4.897 1.00 86.31 354 GLY A O 1
ATOM 2793 N N . VAL A 1 355 ? -1.397 5.220 6.997 1.00 86.56 355 VAL A N 1
ATOM 2794 C CA . VAL A 1 355 ? -0.034 5.685 6.741 1.00 86.56 355 VAL A CA 1
ATOM 2795 C C . VAL A 1 355 ? 0.964 4.562 7.002 1.00 86.56 355 VAL A C 1
ATOM 2797 O O . VAL A 1 355 ? 1.086 4.042 8.118 1.00 86.56 355 VAL A O 1
ATOM 2800 N N . GLY A 1 356 ? 1.687 4.183 5.952 1.00 81.25 356 GLY A N 1
ATOM 2801 C CA . GLY A 1 356 ? 2.790 3.233 6.017 1.00 81.25 356 GLY A CA 1
ATOM 2802 C C . GLY A 1 356 ? 4.117 3.903 6.367 1.00 81.25 356 GLY A C 1
ATOM 2803 O O . GLY A 1 356 ? 4.654 4.637 5.545 1.00 81.25 356 GLY A O 1
ATOM 2804 N N . CYS A 1 357 ? 4.693 3.610 7.537 1.00 73.25 357 CYS A N 1
ATOM 2805 C CA . CYS A 1 357 ? 5.961 4.201 7.997 1.00 73.25 357 CYS A CA 1
ATOM 2806 C C . CYS A 1 357 ? 7.163 3.244 7.843 1.00 73.25 357 CYS A C 1
ATOM 2808 O O . CYS A 1 357 ? 8.085 3.237 8.662 1.00 73.25 357 CYS A O 1
ATOM 2810 N N . GLY A 1 358 ? 7.149 2.370 6.827 1.00 68.19 358 GLY A N 1
ATOM 2811 C CA . GLY A 1 358 ? 8.231 1.412 6.563 1.00 68.19 358 GLY A CA 1
ATOM 2812 C C . GLY A 1 358 ? 8.618 0.580 7.805 1.00 68.19 358 GLY A C 1
ATOM 2813 O O . GLY A 1 358 ? 7.742 -0.073 8.379 1.00 68.19 358 GLY A O 1
ATOM 2814 N N . PRO A 1 359 ? 9.896 0.589 8.250 1.00 56.91 359 PRO A N 1
ATOM 2815 C CA . PRO A 1 359 ? 10.355 -0.187 9.408 1.00 56.91 359 PRO A CA 1
ATOM 2816 C C . PRO A 1 359 ? 9.806 0.311 10.757 1.00 56.91 359 PRO A C 1
ATOM 2818 O O . PRO A 1 359 ? 9.936 -0.388 11.760 1.00 56.91 359 PRO A O 1
ATOM 2821 N N . GLU A 1 360 ? 9.218 1.511 10.815 1.00 58.78 360 GLU A N 1
ATOM 2822 C CA . GLU A 1 360 ? 8.683 2.089 12.056 1.00 58.78 360 GLU A CA 1
ATOM 2823 C C . GLU A 1 360 ? 7.281 1.585 12.416 1.00 58.78 360 GLU A C 1
ATOM 2825 O O . GLU A 1 360 ? 6.828 1.785 13.549 1.00 58.78 360 GLU A O 1
ATOM 2830 N N . GLY A 1 361 ? 6.610 0.906 11.483 1.00 74.12 361 GLY A N 1
ATOM 2831 C CA . GLY A 1 361 ? 5.245 0.440 11.663 1.00 74.12 361 GLY A CA 1
ATOM 2832 C C . GLY A 1 361 ? 4.230 1.206 10.824 1.00 74.12 361 GLY A C 1
ATOM 2833 O O . GLY A 1 361 ? 4.567 1.815 9.809 1.00 74.12 361 GLY A O 1
ATOM 2834 N N . GLY A 1 362 ? 2.954 1.073 11.193 1.00 84.00 362 GLY A N 1
ATOM 2835 C CA . GLY A 1 362 ? 1.809 1.601 10.446 1.00 84.00 362 GLY A CA 1
ATOM 2836 C C . GLY A 1 362 ? 0.800 2.253 11.343 1.00 84.00 362 GLY A C 1
ATOM 2837 O O . GLY A 1 362 ? 0.608 1.798 12.470 1.00 84.00 362 GLY A O 1
ATOM 2838 N N . GLN A 1 363 ? 0.165 3.294 10.822 1.00 89.25 363 GLN A N 1
ATOM 2839 C CA . GLN A 1 363 ? -0.792 4.111 11.547 1.00 89.25 363 GLN A CA 1
ATOM 2840 C C . GLN A 1 363 ? -2.099 4.167 10.774 1.00 89.25 363 GLN A C 1
ATOM 2842 O O . GLN A 1 363 ? -2.094 4.430 9.578 1.00 89.25 363 GLN A O 1
ATOM 2847 N N . TYR A 1 364 ? -3.211 3.934 11.457 1.00 89.50 364 TYR A N 1
ATOM 2848 C CA . TYR A 1 364 ? -4.530 3.899 10.834 1.00 89.50 364 TYR A CA 1
ATOM 2849 C C . TYR A 1 364 ? -5.500 4.748 11.635 1.00 89.50 364 TYR A C 1
ATOM 2851 O O . TYR A 1 364 ? -5.527 4.655 12.869 1.00 89.50 364 TYR A O 1
ATOM 2859 N N . GLN A 1 365 ? -6.297 5.542 10.926 1.00 90.38 365 GLN A N 1
ATOM 2860 C CA . GLN A 1 365 ? -7.360 6.349 11.500 1.00 90.38 365 GLN A CA 1
ATOM 2861 C C . GLN A 1 365 ? -8.712 5.693 11.248 1.00 90.38 365 GLN A C 1
ATOM 2863 O O . GLN A 1 365 ? -9.018 5.292 10.127 1.00 90.38 365 GLN A O 1
ATOM 2868 N N . PHE A 1 366 ? -9.540 5.633 12.284 1.00 89.38 366 PHE A N 1
ATOM 2869 C CA . PHE A 1 366 ? -10.885 5.080 12.217 1.00 89.38 366 PHE A CA 1
ATOM 2870 C C . PHE A 1 366 ? -11.920 6.059 12.747 1.00 89.38 366 PHE A C 1
ATOM 2872 O O . PHE A 1 366 ? -11.607 6.914 13.579 1.00 89.38 366 PHE A O 1
ATOM 2879 N N . GLN A 1 367 ? -13.167 5.855 12.340 1.00 87.81 367 GLN A N 1
ATOM 2880 C CA . GLN A 1 367 ? -14.335 6.523 12.889 1.00 87.81 367 GLN A CA 1
ATOM 2881 C C . GLN A 1 367 ? -15.408 5.512 13.275 1.00 87.81 367 GLN A C 1
ATOM 2883 O O . GLN A 1 367 ? -15.624 4.513 12.595 1.00 87.81 367 GLN A O 1
ATOM 2888 N N . LYS A 1 368 ? -16.106 5.809 14.370 1.00 86.62 368 LYS A N 1
ATOM 2889 C CA . LYS A 1 368 ? -17.399 5.210 14.694 1.00 86.62 368 LYS A CA 1
ATOM 2890 C C . LYS A 1 368 ? -18.270 6.272 15.345 1.00 86.62 368 LYS A C 1
ATOM 2892 O O . LYS A 1 368 ? -17.905 6.830 16.385 1.00 86.62 368 LYS A O 1
ATOM 2897 N N . ARG A 1 369 ? -19.429 6.536 14.749 1.00 83.44 369 ARG A N 1
ATOM 2898 C CA . ARG A 1 369 ? -20.328 7.648 15.076 1.00 83.44 369 ARG A CA 1
ATOM 2899 C C . ARG A 1 369 ? -19.567 8.973 14.951 1.00 83.44 369 ARG A C 1
ATOM 2901 O O . ARG A 1 369 ? -18.998 9.263 13.902 1.00 83.44 369 ARG A O 1
ATOM 2908 N N . ASN A 1 370 ? -19.423 9.696 16.059 1.00 81.00 370 ASN A N 1
ATOM 2909 C CA . ASN A 1 370 ? -18.712 10.973 16.151 1.00 81.00 370 ASN A CA 1
ATOM 2910 C C . ASN A 1 370 ? -17.342 10.885 16.847 1.00 81.00 370 ASN A C 1
ATOM 2912 O O . ASN A 1 370 ? -16.826 11.888 17.346 1.00 81.00 370 ASN A O 1
ATOM 2916 N N . ARG A 1 371 ? -16.762 9.683 16.938 1.00 87.88 371 ARG A N 1
ATOM 2917 C CA . ARG A 1 371 ? -15.482 9.443 17.620 1.00 87.88 371 ARG A CA 1
ATOM 2918 C C . ARG A 1 371 ? -14.442 8.931 16.640 1.00 87.88 371 ARG A C 1
ATOM 2920 O O . ARG A 1 371 ? -14.746 8.078 15.809 1.00 87.88 371 ARG A O 1
ATOM 2927 N N . PHE A 1 372 ? -13.222 9.434 16.797 1.00 91.25 372 PHE A N 1
ATOM 2928 C CA . PHE A 1 372 ? -12.081 9.095 15.958 1.00 91.25 372 PHE A CA 1
ATOM 2929 C C . PHE A 1 372 ? -11.051 8.331 16.770 1.00 91.25 372 PHE A C 1
ATOM 2931 O O . PHE A 1 372 ? -10.785 8.663 17.926 1.00 91.25 372 PHE A O 1
ATOM 2938 N N . TYR A 1 373 ? -10.455 7.321 16.159 1.00 93.31 373 TYR A N 1
ATOM 2939 C CA . TYR A 1 373 ? -9.487 6.449 16.803 1.00 93.31 373 TYR A CA 1
ATOM 2940 C C . TYR A 1 373 ? -8.234 6.363 15.956 1.00 93.31 373 TYR A C 1
ATOM 2942 O O . TYR A 1 373 ? -8.312 6.338 14.732 1.00 93.31 373 TYR A O 1
ATOM 2950 N N . ILE A 1 374 ? -7.090 6.286 16.621 1.00 94.25 374 ILE A N 1
ATOM 2951 C CA . ILE A 1 374 ? -5.811 6.006 15.985 1.00 94.25 374 ILE A CA 1
ATOM 2952 C C . ILE A 1 374 ? -5.328 4.672 16.517 1.00 94.25 374 ILE A C 1
ATOM 2954 O O . ILE A 1 374 ? -5.420 4.388 17.715 1.00 94.25 374 ILE A O 1
ATOM 2958 N N . SER A 1 375 ? -4.818 3.847 15.616 1.00 93.50 375 SER A N 1
ATOM 2959 C CA . SER A 1 375 ? -4.148 2.610 15.976 1.00 93.50 375 SER A CA 1
ATOM 2960 C C . SER A 1 375 ? -2.789 2.536 15.307 1.00 93.50 375 SER A C 1
ATOM 2962 O O . SER A 1 375 ? -2.624 2.994 14.173 1.00 93.50 375 SER A O 1
ATOM 2964 N N . CYS A 1 376 ? -1.825 1.958 16.014 1.00 93.19 376 CYS A N 1
ATOM 2965 C CA . CYS A 1 376 ? -0.474 1.786 15.518 1.00 93.19 376 CYS A CA 1
ATOM 2966 C C . CYS A 1 376 ? 0.037 0.381 15.815 1.00 93.19 376 CYS A C 1
ATOM 2968 O O . CYS A 1 376 ? -0.172 -0.139 16.915 1.00 93.19 376 CYS A O 1
ATOM 2970 N N . ALA A 1 377 ? 0.758 -0.196 14.857 1.00 91.12 377 ALA A N 1
ATOM 2971 C CA . ALA A 1 377 ? 1.495 -1.442 15.036 1.00 91.12 377 ALA A CA 1
ATOM 2972 C C . ALA A 1 377 ? 2.911 -1.320 14.468 1.00 91.12 377 ALA A C 1
ATOM 2974 O O . ALA A 1 377 ? 3.072 -0.748 13.389 1.00 91.12 377 ALA A O 1
ATOM 2975 N N . ASP A 1 378 ? 3.923 -1.841 15.168 1.00 89.19 378 ASP A N 1
ATOM 2976 C CA . ASP A 1 378 ? 5.288 -1.930 14.631 1.00 89.19 378 ASP A CA 1
ATOM 2977 C C . ASP A 1 378 ? 5.475 -3.169 13.740 1.00 89.19 378 ASP A C 1
ATOM 2979 O O . ASP A 1 378 ? 4.559 -3.967 13.528 1.00 89.19 378 ASP A O 1
ATOM 2983 N N . THR A 1 379 ? 6.646 -3.292 13.121 1.00 83.94 379 THR A N 1
ATOM 2984 C CA . THR A 1 379 ? 6.967 -4.441 12.269 1.00 83.94 379 THR A CA 1
ATOM 2985 C C . THR A 1 379 ? 7.305 -5.678 13.097 1.00 83.94 379 THR A C 1
ATOM 2987 O O . THR A 1 379 ? 7.710 -5.585 14.257 1.00 83.94 379 THR A O 1
ATOM 2990 N N . LEU A 1 380 ? 7.209 -6.852 12.471 1.00 86.81 380 LEU A N 1
ATOM 2991 C CA . LEU A 1 380 ? 7.597 -8.112 13.097 1.00 86.81 380 LEU A CA 1
ATOM 2992 C C . LEU A 1 380 ? 9.071 -8.078 13.524 1.00 86.81 380 LEU A C 1
ATOM 2994 O O . LEU A 1 380 ? 9.930 -7.488 12.866 1.00 86.81 380 LEU A O 1
ATOM 2998 N N . THR A 1 381 ? 9.383 -8.769 14.620 1.00 87.06 381 THR A N 1
ATOM 2999 C CA . THR A 1 381 ? 10.783 -9.040 14.977 1.00 87.06 381 THR A CA 1
ATOM 3000 C C . THR A 1 381 ? 11.407 -10.008 13.970 1.00 87.06 381 THR A C 1
ATOM 3002 O O . THR A 1 381 ? 10.702 -10.828 13.390 1.00 87.06 381 THR A O 1
ATOM 3005 N N . ASP A 1 382 ? 12.736 -10.013 13.812 1.00 84.19 382 ASP A N 1
ATOM 3006 C CA . ASP A 1 382 ? 13.416 -10.984 12.930 1.00 84.19 382 ASP A CA 1
ATOM 3007 C C . ASP A 1 382 ? 13.064 -12.446 13.291 1.00 84.19 382 ASP A C 1
ATOM 3009 O O . ASP A 1 382 ? 12.869 -13.290 12.413 1.00 84.19 382 ASP A O 1
ATOM 3013 N N . LYS A 1 383 ? 12.923 -12.744 14.593 1.00 89.12 383 LYS A N 1
ATOM 3014 C CA . LYS A 1 383 ? 12.443 -14.048 15.074 1.00 89.12 383 LYS A CA 1
ATOM 3015 C C . LYS A 1 383 ? 10.996 -14.294 14.643 1.00 89.12 383 LYS A C 1
ATOM 3017 O O . LYS A 1 383 ? 10.702 -15.365 14.122 1.00 89.12 383 LYS A O 1
ATOM 3022 N N . GLY A 1 384 ? 10.120 -13.314 14.848 1.00 89.44 384 GLY A N 1
ATOM 3023 C CA . GLY A 1 384 ? 8.708 -13.385 14.486 1.00 89.44 384 GLY A CA 1
ATOM 3024 C C . GLY A 1 384 ? 8.472 -13.574 12.991 1.00 89.44 384 GLY A C 1
ATOM 3025 O O . GLY A 1 384 ? 7.720 -14.463 12.603 1.00 89.44 384 GLY A O 1
ATOM 3026 N N . ALA A 1 385 ? 9.185 -12.824 12.149 1.00 88.12 385 ALA A N 1
ATOM 3027 C CA . ALA A 1 385 ? 9.197 -13.013 10.701 1.00 88.12 385 ALA A CA 1
ATOM 3028 C C . ALA A 1 385 ? 9.652 -14.435 10.332 1.00 88.12 385 ALA A C 1
ATOM 3030 O O . ALA A 1 385 ? 9.057 -15.088 9.476 1.00 88.12 385 ALA A O 1
ATOM 3031 N N . GLY A 1 386 ? 10.664 -14.963 11.031 1.00 88.56 386 GLY A N 1
ATOM 3032 C CA . GLY A 1 386 ? 11.081 -16.359 10.912 1.00 88.56 386 GLY A CA 1
ATOM 3033 C C . GLY A 1 386 ? 9.970 -17.354 11.259 1.00 88.56 386 GLY A C 1
ATOM 3034 O O . GLY A 1 386 ? 9.745 -18.297 10.499 1.00 88.56 386 GLY A O 1
ATOM 3035 N N . THR A 1 387 ? 9.260 -17.151 12.371 1.00 88.88 387 THR A N 1
ATOM 3036 C CA . THR A 1 387 ? 8.111 -17.979 12.776 1.00 88.88 387 THR A CA 1
ATOM 3037 C C . THR A 1 387 ? 7.011 -17.954 11.716 1.00 88.88 387 THR A C 1
ATOM 3039 O O . THR A 1 387 ? 6.592 -19.016 11.252 1.00 88.88 387 THR A O 1
ATOM 3042 N N . LEU A 1 388 ? 6.612 -16.758 11.274 1.00 89.25 388 LEU A N 1
ATOM 3043 C CA . LEU A 1 388 ? 5.591 -16.552 10.250 1.00 89.25 388 LEU A CA 1
ATOM 3044 C C . LEU A 1 388 ? 5.965 -17.251 8.938 1.00 89.25 388 LEU A C 1
ATOM 3046 O O . LEU A 1 388 ? 5.200 -18.059 8.430 1.00 89.25 388 LEU A O 1
ATOM 3050 N N . ILE A 1 389 ? 7.164 -17.018 8.404 1.00 87.19 389 ILE A N 1
ATOM 3051 C CA . ILE A 1 389 ? 7.589 -17.623 7.130 1.00 87.19 389 ILE A CA 1
ATOM 3052 C C . ILE A 1 389 ? 7.668 -19.147 7.240 1.00 87.19 389 ILE A C 1
ATOM 3054 O O . ILE A 1 389 ? 7.360 -19.873 6.292 1.00 87.19 389 ILE A O 1
ATOM 3058 N N . ASN A 1 390 ? 8.079 -19.665 8.398 1.00 84.75 390 ASN A N 1
ATOM 3059 C CA . ASN A 1 390 ? 8.145 -21.102 8.615 1.00 84.75 390 ASN A CA 1
ATOM 3060 C C . ASN A 1 390 ? 6.763 -21.762 8.664 1.00 84.75 390 ASN A C 1
ATOM 3062 O O . ASN A 1 390 ? 6.658 -22.910 8.223 1.00 84.75 390 ASN A O 1
ATOM 3066 N N . SER A 1 391 ? 5.724 -21.052 9.117 1.00 84.00 391 SER A N 1
ATOM 3067 C CA . SER A 1 391 ? 4.352 -21.573 9.179 1.00 84.00 391 SER A CA 1
ATOM 3068 C C . SER A 1 391 ? 3.697 -21.741 7.797 1.00 84.00 391 SER A C 1
ATOM 3070 O O . SER A 1 391 ? 2.787 -22.557 7.646 1.00 84.00 391 SER A O 1
ATOM 3072 N N . LEU A 1 392 ? 4.225 -21.076 6.760 1.00 80.12 392 LEU A N 1
ATOM 3073 C CA . LEU A 1 392 ? 3.730 -21.160 5.376 1.00 80.12 392 LEU A CA 1
ATOM 3074 C C . LEU A 1 392 ? 4.011 -22.508 4.679 1.00 80.12 392 LEU A C 1
ATOM 3076 O O . LEU A 1 392 ? 3.483 -22.767 3.603 1.00 80.12 392 LEU A O 1
ATOM 3080 N N . GLY A 1 393 ? 4.842 -23.385 5.261 1.00 67.94 393 GLY A N 1
ATOM 3081 C CA . GLY A 1 393 ? 5.245 -24.662 4.648 1.00 67.94 393 GLY A CA 1
ATOM 3082 C C . GLY A 1 393 ? 6.483 -24.556 3.739 1.00 67.94 393 GLY A C 1
ATOM 3083 O O . GLY A 1 393 ? 6.863 -23.473 3.302 1.00 67.94 393 GLY A O 1
ATOM 3084 N N . ARG A 1 394 ? 7.198 -25.677 3.525 1.00 62.03 394 ARG A N 1
ATOM 3085 C CA . ARG A 1 394 ? 8.582 -25.690 2.986 1.00 62.03 394 ARG A CA 1
ATOM 3086 C C . ARG A 1 394 ? 8.735 -25.895 1.470 1.00 62.03 394 ARG A C 1
ATOM 3088 O O . ARG A 1 394 ? 9.812 -25.597 0.973 1.00 62.03 394 ARG A O 1
ATOM 3095 N N . LYS A 1 395 ? 7.746 -26.444 0.754 1.00 54.38 395 LYS A N 1
ATOM 3096 C CA . LYS A 1 395 ? 7.974 -26.981 -0.607 1.00 54.38 395 LYS A CA 1
ATOM 3097 C C . LYS A 1 395 ? 7.694 -26.016 -1.769 1.00 54.38 395 LYS A C 1
ATOM 3099 O O . LYS A 1 395 ? 8.215 -26.264 -2.846 1.00 54.38 395 LYS A O 1
ATOM 3104 N N . GLU A 1 396 ? 6.947 -24.928 -1.557 1.00 52.28 396 GLU A N 1
ATOM 3105 C CA . GLU A 1 396 ? 6.426 -24.091 -2.664 1.00 52.28 396 GLU A CA 1
ATOM 3106 C C . GLU A 1 396 ? 6.570 -22.573 -2.447 1.00 52.28 396 GLU A C 1
ATOM 3108 O O . GLU A 1 396 ? 6.158 -21.781 -3.289 1.00 52.28 396 GLU A O 1
ATOM 3113 N N . ARG A 1 397 ? 7.150 -22.128 -1.323 1.00 62.97 397 ARG A N 1
ATOM 3114 C CA . ARG A 1 397 ? 7.214 -20.694 -1.006 1.00 62.97 397 ARG A CA 1
ATOM 3115 C C . ARG A 1 397 ? 8.324 -19.982 -1.783 1.00 62.97 397 ARG A C 1
ATOM 3117 O O . ARG A 1 397 ? 9.485 -20.378 -1.697 1.00 62.97 397 ARG A O 1
ATOM 3124 N N . LYS A 1 398 ? 7.984 -18.854 -2.410 1.00 72.88 398 LYS A N 1
ATOM 3125 C CA . LYS A 1 398 ? 8.940 -17.855 -2.931 1.00 72.88 398 LYS A CA 1
ATOM 3126 C C . LYS A 1 398 ? 9.234 -16.759 -1.897 1.00 72.88 398 LYS A C 1
ATOM 3128 O O . LYS A 1 398 ? 9.509 -15.614 -2.235 1.00 72.88 398 LYS A O 1
ATOM 3133 N N . VAL A 1 399 ? 9.130 -17.114 -0.613 1.00 76.94 399 VAL A N 1
ATOM 3134 C CA . VAL A 1 399 ? 9.299 -16.216 0.538 1.00 76.94 399 VAL A CA 1
ATOM 3135 C C . VAL A 1 399 ? 10.462 -16.705 1.391 1.00 76.94 399 VAL A C 1
ATOM 3137 O O . VAL A 1 399 ? 10.537 -17.887 1.745 1.00 76.94 399 VAL A O 1
ATOM 3140 N N . SER A 1 400 ? 11.373 -15.798 1.740 1.00 76.12 400 SER A N 1
ATOM 3141 C CA . SER A 1 400 ? 12.619 -16.125 2.430 1.00 76.12 400 SER A CA 1
ATOM 3142 C C . SER A 1 400 ? 12.972 -15.106 3.505 1.00 76.12 400 SER A C 1
ATOM 3144 O O . SER A 1 400 ? 12.950 -13.902 3.282 1.00 76.12 400 SER A O 1
ATOM 3146 N N . THR A 1 401 ? 13.424 -15.600 4.661 1.00 74.00 401 THR A N 1
ATOM 3147 C CA . THR A 1 401 ? 13.958 -14.771 5.757 1.00 74.00 401 THR A CA 1
ATOM 3148 C C . THR A 1 401 ? 15.256 -14.049 5.388 1.00 74.00 401 THR A C 1
ATOM 3150 O O . THR A 1 401 ? 15.673 -13.134 6.099 1.00 74.00 401 THR A O 1
ATOM 3153 N N . LYS A 1 402 ? 15.916 -14.470 4.302 1.00 70.12 402 LYS A N 1
ATOM 3154 C CA . LYS A 1 402 ? 17.160 -13.870 3.805 1.00 70.12 402 LYS A CA 1
ATOM 3155 C C . LYS A 1 402 ? 16.913 -12.746 2.807 1.00 70.12 402 LYS A C 1
ATOM 3157 O O . LYS A 1 402 ? 17.769 -11.881 2.665 1.00 70.12 402 LYS A O 1
ATOM 3162 N N . THR A 1 403 ? 15.763 -12.755 2.138 1.00 67.06 403 THR A N 1
ATOM 3163 C CA . THR A 1 403 ? 15.354 -11.646 1.279 1.00 67.06 403 THR A CA 1
ATOM 3164 C C . THR A 1 403 ? 15.046 -10.450 2.177 1.00 67.06 403 THR A C 1
ATOM 3166 O O . THR A 1 403 ? 14.369 -10.593 3.199 1.00 67.06 403 THR A O 1
ATOM 3169 N N . ARG A 1 404 ? 15.628 -9.294 1.854 1.00 59.62 404 ARG A N 1
ATOM 3170 C CA . ARG A 1 404 ? 15.430 -8.014 2.544 1.00 59.62 404 ARG A CA 1
ATOM 3171 C C . ARG A 1 404 ? 15.475 -6.921 1.491 1.00 59.62 404 ARG A C 1
ATOM 3173 O O . ARG A 1 404 ? 16.536 -6.354 1.248 1.00 59.62 404 ARG A O 1
ATOM 3180 N N . ASP A 1 405 ? 14.367 -6.696 0.801 1.00 55.44 405 ASP A N 1
ATOM 3181 C CA . ASP A 1 405 ? 14.357 -5.726 -0.287 1.00 55.44 405 ASP A CA 1
ATOM 3182 C C . ASP A 1 405 ? 13.900 -4.349 0.223 1.00 55.44 405 ASP A C 1
ATOM 3184 O O . ASP A 1 405 ? 12.773 -4.205 0.678 1.00 55.44 405 ASP A O 1
ATOM 3188 N N . VAL A 1 406 ? 14.781 -3.336 0.166 1.00 46.62 406 VAL A N 1
ATOM 3189 C CA . VAL A 1 406 ? 14.678 -2.016 0.851 1.00 46.62 406 VAL A CA 1
ATOM 3190 C C . VAL A 1 406 ? 13.409 -1.225 0.501 1.00 46.62 406 VAL A C 1
ATOM 3192 O O . VAL A 1 406 ? 13.040 -0.277 1.190 1.00 46.62 406 VAL A O 1
ATOM 3195 N N . VAL A 1 407 ? 12.698 -1.641 -0.540 1.00 47.06 407 VAL A N 1
ATOM 3196 C CA . VAL A 1 407 ? 11.351 -1.168 -0.832 1.00 47.06 407 VAL A CA 1
ATOM 3197 C C . VAL A 1 407 ? 10.429 -2.379 -0.717 1.00 47.06 407 VAL A C 1
ATOM 3199 O O . VAL A 1 407 ? 10.264 -3.119 -1.686 1.00 47.06 407 VAL A O 1
ATOM 3202 N N . GLY A 1 408 ? 9.830 -2.601 0.457 1.00 44.06 408 GLY A N 1
ATOM 3203 C CA . GLY A 1 408 ? 8.598 -3.389 0.501 1.00 44.06 408 GLY A CA 1
ATOM 3204 C C . GLY A 1 408 ? 7.619 -2.677 -0.428 1.00 44.06 408 GLY A C 1
ATOM 3205 O O . GLY A 1 408 ? 7.382 -1.490 -0.217 1.00 44.06 408 GLY A O 1
ATOM 3206 N N . ALA A 1 409 ? 7.159 -3.300 -1.522 1.00 45.66 409 ALA A N 1
ATOM 3207 C CA . ALA A 1 409 ? 6.123 -2.686 -2.359 1.00 45.66 409 ALA A CA 1
ATOM 3208 C C . ALA A 1 409 ? 4.973 -2.354 -1.404 1.00 45.66 409 ALA A C 1
ATOM 3210 O O . ALA A 1 409 ? 4.520 -3.269 -0.728 1.00 45.66 409 ALA A O 1
ATOM 3211 N N . GLY A 1 410 ? 4.691 -1.060 -1.202 1.00 52.09 410 GLY A N 1
ATOM 3212 C CA . GLY A 1 410 ? 4.368 -0.500 0.123 1.00 52.09 410 GLY A CA 1
ATOM 3213 C C . GLY A 1 410 ? 3.447 -1.391 0.941 1.00 52.09 410 GLY A C 1
ATOM 3214 O O . GLY A 1 410 ? 2.306 -1.494 0.540 1.00 52.09 410 GLY A O 1
ATOM 3215 N N . ASP A 1 411 ? 3.954 -2.051 2.001 1.00 53.34 411 ASP A N 1
ATOM 3216 C CA . ASP A 1 411 ? 3.342 -3.197 2.712 1.00 53.34 411 ASP A CA 1
ATOM 3217 C C . ASP A 1 411 ? 2.129 -3.798 1.986 1.00 53.34 411 ASP A C 1
ATOM 3219 O O . ASP A 1 411 ? 0.977 -3.665 2.396 1.00 53.34 411 ASP A O 1
ATOM 3223 N N . ALA A 1 412 ? 2.468 -4.396 0.842 1.00 50.50 412 ALA A N 1
ATOM 3224 C CA . ALA A 1 412 ? 1.726 -4.450 -0.411 1.00 50.50 412 ALA A CA 1
ATOM 3225 C C . ALA A 1 412 ? 0.212 -4.665 -0.299 1.00 50.50 412 ALA A C 1
ATOM 3227 O O . ALA A 1 412 ? -0.250 -5.739 0.071 1.00 50.50 412 ALA A O 1
ATOM 3228 N N . ALA A 1 413 ? -0.637 -3.719 -0.688 1.00 55.09 413 ALA A N 1
ATOM 3229 C CA . ALA A 1 413 ? -0.444 -2.279 -0.794 1.00 55.09 413 ALA A CA 1
ATOM 3230 C C . ALA A 1 413 ? -1.734 -1.576 -0.362 1.00 55.09 413 ALA A C 1
ATOM 3232 O O . ALA A 1 413 ? -2.638 -1.471 -1.173 1.00 55.09 413 ALA A O 1
ATOM 3233 N N . TYR A 1 414 ? -1.932 -1.117 0.880 1.00 58.66 414 TYR A N 1
ATOM 3234 C CA . TYR A 1 414 ? -1.243 -1.413 2.146 1.00 58.66 414 TYR A CA 1
ATOM 3235 C C . TYR A 1 414 ? -2.121 -2.424 2.909 1.00 58.66 414 TYR A C 1
ATOM 3237 O O . TYR A 1 414 ? -3.170 -2.067 3.437 1.00 58.66 414 TYR A O 1
ATOM 3245 N N . ALA A 1 415 ? -1.789 -3.709 2.767 1.00 52.94 415 ALA A N 1
ATOM 3246 C CA . ALA A 1 415 ? -2.703 -4.864 2.731 1.00 52.94 415 ALA A CA 1
ATOM 3247 C C . ALA A 1 415 ? -3.962 -4.658 1.856 1.00 52.94 415 ALA A C 1
ATOM 3249 O O . ALA A 1 415 ? -5.028 -5.208 2.115 1.00 52.94 415 ALA A O 1
ATOM 3250 N N . ALA A 1 416 ? -3.783 -3.839 0.818 1.00 51.72 416 ALA A N 1
ATOM 3251 C CA . ALA A 1 416 ? -4.447 -3.837 -0.481 1.00 51.72 416 ALA A CA 1
ATOM 3252 C C . ALA A 1 416 ? -5.932 -4.189 -0.519 1.00 51.72 416 ALA A C 1
ATOM 3254 O O . ALA A 1 416 ? -6.314 -5.308 -0.835 1.00 51.72 416 ALA A O 1
ATOM 3255 N N . THR A 1 417 ? -6.802 -3.235 -0.227 1.00 53.81 417 THR A N 1
ATOM 3256 C CA . THR A 1 417 ? -6.581 -2.016 0.567 1.00 53.81 417 THR A CA 1
ATOM 3257 C C . THR A 1 417 ? -7.410 -2.256 1.813 1.00 53.81 417 THR A C 1
ATOM 3259 O O . THR A 1 417 ? -8.634 -2.177 1.760 1.00 53.81 417 THR A O 1
ATOM 3262 N N . ILE A 1 418 ? -6.698 -2.785 2.825 1.00 56.19 418 ILE A N 1
ATOM 3263 C CA . ILE A 1 418 ? -7.142 -3.748 3.857 1.00 56.19 418 ILE A CA 1
ATOM 3264 C C . ILE A 1 418 ? -8.406 -4.485 3.429 1.00 56.19 418 ILE A C 1
ATOM 3266 O O . ILE A 1 418 ? -9.504 -4.285 3.944 1.00 56.19 418 ILE A O 1
ATOM 3270 N N . LEU A 1 419 ? -8.166 -5.305 2.399 1.00 54.12 419 LEU A N 1
ATOM 3271 C CA . LEU A 1 419 ? -9.099 -6.204 1.731 1.00 54.12 419 LEU A CA 1
ATOM 3272 C C . LEU A 1 419 ? -10.446 -5.576 1.413 1.00 54.12 419 LEU A C 1
ATOM 3274 O O . LEU A 1 419 ? -11.511 -6.112 1.724 1.00 54.12 419 LEU A O 1
ATOM 3278 N N . ALA A 1 420 ? -10.314 -4.393 0.818 1.00 51.03 420 ALA A N 1
ATOM 3279 C CA . ALA A 1 420 ? -11.363 -3.606 0.210 1.00 51.03 420 ALA A CA 1
ATOM 3280 C C . ALA A 1 420 ? -12.559 -3.434 1.163 1.00 51.03 420 ALA A C 1
ATOM 3282 O O . ALA A 1 420 ? -13.722 -3.564 0.816 1.00 51.03 420 ALA A O 1
ATOM 3283 N N . MET A 1 421 ? -12.206 -3.221 2.437 1.00 49.84 421 MET A N 1
ATOM 3284 C CA . MET A 1 421 ? -13.052 -2.828 3.563 1.00 49.84 421 MET A CA 1
ATOM 3285 C C . MET A 1 421 ? -14.320 -3.671 3.845 1.00 49.84 421 MET A C 1
ATOM 3287 O O . MET A 1 421 ? -15.260 -3.168 4.449 1.00 49.84 421 MET A O 1
ATOM 3291 N N . LEU A 1 422 ? -14.313 -4.967 3.504 1.00 51.75 422 LEU A N 1
ATOM 3292 C CA . LEU A 1 422 ? -15.114 -6.074 4.075 1.00 51.75 422 LEU A CA 1
ATOM 3293 C C . LEU A 1 422 ? -16.565 -5.755 4.541 1.00 51.75 422 LEU A C 1
ATOM 3295 O O . LEU A 1 422 ? -16.823 -5.506 5.716 1.00 51.75 422 LEU A O 1
ATOM 3299 N N . HIS A 1 423 ? -17.520 -5.951 3.620 1.00 42.03 423 HIS A N 1
ATOM 3300 C CA . HIS A 1 423 ? -19.000 -5.873 3.680 1.00 42.03 423 HIS A CA 1
ATOM 3301 C C . HIS A 1 423 ? -19.762 -6.699 4.733 1.00 42.03 423 HIS A C 1
ATOM 3303 O O . HIS A 1 423 ? -20.987 -6.816 4.694 1.00 42.03 423 HIS A O 1
ATOM 3309 N N . THR A 1 424 ? -19.064 -7.310 5.680 1.00 48.50 424 THR A N 1
ATOM 3310 C CA . THR A 1 424 ? -19.693 -7.902 6.863 1.00 48.50 424 THR A CA 1
ATOM 3311 C C . THR A 1 424 ? -19.338 -6.998 8.025 1.00 48.50 424 THR A C 1
ATOM 3313 O O . THR A 1 424 ? -18.168 -6.627 8.125 1.00 48.50 424 THR A O 1
ATOM 3316 N N . PRO A 1 425 ? -20.260 -6.659 8.941 1.00 62.47 425 PRO A N 1
ATOM 3317 C CA . PRO A 1 425 ? -19.857 -5.994 10.166 1.00 62.47 425 PRO A CA 1
ATOM 3318 C C . PRO A 1 425 ? -18.771 -6.873 10.793 1.00 62.47 425 PRO A C 1
ATOM 3320 O O . PRO A 1 425 ? -19.066 -7.972 11.251 1.00 62.47 425 PRO A O 1
ATOM 3323 N N . LEU A 1 426 ? -17.496 -6.452 10.792 1.00 77.62 426 LEU A N 1
ATOM 3324 C CA . LEU A 1 426 ? -16.437 -7.203 11.487 1.00 77.62 426 LEU A CA 1
ATOM 3325 C C . LEU A 1 426 ? -16.831 -7.402 12.956 1.00 77.62 426 LEU A C 1
ATOM 3327 O O . LEU A 1 426 ? -16.422 -8.363 13.596 1.00 77.62 426 LEU A O 1
ATOM 3331 N N . GLU A 1 427 ? -17.698 -6.523 13.460 1.00 83.00 427 GLU A N 1
ATOM 3332 C CA . GLU A 1 427 ? -18.445 -6.702 14.697 1.00 83.00 427 GLU A CA 1
ATOM 3333 C C . GLU A 1 427 ? -19.113 -8.078 14.806 1.00 83.00 427 GLU A C 1
ATOM 3335 O O . GLU A 1 427 ? -18.965 -8.718 15.840 1.00 83.00 427 GLU A O 1
ATOM 3340 N N . ASP A 1 428 ? -19.797 -8.560 13.770 1.00 82.56 428 ASP A N 1
ATOM 3341 C CA . ASP A 1 428 ? -20.457 -9.868 13.736 1.00 82.56 428 ASP A CA 1
ATOM 3342 C C . ASP A 1 428 ? -19.446 -11.011 13.672 1.00 82.56 428 ASP A C 1
ATOM 3344 O O . ASP A 1 428 ? -19.604 -12.009 14.375 1.00 82.56 428 ASP A O 1
ATOM 3348 N N . LEU A 1 429 ? -18.359 -10.853 12.908 1.00 84.81 429 LEU A N 1
ATOM 3349 C CA . LEU A 1 429 ? -17.251 -11.812 12.927 1.00 84.81 429 LEU A CA 1
ATOM 3350 C C . LEU A 1 429 ? -16.706 -11.961 14.354 1.00 84.81 429 LEU A C 1
ATOM 3352 O O . LEU A 1 429 ? -16.651 -13.074 14.879 1.00 84.81 429 LEU A O 1
ATOM 3356 N N . PHE A 1 430 ? -16.347 -10.851 15.000 1.00 89.50 430 PHE A N 1
ATOM 3357 C CA . PHE A 1 430 ? -15.787 -10.863 16.348 1.00 89.50 430 PHE A CA 1
ATOM 3358 C C . PHE A 1 430 ? -16.799 -11.338 17.393 1.00 89.50 430 PHE A C 1
ATOM 3360 O O . PHE A 1 430 ? -16.428 -12.138 18.243 1.00 89.50 430 PHE A O 1
ATOM 3367 N N . LYS A 1 431 ? -18.076 -10.947 17.299 1.00 87.88 431 LYS A N 1
ATOM 3368 C CA . LYS A 1 431 ? -19.150 -11.451 18.175 1.00 87.88 431 LYS A CA 1
ATOM 3369 C C . LYS A 1 431 ? -19.412 -12.942 17.988 1.00 87.88 431 LYS A C 1
ATOM 3371 O O . LYS A 1 431 ? -19.740 -13.618 18.953 1.00 87.88 431 LYS A O 1
ATOM 3376 N N . SER A 1 432 ? -19.291 -13.464 16.769 1.00 89.00 432 SER A N 1
ATOM 3377 C CA . SER A 1 432 ? -19.482 -14.896 16.511 1.00 89.00 432 SER A CA 1
ATOM 3378 C C . SER A 1 432 ? -18.328 -15.736 17.062 1.00 89.00 432 SER A C 1
ATOM 3380 O O . SER A 1 432 ? -18.556 -16.824 17.588 1.00 89.00 432 SER A O 1
ATOM 3382 N N . LYS A 1 433 ? -17.093 -15.227 16.963 1.00 89.44 433 LYS A N 1
ATOM 3383 C CA . LYS A 1 433 ? -15.881 -15.897 17.451 1.00 89.44 433 LYS A CA 1
ATOM 3384 C C . LYS A 1 433 ? -15.719 -15.762 18.967 1.00 89.44 433 LYS A C 1
ATOM 3386 O O . LYS A 1 433 ? -15.267 -16.710 19.598 1.00 89.44 433 LYS A O 1
ATOM 3391 N N . GLU A 1 434 ? -16.093 -14.618 19.535 1.00 94.06 434 GLU A N 1
ATOM 3392 C CA . GLU A 1 434 ? -16.044 -14.336 20.971 1.00 94.06 434 GLU A CA 1
ATOM 3393 C C . GLU A 1 434 ? -17.267 -13.499 21.417 1.00 94.06 434 GLU A C 1
ATOM 3395 O O . GLU A 1 434 ? -17.216 -12.263 21.454 1.00 94.06 434 GLU A O 1
ATOM 3400 N N . PRO A 1 435 ? -18.390 -14.154 21.774 1.00 93.25 435 PRO A N 1
ATOM 3401 C CA . PRO A 1 435 ? -19.632 -13.474 22.151 1.00 93.25 435 PRO A CA 1
ATOM 3402 C C . PRO A 1 435 ? -19.534 -12.595 23.403 1.00 93.25 435 PRO A C 1
ATOM 3404 O O . PRO A 1 435 ? -20.399 -11.745 23.617 1.00 93.25 435 PRO A O 1
ATOM 3407 N N . SER A 1 436 ? -18.515 -12.787 24.247 1.00 94.25 436 SER A N 1
ATOM 3408 C CA . SER A 1 436 ? -18.322 -11.993 25.466 1.00 94.25 436 SER A CA 1
ATOM 3409 C C . SER A 1 436 ? -17.662 -10.633 25.236 1.00 94.25 436 SER A C 1
ATOM 3411 O O . SER A 1 436 ? -17.572 -9.854 26.189 1.00 94.25 436 SER A O 1
ATOM 3413 N N . LEU A 1 437 ? -17.201 -10.314 24.018 1.00 92.19 437 LEU A N 1
ATOM 3414 C CA . LEU A 1 437 ? -16.619 -9.000 23.740 1.00 92.19 437 LEU A CA 1
ATOM 3415 C C . LEU A 1 437 ? -17.675 -7.901 23.876 1.00 92.19 437 LEU A C 1
ATOM 3417 O O . LEU A 1 437 ? -18.686 -7.875 23.173 1.00 92.19 437 LEU A O 1
ATOM 3421 N N . ASN A 1 438 ? -17.405 -6.932 24.748 1.00 92.94 438 ASN A N 1
ATOM 3422 C CA . ASN A 1 438 ? -18.209 -5.716 24.817 1.00 92.94 438 ASN A CA 1
ATOM 3423 C C . ASN A 1 438 ? -17.884 -4.753 23.657 1.00 92.94 438 ASN A C 1
ATOM 3425 O O . ASN A 1 438 ? -16.906 -4.920 22.929 1.00 92.94 438 ASN A O 1
ATOM 3429 N N . THR A 1 439 ? -18.667 -3.683 23.515 1.00 89.56 439 THR A N 1
ATOM 3430 C CA . THR A 1 439 ? -18.507 -2.697 22.432 1.00 89.56 439 THR A CA 1
ATOM 3431 C C . THR A 1 439 ? -17.099 -2.096 22.332 1.00 89.56 439 THR A C 1
ATOM 3433 O O . THR A 1 439 ? -16.587 -1.945 21.225 1.00 89.56 439 THR A O 1
ATOM 3436 N N . ASN A 1 440 ? -16.452 -1.766 23.456 1.00 91.75 440 ASN A N 1
ATOM 3437 C CA . ASN A 1 440 ? -15.092 -1.209 23.443 1.00 91.75 440 ASN A CA 1
ATOM 3438 C C . ASN A 1 440 ? -14.067 -2.255 23.003 1.00 91.75 440 ASN A C 1
ATOM 3440 O O . ASN A 1 440 ? -13.137 -1.942 22.268 1.00 91.75 440 ASN A O 1
ATOM 3444 N N . GLN A 1 441 ? -14.245 -3.501 23.432 1.00 94.94 441 GLN A N 1
ATOM 3445 C CA . GLN A 1 441 ? -13.383 -4.606 23.029 1.00 94.94 441 GLN A CA 1
ATOM 3446 C C . GLN A 1 441 ? -13.534 -4.931 21.543 1.00 94.94 441 GLN A C 1
ATOM 3448 O O . GLN A 1 441 ? -12.531 -5.154 20.877 1.00 94.94 441 GLN A O 1
ATOM 3453 N N . ILE A 1 442 ? -14.749 -4.874 20.997 1.00 92.31 442 ILE A N 1
ATOM 3454 C CA . ILE A 1 442 ? -14.987 -5.016 19.554 1.00 92.31 442 ILE A CA 1
ATOM 3455 C C . ILE A 1 442 ? -14.274 -3.904 18.778 1.00 92.31 442 ILE A C 1
ATOM 3457 O O . ILE A 1 442 ? -13.586 -4.187 17.801 1.00 92.31 442 ILE A O 1
ATOM 3461 N N . ILE A 1 443 ? -14.380 -2.653 19.242 1.00 92.19 443 ILE A N 1
ATOM 3462 C CA . ILE A 1 443 ? -13.643 -1.515 18.672 1.00 92.19 443 ILE A CA 1
ATOM 3463 C C . ILE A 1 443 ? -12.137 -1.817 18.638 1.00 92.19 443 ILE A C 1
ATOM 3465 O O . ILE A 1 443 ? -11.515 -1.658 17.591 1.00 92.19 443 ILE A O 1
ATOM 3469 N N . ILE A 1 444 ? -11.569 -2.302 19.748 1.00 94.69 444 ILE A N 1
ATOM 3470 C CA . ILE A 1 444 ? -10.145 -2.650 19.825 1.00 94.69 444 ILE A CA 1
ATOM 3471 C C . ILE A 1 444 ? -9.780 -3.807 18.893 1.00 94.69 444 ILE A C 1
ATOM 3473 O O . ILE A 1 444 ? -8.756 -3.749 18.218 1.00 94.69 444 ILE A O 1
ATOM 3477 N N . ALA A 1 445 ? -10.602 -4.852 18.837 1.00 94.25 445 ALA A N 1
ATOM 3478 C CA . ALA A 1 445 ? -10.329 -6.021 18.011 1.00 94.25 445 ALA A CA 1
ATOM 3479 C C . ALA A 1 445 ? -10.297 -5.656 16.519 1.00 94.25 445 ALA A C 1
ATOM 3481 O O . ALA A 1 445 ? -9.399 -6.082 15.792 1.00 94.25 445 ALA A O 1
ATOM 3482 N N . ILE A 1 446 ? -11.235 -4.816 16.072 1.00 91.00 446 ILE A N 1
ATOM 3483 C CA . ILE A 1 446 ? -11.311 -4.368 14.678 1.00 91.00 446 ILE A CA 1
ATOM 3484 C C . ILE A 1 446 ? -10.082 -3.540 14.305 1.00 91.00 446 ILE A C 1
ATOM 3486 O O . ILE A 1 446 ? -9.457 -3.813 13.280 1.00 91.00 446 ILE A O 1
ATOM 3490 N N . THR A 1 447 ? -9.693 -2.557 15.118 1.00 92.31 447 THR A N 1
ATOM 3491 C CA . THR A 1 447 ? -8.521 -1.722 14.804 1.00 92.31 447 THR A CA 1
ATOM 3492 C C . THR A 1 447 ? -7.219 -2.524 14.880 1.00 92.31 447 THR A C 1
ATOM 3494 O O . THR A 1 447 ? -6.361 -2.381 14.009 1.00 92.31 447 THR A O 1
ATOM 3497 N N . ALA A 1 448 ? -7.098 -3.441 15.849 1.00 93.38 448 ALA A N 1
ATOM 3498 C CA . ALA A 1 448 ? -5.972 -4.368 15.949 1.00 93.38 448 ALA A CA 1
ATOM 3499 C C . ALA A 1 448 ? -5.864 -5.275 14.722 1.00 93.38 448 ALA A C 1
ATOM 3501 O O . ALA A 1 448 ? -4.763 -5.500 14.228 1.00 93.38 448 ALA A O 1
ATOM 3502 N N . PHE A 1 449 ? -6.996 -5.753 14.197 1.00 91.44 449 PHE A N 1
ATOM 3503 C CA . PHE A 1 449 ? -7.021 -6.613 13.016 1.00 91.44 449 PHE A CA 1
ATOM 3504 C C . PHE A 1 449 ? -6.410 -5.912 11.807 1.00 91.44 449 PHE A C 1
ATOM 3506 O O . PHE A 1 449 ? -5.482 -6.442 11.204 1.00 91.44 449 PHE A O 1
ATOM 3513 N N . HIS A 1 450 ? -6.863 -4.691 11.517 1.00 87.94 450 HIS A N 1
ATOM 3514 C CA . HIS A 1 450 ? -6.331 -3.880 10.422 1.00 87.94 450 HIS A CA 1
ATOM 3515 C C . HIS A 1 450 ? -4.833 -3.606 10.601 1.00 87.94 450 HIS A C 1
ATOM 3517 O O . HIS A 1 450 ? -4.036 -3.847 9.692 1.00 87.94 450 HIS A O 1
ATOM 3523 N N . ALA A 1 451 ? -4.438 -3.150 11.795 1.00 89.25 451 ALA A N 1
ATOM 3524 C CA . ALA A 1 451 ? -3.061 -2.762 12.060 1.00 89.25 451 ALA A CA 1
ATOM 3525 C C . ALA A 1 451 ? -2.086 -3.946 11.976 1.00 89.25 451 ALA A C 1
ATOM 3527 O O . ALA A 1 451 ? -1.041 -3.836 11.334 1.00 89.25 451 ALA A O 1
ATOM 3528 N N . ILE A 1 452 ? -2.434 -5.084 12.585 1.00 90.50 452 ILE A N 1
ATOM 3529 C CA . ILE A 1 452 ? -1.599 -6.291 12.597 1.00 90.50 452 ILE A CA 1
ATOM 3530 C C . ILE A 1 452 ? -1.566 -6.939 11.210 1.00 90.50 452 ILE A C 1
ATOM 3532 O O . ILE A 1 452 ? -0.486 -7.307 10.749 1.00 90.50 452 ILE A O 1
ATOM 3536 N N . LEU A 1 453 ? -2.708 -7.053 10.519 1.00 88.50 453 LEU A N 1
ATOM 3537 C CA . LEU A 1 453 ? -2.767 -7.654 9.183 1.00 88.50 453 LEU A CA 1
ATOM 3538 C C . LEU A 1 453 ? -1.877 -6.904 8.192 1.00 88.50 453 LEU A C 1
ATOM 3540 O O . LEU A 1 453 ? -1.076 -7.534 7.501 1.00 88.50 453 LEU A O 1
ATOM 3544 N N . GLY A 1 454 ? -1.965 -5.569 8.182 1.00 84.81 454 GLY A N 1
ATOM 3545 C CA . GLY A 1 454 ? -1.113 -4.722 7.349 1.00 84.81 454 GLY A CA 1
ATOM 3546 C C . GLY A 1 454 ? 0.374 -5.020 7.548 1.00 84.81 454 GLY A C 1
ATOM 3547 O O . GLY A 1 454 ? 1.119 -5.138 6.580 1.00 84.81 454 GLY A O 1
ATOM 3548 N N . ARG A 1 455 ? 0.802 -5.239 8.798 1.00 86.31 455 ARG A N 1
ATOM 3549 C CA . ARG A 1 455 ? 2.199 -5.568 9.126 1.00 86.31 455 ARG A CA 1
ATOM 3550 C C . ARG A 1 455 ? 2.598 -6.974 8.699 1.00 86.31 455 ARG A C 1
ATOM 3552 O O . ARG A 1 455 ? 3.694 -7.163 8.183 1.00 86.31 455 ARG A O 1
ATOM 3559 N N . VAL A 1 456 ? 1.725 -7.958 8.906 1.00 88.06 456 VAL A N 1
ATOM 3560 C CA . VAL A 1 456 ? 1.975 -9.353 8.514 1.00 88.06 456 VAL A CA 1
ATOM 3561 C C . VAL A 1 456 ? 2.128 -9.464 7.001 1.00 88.06 456 VAL A C 1
ATOM 3563 O O . VAL A 1 456 ? 3.094 -10.054 6.527 1.00 88.06 456 VAL A O 1
ATOM 3566 N N . PHE A 1 457 ? 1.208 -8.881 6.238 1.00 86.00 457 PHE A N 1
ATOM 3567 C CA . PHE A 1 457 ? 1.262 -8.907 4.777 1.00 86.00 457 PHE A CA 1
ATOM 3568 C C . PHE A 1 457 ? 2.410 -8.066 4.234 1.00 86.00 457 PHE A C 1
ATOM 3570 O O . PHE A 1 457 ? 3.113 -8.520 3.333 1.00 86.00 457 PHE A O 1
ATOM 3577 N N . GLY A 1 458 ? 2.675 -6.911 4.841 1.00 82.12 458 GLY A N 1
ATOM 3578 C CA . GLY A 1 458 ? 3.858 -6.126 4.527 1.00 82.12 458 GLY A CA 1
ATOM 3579 C C . GLY A 1 458 ? 5.154 -6.902 4.671 1.00 82.12 458 GLY A C 1
ATOM 3580 O O . GLY A 1 458 ? 5.954 -6.953 3.739 1.00 82.12 458 GLY A O 1
ATOM 3581 N N . GLU A 1 459 ? 5.316 -7.605 5.792 1.00 83.75 459 GLU A N 1
ATOM 3582 C CA . GLU A 1 459 ? 6.482 -8.456 6.019 1.00 83.75 459 GLU A CA 1
ATOM 3583 C C . GLU A 1 459 ? 6.546 -9.601 4.998 1.00 83.75 459 GLU A C 1
ATOM 3585 O O . GLU A 1 459 ? 7.610 -9.875 4.451 1.00 83.75 459 GLU A O 1
ATOM 3590 N N . LEU A 1 460 ? 5.431 -10.264 4.683 1.00 84.38 460 LEU A N 1
ATOM 3591 C CA . LEU A 1 460 ? 5.423 -11.330 3.675 1.00 84.38 460 LEU A CA 1
ATOM 3592 C C . LEU A 1 460 ? 5.824 -10.819 2.288 1.00 84.38 460 LEU A C 1
ATOM 3594 O O . LEU A 1 460 ? 6.655 -11.451 1.635 1.00 84.38 460 LEU A O 1
ATOM 3598 N N . ALA A 1 461 ? 5.295 -9.669 1.869 1.00 79.62 461 ALA A N 1
ATOM 3599 C CA . ALA A 1 461 ? 5.656 -9.025 0.614 1.00 79.62 461 ALA A CA 1
ATOM 3600 C C . ALA A 1 461 ? 7.136 -8.616 0.615 1.00 79.62 461 ALA A C 1
ATOM 3602 O O . ALA A 1 461 ? 7.871 -8.973 -0.303 1.00 79.62 461 ALA A O 1
ATOM 3603 N N . PHE A 1 462 ? 7.623 -7.978 1.681 1.00 77.88 462 PHE A N 1
ATOM 3604 C CA . PHE A 1 462 ? 9.035 -7.612 1.857 1.00 77.88 462 PHE A CA 1
ATOM 3605 C C . PHE A 1 462 ? 9.995 -8.810 1.730 1.00 77.88 462 PHE A C 1
ATOM 3607 O O . PHE A 1 462 ? 11.143 -8.671 1.299 1.00 77.88 462 PHE A O 1
ATOM 3614 N N . ARG A 1 463 ? 9.521 -10.005 2.095 1.00 79.00 463 ARG A N 1
ATOM 3615 C CA . ARG A 1 463 ? 10.286 -11.260 2.097 1.00 79.00 463 ARG A CA 1
ATOM 3616 C C . ARG A 1 463 ? 10.048 -12.126 0.857 1.00 79.00 463 ARG A C 1
ATOM 3618 O O . ARG A 1 463 ? 10.705 -13.161 0.718 1.00 79.00 463 ARG A O 1
ATOM 3625 N N . SER A 1 464 ? 9.120 -11.735 -0.010 1.00 75.75 464 SER A N 1
ATOM 3626 C CA . SER A 1 464 ? 8.754 -12.439 -1.241 1.00 75.75 464 SER A CA 1
ATOM 3627 C C . SER A 1 464 ? 9.641 -12.052 -2.428 1.00 75.75 464 SER A C 1
ATOM 3629 O O . SER A 1 464 ? 10.234 -10.972 -2.477 1.00 75.75 464 SER A O 1
ATOM 3631 N N . GLU A 1 465 ? 9.723 -12.932 -3.423 1.00 68.62 465 GLU A N 1
ATOM 3632 C CA . GLU A 1 465 ? 10.183 -12.552 -4.759 1.00 68.62 465 GLU A CA 1
ATOM 3633 C C . GLU A 1 465 ? 9.215 -11.532 -5.383 1.00 68.62 465 GLU A C 1
ATOM 3635 O O . GLU A 1 465 ? 8.006 -11.657 -5.242 1.00 68.62 465 GLU A O 1
ATOM 3640 N N . ASN A 1 466 ? 9.745 -10.511 -6.066 1.00 58.47 466 ASN A N 1
ATOM 3641 C CA . ASN A 1 466 ? 8.984 -9.438 -6.735 1.00 58.47 466 ASN A CA 1
ATOM 3642 C C . ASN A 1 466 ? 8.109 -8.559 -5.824 1.00 58.47 466 ASN A C 1
ATOM 3644 O O . ASN A 1 466 ? 7.432 -7.661 -6.317 1.00 58.47 466 ASN A O 1
ATOM 3648 N N . ARG A 1 467 ? 8.222 -8.731 -4.499 1.00 68.25 467 ARG A N 1
ATOM 3649 C CA . ARG A 1 467 ? 7.590 -7.884 -3.478 1.00 68.25 467 ARG A CA 1
ATOM 3650 C C . ARG A 1 467 ? 6.060 -7.926 -3.511 1.00 68.25 467 ARG A C 1
ATOM 3652 O O . ARG A 1 467 ? 5.417 -6.918 -3.244 1.00 68.25 467 ARG A O 1
ATOM 3659 N N . ASP A 1 468 ? 5.472 -9.072 -3.826 1.00 70.94 468 ASP A N 1
ATOM 3660 C CA . ASP A 1 468 ? 4.023 -9.253 -3.851 1.00 70.94 468 ASP A CA 1
ATOM 3661 C C . ASP A 1 468 ? 3.585 -10.518 -3.100 1.00 70.94 468 ASP A C 1
ATOM 3663 O O . ASP A 1 468 ? 4.368 -11.427 -2.815 1.00 70.94 468 ASP A O 1
ATOM 3667 N N . LEU A 1 469 ? 2.300 -10.584 -2.751 1.00 79.06 469 LEU A N 1
ATOM 3668 C CA . LEU A 1 469 ? 1.764 -11.715 -1.994 1.00 79.06 469 LEU A CA 1
ATOM 3669 C C . LEU A 1 469 ? 1.508 -12.959 -2.853 1.00 79.06 469 LEU A C 1
ATOM 3671 O O . LEU A 1 469 ? 1.193 -14.011 -2.296 1.00 79.06 469 LEU A O 1
ATOM 3675 N N . THR A 1 470 ? 1.694 -12.902 -4.177 1.00 77.75 470 THR A N 1
ATOM 3676 C CA . THR A 1 470 ? 1.514 -14.080 -5.046 1.00 77.75 470 THR A CA 1
ATOM 3677 C C . THR A 1 470 ? 2.588 -15.143 -4.799 1.00 77.75 470 THR A C 1
ATOM 3679 O O . THR A 1 470 ? 2.366 -16.327 -5.051 1.00 77.75 470 THR A O 1
ATOM 3682 N N . GLY A 1 471 ? 3.724 -14.755 -4.204 1.00 76.38 471 GLY A N 1
ATOM 3683 C CA . GLY A 1 471 ? 4.757 -15.677 -3.723 1.00 76.38 471 GLY A CA 1
ATOM 3684 C C . GLY A 1 471 ? 4.389 -16.478 -2.461 1.00 76.38 471 GLY A C 1
ATOM 3685 O O . GLY A 1 471 ? 5.102 -17.429 -2.114 1.00 76.38 471 GLY A O 1
ATOM 3686 N N . VAL A 1 472 ? 3.304 -16.114 -1.764 1.00 84.12 472 VAL A N 1
ATOM 3687 C CA . VAL A 1 472 ? 2.761 -16.841 -0.603 1.00 84.12 472 VAL A CA 1
ATOM 3688 C C . VAL A 1 472 ? 1.780 -17.912 -1.096 1.00 84.12 472 VAL A C 1
ATOM 3690 O O . VAL A 1 472 ? 0.914 -17.591 -1.902 1.00 84.12 472 VAL A O 1
ATOM 3693 N N . PRO A 1 473 ? 1.824 -19.172 -0.622 1.00 86.31 473 PRO A N 1
ATOM 3694 C CA . PRO A 1 473 ? 0.826 -20.167 -1.015 1.00 86.31 473 PRO A CA 1
ATOM 3695 C C . PRO A 1 473 ? -0.587 -19.730 -0.612 1.00 86.31 473 PRO A C 1
ATOM 3697 O O . PRO A 1 473 ? -0.823 -19.469 0.570 1.00 86.31 473 PRO A O 1
ATOM 3700 N N . HIS A 1 474 ? -1.528 -19.706 -1.561 1.00 83.44 474 HIS A N 1
ATOM 3701 C CA . HIS A 1 474 ? -2.887 -19.194 -1.339 1.00 83.44 474 HIS A CA 1
ATOM 3702 C C . HIS A 1 474 ? -3.591 -19.893 -0.148 1.00 83.44 474 HIS A C 1
ATOM 3704 O O . HIS A 1 474 ? -4.119 -19.251 0.758 1.00 83.44 474 HIS A O 1
ATOM 3710 N N . THR A 1 475 ? -3.412 -21.211 -0.001 1.00 84.38 475 THR A N 1
ATOM 3711 C CA . THR A 1 475 ? -3.910 -22.019 1.137 1.00 84.38 475 THR A CA 1
ATOM 3712 C C . THR A 1 475 ? -3.372 -21.615 2.523 1.00 84.38 475 THR A C 1
ATOM 3714 O O . THR A 1 475 ? -3.759 -22.187 3.551 1.00 84.38 475 THR A O 1
ATOM 3717 N N . SER A 1 476 ? -2.449 -20.658 2.598 1.00 86.88 476 SER A N 1
ATOM 3718 C CA . SER A 1 476 ? -1.940 -20.099 3.853 1.00 86.88 476 SER A CA 1
ATOM 3719 C C . SER A 1 476 ? -2.768 -18.912 4.343 1.00 86.88 476 SER A C 1
ATOM 3721 O O . SER A 1 476 ? -2.833 -18.711 5.555 1.00 86.88 476 SER A O 1
ATOM 3723 N N . PHE A 1 477 ? -3.450 -18.172 3.458 1.00 85.75 477 PHE A N 1
ATOM 3724 C CA . PHE A 1 477 ? -4.196 -16.967 3.842 1.00 85.75 477 PHE A CA 1
ATOM 3725 C C . PHE A 1 477 ? -5.273 -17.209 4.907 1.00 85.75 477 PHE A C 1
ATOM 3727 O O . PHE A 1 477 ? -5.268 -16.461 5.883 1.00 85.75 477 PHE A O 1
ATOM 3734 N N . PRO A 1 478 ? -6.126 -18.257 4.843 1.00 85.88 478 PRO A N 1
ATOM 3735 C CA . PRO A 1 478 ? -7.129 -18.485 5.889 1.00 85.88 478 PRO A CA 1
ATOM 3736 C C . PRO A 1 478 ? -6.500 -18.667 7.275 1.00 85.88 478 PRO A C 1
ATOM 3738 O O . PRO A 1 478 ? -6.957 -18.096 8.259 1.00 85.88 478 PRO A O 1
ATOM 3741 N N . ARG A 1 479 ? -5.382 -19.399 7.348 1.00 87.31 479 ARG A N 1
ATOM 3742 C CA . ARG A 1 479 ? -4.654 -19.624 8.605 1.00 87.31 479 ARG A CA 1
ATOM 3743 C C . ARG A 1 479 ? -4.023 -18.341 9.136 1.00 87.31 479 ARG A C 1
ATOM 3745 O O . ARG A 1 479 ? -4.036 -18.121 10.343 1.00 87.31 479 ARG A O 1
ATOM 3752 N N . ILE A 1 480 ? -3.491 -17.499 8.248 1.00 88.75 480 ILE A N 1
ATOM 3753 C CA . ILE A 1 480 ? -2.965 -16.184 8.626 1.00 88.75 480 ILE A CA 1
ATOM 3754 C C . ILE A 1 480 ? -4.098 -15.314 9.186 1.00 88.75 480 ILE A C 1
ATOM 3756 O O . ILE A 1 480 ? -3.936 -14.739 10.258 1.00 88.75 480 ILE A O 1
ATOM 3760 N N . LEU A 1 481 ? -5.256 -15.266 8.521 1.00 88.56 481 LEU A N 1
ATOM 3761 C CA . LEU A 1 481 ? -6.399 -14.462 8.959 1.00 88.56 481 LEU A CA 1
ATOM 3762 C C . LEU A 1 481 ? -6.974 -14.932 10.301 1.00 88.56 481 LEU A C 1
ATOM 3764 O O . LEU A 1 481 ? -7.173 -14.099 11.180 1.00 88.56 481 LEU A O 1
ATOM 3768 N N . ASP A 1 482 ? -7.168 -16.238 10.513 1.00 89.12 482 ASP A N 1
ATOM 3769 C CA . ASP A 1 482 ? -7.593 -16.769 11.822 1.00 89.12 482 ASP A CA 1
ATOM 3770 C C . ASP A 1 482 ? -6.586 -16.411 12.928 1.00 89.12 482 ASP A C 1
ATOM 3772 O O . ASP A 1 482 ? -6.975 -16.043 14.038 1.00 89.12 482 ASP A O 1
ATOM 3776 N N . ALA A 1 483 ? -5.282 -16.486 12.637 1.00 92.44 483 ALA A N 1
ATOM 3777 C CA . ALA A 1 483 ? -4.252 -16.104 13.597 1.00 92.44 483 ALA A CA 1
ATOM 3778 C C . ALA A 1 483 ? -4.331 -14.610 13.942 1.00 92.44 483 ALA A C 1
ATOM 3780 O O . ALA A 1 483 ? -4.270 -14.261 15.120 1.00 92.44 483 ALA A O 1
ATOM 3781 N N . VAL A 1 484 ? -4.522 -13.733 12.950 1.00 92.62 484 VAL A N 1
ATOM 3782 C CA . VAL A 1 484 ? -4.712 -12.294 13.187 1.00 92.62 484 VAL A CA 1
ATOM 3783 C C . VAL A 1 484 ? -5.990 -12.035 13.995 1.00 92.62 484 VAL A C 1
ATOM 3785 O O . VAL A 1 484 ? -5.930 -11.276 14.956 1.00 92.62 484 VAL A O 1
ATOM 3788 N N . VAL A 1 485 ? -7.112 -12.708 13.703 1.00 92.75 485 VAL A N 1
ATOM 3789 C CA . VAL A 1 485 ? -8.362 -12.596 14.489 1.00 92.75 485 VAL A CA 1
ATOM 3790 C C . VAL A 1 485 ? -8.129 -12.943 15.961 1.00 92.75 485 VAL A C 1
ATOM 3792 O O . VAL A 1 485 ? -8.516 -12.178 16.844 1.00 92.75 485 VAL A O 1
ATOM 3795 N N . ASN A 1 486 ? -7.451 -14.056 16.245 1.00 95.00 486 ASN A N 1
ATOM 3796 C CA . ASN A 1 486 ? -7.160 -14.465 17.621 1.00 95.00 486 ASN A CA 1
ATOM 3797 C C . ASN A 1 486 ? -6.256 -13.455 18.346 1.00 95.00 486 ASN A C 1
ATOM 3799 O O . ASN A 1 486 ? -6.482 -13.142 19.517 1.00 95.00 486 ASN A O 1
ATOM 3803 N N . LYS A 1 487 ? -5.260 -12.900 17.647 1.00 96.06 487 LYS A N 1
ATOM 3804 C CA . LYS A 1 487 ? -4.369 -11.860 18.186 1.00 96.06 487 LYS A CA 1
ATOM 3805 C C . LYS A 1 487 ? -5.124 -10.555 18.455 1.00 96.06 487 LYS A C 1
ATOM 3807 O O . LYS A 1 487 ? -4.920 -9.935 19.495 1.00 96.06 487 LYS A O 1
ATOM 3812 N N . SER A 1 488 ? -6.071 -10.188 17.595 1.00 95.56 488 SER A N 1
ATOM 3813 C CA . SER A 1 488 ? -6.967 -9.045 17.802 1.00 95.56 488 SER A CA 1
ATOM 3814 C C . SER A 1 488 ? -7.880 -9.203 19.018 1.00 95.56 488 SER A C 1
ATOM 3816 O O . SER A 1 488 ? -8.046 -8.257 19.789 1.00 95.56 488 SER A O 1
ATOM 3818 N N . ILE A 1 489 ? -8.441 -10.397 19.236 1.00 96.38 489 ILE A N 1
ATOM 3819 C CA . ILE A 1 489 ? -9.241 -10.705 20.434 1.00 96.38 489 ILE A CA 1
ATOM 3820 C C . ILE A 1 489 ? -8.368 -10.596 21.694 1.00 96.38 489 ILE A C 1
ATOM 3822 O O . ILE A 1 489 ? -8.765 -9.974 22.682 1.00 96.38 489 ILE A O 1
ATOM 3826 N N . ALA A 1 490 ? -7.141 -11.121 21.652 1.00 96.31 490 ALA A N 1
ATOM 3827 C CA . ALA A 1 490 ? -6.193 -10.991 22.757 1.00 96.31 490 ALA A CA 1
ATOM 3828 C C . ALA A 1 490 ? -5.831 -9.520 23.046 1.00 96.31 490 ALA A C 1
ATOM 3830 O O . ALA A 1 490 ? -5.805 -9.105 24.209 1.00 96.31 490 ALA A O 1
ATOM 3831 N N . ALA A 1 491 ? -5.623 -8.705 22.006 1.00 96.25 491 ALA A N 1
ATOM 3832 C CA . ALA A 1 491 ? -5.409 -7.267 22.146 1.00 96.25 491 ALA A CA 1
ATOM 3833 C C . ALA A 1 491 ? -6.608 -6.575 22.821 1.00 96.25 491 ALA A C 1
ATOM 3835 O O . ALA A 1 491 ? -6.423 -5.760 23.731 1.00 96.25 491 ALA A O 1
ATOM 3836 N N . ALA A 1 492 ? -7.836 -6.953 22.456 1.00 96.06 492 ALA A N 1
ATOM 3837 C CA . ALA A 1 492 ? -9.062 -6.422 23.048 1.00 96.06 492 ALA A CA 1
ATOM 3838 C C . ALA A 1 492 ? -9.197 -6.734 24.548 1.00 96.06 492 ALA A C 1
ATOM 3840 O O . ALA A 1 492 ? -9.567 -5.855 25.334 1.00 96.06 492 ALA A O 1
ATOM 3841 N N . TYR A 1 493 ? -8.829 -7.943 24.980 1.00 95.06 493 TYR A N 1
ATOM 3842 C CA . TYR A 1 493 ? -8.772 -8.301 26.402 1.00 95.06 493 TYR A CA 1
ATOM 3843 C C 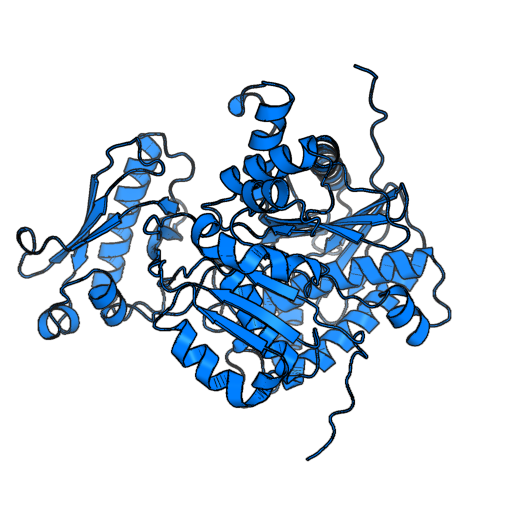. TYR A 1 493 ? -7.627 -7.630 27.165 1.00 95.06 493 TYR A C 1
ATOM 3845 O O . TYR A 1 493 ? -7.720 -7.468 28.380 1.00 95.06 493 TYR A O 1
ATOM 3853 N N . LYS A 1 494 ? -6.549 -7.222 26.487 1.00 94.12 494 LYS A N 1
ATOM 3854 C CA . LYS A 1 494 ? -5.420 -6.534 27.128 1.00 94.12 494 LYS A CA 1
ATOM 3855 C C . LYS A 1 494 ? -5.676 -5.040 27.321 1.00 94.12 494 LYS A C 1
ATOM 3857 O O . LYS A 1 494 ? -5.355 -4.486 28.379 1.00 94.12 494 LYS A O 1
ATOM 3862 N N . LEU A 1 495 ? -6.218 -4.384 26.295 1.00 90.81 495 LEU A N 1
ATOM 3863 C CA . LEU A 1 495 ? -6.400 -2.935 26.282 1.00 90.81 495 LEU A CA 1
ATOM 3864 C C . LEU A 1 495 ? -7.721 -2.516 26.943 1.00 90.81 495 LEU A C 1
ATOM 3866 O O . LEU A 1 495 ? -7.710 -1.524 27.655 1.00 90.81 495 LEU A O 1
ATOM 3870 N N . THR A 1 496 ? -8.795 -3.317 26.864 1.00 76.00 496 THR A N 1
ATOM 3871 C CA . THR A 1 496 ? -10.107 -3.229 27.572 1.00 76.00 496 THR A CA 1
ATOM 3872 C C . THR A 1 496 ? -10.903 -1.913 27.535 1.00 76.00 496 THR A C 1
ATOM 3874 O O . THR A 1 496 ? -12.131 -1.952 27.587 1.00 76.00 496 THR A O 1
ATOM 3877 N N . ILE A 1 497 ? -10.254 -0.754 27.457 1.00 80.06 497 ILE A N 1
ATOM 3878 C CA . ILE A 1 497 ? -10.824 0.587 27.522 1.00 80.06 497 ILE A CA 1
ATOM 3879 C C . ILE A 1 497 ? -10.156 1.413 26.426 1.00 80.06 497 ILE A C 1
ATOM 3881 O O . ILE A 1 497 ? -8.943 1.342 26.234 1.00 80.06 497 ILE A O 1
ATOM 3885 N N . VAL A 1 498 ? -10.956 2.208 25.717 1.00 80.19 498 VAL A N 1
ATOM 3886 C CA . VAL A 1 498 ? -10.435 3.179 24.757 1.00 80.19 498 VAL A CA 1
ATOM 3887 C C . VAL A 1 498 ? -10.167 4.494 25.483 1.00 80.19 498 VAL A C 1
ATOM 3889 O O . VAL A 1 498 ? -11.088 5.127 25.998 1.00 80.19 498 VAL A O 1
ATOM 3892 N N . GLU A 1 499 ? -8.897 4.878 25.545 1.00 85.62 499 GLU A N 1
ATOM 3893 C CA . GLU A 1 499 ? -8.407 6.049 26.275 1.00 85.62 499 GLU A CA 1
ATOM 3894 C C . GLU A 1 499 ? -8.031 7.170 25.298 1.00 85.62 499 GLU A C 1
ATOM 3896 O O . GLU A 1 499 ? -7.693 6.897 24.153 1.00 85.62 499 GLU A O 1
ATOM 3901 N N . LYS A 1 500 ? -8.010 8.432 25.746 1.00 84.62 500 LYS A N 1
ATOM 3902 C CA . LYS A 1 500 ? -7.483 9.560 24.941 1.00 84.62 500 LYS A CA 1
ATOM 3903 C C . LYS A 1 500 ? -5.952 9.621 24.903 1.00 84.62 500 LYS A C 1
ATOM 3905 O O . LYS A 1 500 ? -5.368 10.344 24.103 1.00 84.62 500 LYS A O 1
ATOM 3910 N N . ARG A 1 501 ? -5.298 8.921 25.829 1.00 85.38 501 ARG A N 1
ATOM 3911 C CA . ARG A 1 501 ? -3.842 8.803 25.928 1.00 85.38 501 ARG A CA 1
ATOM 3912 C C . ARG A 1 501 ? -3.517 7.361 26.282 1.00 85.38 501 ARG A C 1
ATOM 3914 O O . ARG A 1 501 ? -3.840 6.967 27.401 1.00 85.38 501 ARG A O 1
ATOM 3921 N N . PRO A 1 502 ? -2.889 6.595 25.385 1.00 88.50 502 PRO A N 1
ATOM 3922 C CA . PRO A 1 502 ? -2.701 5.177 25.620 1.00 88.50 502 PRO A CA 1
ATOM 3923 C C . PRO A 1 502 ? -1.697 4.947 26.753 1.00 88.50 502 PRO A C 1
ATOM 3925 O O . PRO A 1 502 ? -0.642 5.582 26.787 1.00 88.50 502 PRO A O 1
ATOM 3928 N N . GLN A 1 503 ? -2.021 4.034 27.671 1.00 86.38 503 GLN A N 1
ATOM 3929 C CA . GLN A 1 503 ? -1.114 3.613 28.753 1.00 86.38 503 GLN A CA 1
ATOM 3930 C C . GLN A 1 503 ? -0.595 2.180 28.600 1.00 86.38 503 GLN A C 1
ATOM 3932 O O . GLN A 1 503 ? 0.346 1.776 29.283 1.00 86.38 503 GLN A O 1
ATOM 3937 N N . ARG A 1 504 ? -1.221 1.382 27.731 1.00 90.69 504 ARG A N 1
ATOM 3938 C CA . ARG A 1 504 ? -0.949 -0.051 27.597 1.00 90.69 504 ARG A CA 1
ATOM 3939 C C . ARG A 1 504 ? -0.576 -0.402 26.168 1.00 90.69 504 ARG A C 1
ATOM 3941 O O . ARG A 1 504 ? -1.146 0.129 25.222 1.00 90.69 504 ARG A O 1
ATOM 3948 N N . ILE A 1 505 ? 0.352 -1.343 26.051 1.00 93.38 505 ILE A N 1
ATOM 3949 C CA . ILE A 1 505 ? 0.757 -1.966 24.794 1.00 93.38 505 ILE A CA 1
ATOM 3950 C C . ILE A 1 505 ? 0.289 -3.420 24.840 1.00 93.38 505 ILE A C 1
ATOM 3952 O O . ILE A 1 505 ? 0.443 -4.101 25.861 1.00 93.38 505 ILE A O 1
ATOM 3956 N N . TYR A 1 506 ? -0.302 -3.888 23.746 1.00 95.31 506 TYR A N 1
ATOM 3957 C CA . TYR A 1 506 ? -0.394 -5.315 23.470 1.00 95.31 506 TYR A CA 1
ATOM 3958 C C . TYR A 1 506 ? 0.872 -5.731 22.725 1.00 95.31 506 TYR A C 1
ATOM 3960 O O . TYR A 1 506 ? 1.190 -5.145 21.695 1.00 95.31 506 TYR A O 1
ATOM 3968 N N . THR A 1 507 ? 1.591 -6.719 23.246 1.00 93.38 507 THR A N 1
ATOM 3969 C CA . THR A 1 507 ? 2.732 -7.323 22.558 1.00 93.38 507 THR A CA 1
ATOM 3970 C C . THR A 1 507 ? 2.358 -8.753 22.228 1.00 93.38 507 THR A C 1
ATOM 3972 O O . THR A 1 507 ? 1.997 -9.524 23.116 1.00 93.38 507 THR A O 1
ATOM 3975 N N . ASP A 1 508 ? 2.422 -9.091 20.948 1.00 92.19 508 ASP A N 1
ATOM 3976 C CA . ASP A 1 508 ? 2.295 -10.460 20.487 1.00 92.19 508 ASP A CA 1
ATOM 3977 C C . ASP A 1 508 ? 3.609 -11.213 20.736 1.00 92.19 508 ASP A C 1
ATOM 3979 O O . ASP A 1 508 ? 4.642 -10.864 20.169 1.00 92.19 508 ASP A O 1
ATOM 3983 N N . ASP A 1 509 ? 3.585 -12.260 21.559 1.00 89.50 509 ASP A N 1
ATOM 3984 C CA . ASP A 1 509 ? 4.801 -13.002 21.924 1.00 89.50 509 ASP A CA 1
ATOM 3985 C C . ASP A 1 509 ? 5.369 -13.869 20.780 1.00 89.50 509 ASP A C 1
ATOM 3987 O O . ASP A 1 509 ? 6.539 -14.265 20.807 1.00 89.50 509 ASP A O 1
ATOM 3991 N N . GLU A 1 510 ? 4.559 -14.196 19.769 1.00 90.44 510 GLU A N 1
ATOM 3992 C CA . GLU A 1 510 ? 4.922 -15.116 18.686 1.00 90.44 510 GLU A CA 1
ATOM 3993 C C . GLU A 1 510 ? 5.664 -14.398 17.548 1.00 90.44 510 GLU A C 1
ATOM 3995 O O . GLU A 1 510 ? 6.727 -14.835 17.095 1.00 90.44 510 GLU A O 1
ATOM 4000 N N . TRP A 1 511 ? 5.091 -13.294 17.079 1.00 90.69 511 TRP A N 1
ATOM 4001 C CA . TRP A 1 511 ? 5.553 -12.451 15.982 1.00 90.69 511 TRP A CA 1
ATOM 4002 C C . TRP A 1 511 ? 6.316 -11.220 16.495 1.00 90.69 511 TRP A C 1
ATOM 4004 O O . TRP A 1 511 ? 7.105 -10.618 15.759 1.00 90.69 511 TRP A O 1
ATOM 4014 N N . GLY A 1 512 ? 6.161 -10.877 17.775 1.00 90.00 512 GLY A N 1
ATOM 4015 C CA . GLY A 1 512 ? 6.838 -9.742 18.397 1.00 90.00 512 GLY A CA 1
ATOM 4016 C C . GLY A 1 512 ? 6.279 -8.389 17.961 1.00 90.00 512 GLY A C 1
ATOM 4017 O O . GLY A 1 512 ? 7.014 -7.407 18.012 1.00 90.00 512 GLY A O 1
ATOM 4018 N N . ILE A 1 513 ? 5.024 -8.348 17.500 1.00 90.75 513 ILE A N 1
ATOM 4019 C CA . ILE A 1 513 ? 4.342 -7.116 17.084 1.00 90.75 513 ILE A CA 1
ATOM 4020 C C . ILE A 1 513 ? 3.805 -6.411 18.327 1.00 90.75 513 ILE A C 1
ATOM 4022 O O . ILE A 1 513 ? 3.072 -6.999 19.123 1.00 90.75 513 ILE A O 1
ATOM 4026 N N . ASN A 1 514 ? 4.139 -5.137 18.471 1.00 93.50 514 ASN A N 1
ATOM 4027 C CA . ASN A 1 514 ? 3.552 -4.228 19.437 1.00 93.50 514 ASN A CA 1
ATOM 4028 C C . ASN A 1 514 ? 2.377 -3.497 18.794 1.00 93.50 514 ASN A C 1
ATOM 4030 O O . ASN A 1 514 ? 2.488 -2.983 17.684 1.00 93.50 514 ASN A O 1
ATOM 4034 N N . PHE A 1 515 ? 1.267 -3.418 19.518 1.00 95.00 515 PHE A N 1
ATOM 4035 C CA . PHE A 1 515 ? 0.050 -2.731 19.117 1.00 95.00 515 PHE A CA 1
ATOM 4036 C C . PHE A 1 515 ? -0.422 -1.787 20.219 1.00 95.00 515 PHE A C 1
ATOM 4038 O O . PHE A 1 515 ? -0.410 -2.119 21.411 1.00 95.00 515 PHE A O 1
ATOM 4045 N N . VAL A 1 516 ? -0.882 -0.613 19.804 1.00 95.06 516 VAL A N 1
ATOM 4046 C CA . VAL A 1 516 ? -1.507 0.376 20.675 1.00 95.06 516 VAL A CA 1
ATOM 4047 C C . VAL A 1 516 ? -2.617 1.099 19.922 1.00 95.06 516 VAL A C 1
ATOM 4049 O O . VAL A 1 516 ? -2.548 1.278 18.706 1.00 95.06 516 VAL A O 1
ATOM 4052 N N . MET A 1 517 ? -3.636 1.543 20.651 1.00 94.94 517 MET A N 1
ATOM 4053 C CA . MET A 1 517 ? -4.676 2.404 20.106 1.00 94.94 517 MET A CA 1
ATOM 4054 C C . MET A 1 517 ? -5.193 3.393 21.140 1.00 94.94 517 MET A C 1
ATOM 4056 O O . MET A 1 517 ? -5.106 3.149 22.346 1.00 94.94 517 MET A O 1
ATOM 4060 N N . TRP A 1 518 ? -5.760 4.490 20.658 1.00 94.69 518 TRP A N 1
ATOM 4061 C CA . TRP A 1 518 ? -6.378 5.512 21.489 1.00 94.69 518 TRP A CA 1
ATOM 4062 C C . TRP A 1 518 ? -7.424 6.301 20.697 1.00 94.69 518 TRP A C 1
ATOM 4064 O O . TRP A 1 518 ? -7.496 6.233 19.471 1.00 94.69 518 TRP A O 1
ATOM 4074 N N . GLU A 1 519 ? -8.269 7.034 21.409 1.00 93.75 519 GLU A N 1
ATOM 4075 C CA . GLU A 1 519 ? -9.190 8.005 20.828 1.00 93.75 519 GLU A CA 1
ATOM 4076 C C . GLU A 1 519 ? -8.456 9.315 20.532 1.00 93.75 519 GLU A C 1
ATOM 4078 O O . GLU A 1 519 ? -7.820 9.896 21.418 1.00 93.75 519 GLU A O 1
ATOM 4083 N N . LEU A 1 520 ? -8.581 9.807 19.301 1.00 90.31 520 LEU A N 1
ATOM 4084 C CA . LEU A 1 520 ? -8.056 11.104 18.899 1.00 90.31 520 LEU A CA 1
ATOM 4085 C C . LEU A 1 520 ? -8.890 12.215 19.552 1.00 90.31 520 LEU A C 1
ATOM 4087 O O . LEU A 1 520 ? -10.098 12.334 19.336 1.00 90.31 520 LEU A O 1
ATOM 4091 N N . ALA A 1 521 ? -8.243 13.047 20.365 1.00 71.69 521 ALA A N 1
ATOM 4092 C CA . ALA A 1 521 ? -8.891 14.196 20.980 1.00 71.69 521 ALA A CA 1
ATOM 4093 C C . ALA A 1 521 ? -9.067 15.316 19.942 1.00 71.69 521 ALA A C 1
ATOM 4095 O O . ALA A 1 521 ? -8.083 15.943 19.556 1.00 71.69 521 ALA A O 1
ATOM 4096 N N . ARG A 1 522 ? -10.313 15.601 19.529 1.00 65.25 522 ARG A N 1
ATOM 4097 C CA . ARG A 1 522 ? -10.607 16.772 18.688 1.00 65.25 522 ARG A CA 1
ATOM 4098 C C . ARG A 1 522 ? -10.110 18.039 19.382 1.00 65.25 522 ARG A C 1
ATOM 4100 O O . ARG A 1 522 ? -10.531 18.332 20.505 1.00 65.25 522 ARG A O 1
ATOM 4107 N N . LYS A 1 523 ? -9.269 18.821 18.701 1.00 58.16 523 LYS A N 1
ATOM 4108 C CA . LYS A 1 523 ? -9.132 20.241 19.045 1.00 58.16 523 LYS A CA 1
ATOM 4109 C C . LYS A 1 523 ? -10.487 20.876 18.743 1.00 58.16 523 LYS A C 1
ATOM 4111 O O . LYS A 1 523 ? -10.990 20.747 17.631 1.00 58.16 523 LYS A O 1
ATOM 4116 N N . SER A 1 524 ? -11.121 21.477 19.748 1.00 42.25 524 SER A N 1
ATOM 4117 C CA . SER A 1 524 ? -12.311 22.297 19.531 1.00 42.25 524 SER A CA 1
ATOM 4118 C C . SER A 1 524 ? -11.957 23.322 18.461 1.00 42.25 524 SER A C 1
ATOM 4120 O O . SER A 1 524 ? -11.022 24.094 18.678 1.00 42.25 524 SER A O 1
ATOM 4122 N N . GLN A 1 525 ? -12.644 23.282 17.317 1.00 40.12 525 GLN A N 1
ATOM 4123 C CA . GLN A 1 525 ? -12.527 24.319 16.302 1.00 40.12 525 GLN A CA 1
ATOM 4124 C C . GLN A 1 525 ? -12.810 25.643 17.009 1.00 40.12 525 GLN A C 1
ATOM 4126 O O . GLN A 1 525 ? -13.925 25.885 17.470 1.00 40.12 525 GLN A O 1
ATOM 4131 N N . SER A 1 526 ? -11.779 26.468 17.178 1.00 28.73 526 SER A N 1
ATOM 4132 C CA . SER A 1 526 ? -11.993 27.889 17.374 1.00 28.73 526 SER A CA 1
ATOM 4133 C C . SER A 1 526 ? -12.716 28.345 16.117 1.00 28.73 526 SER A C 1
ATOM 4135 O O . SER A 1 526 ? -12.155 28.256 15.029 1.00 28.73 526 SER A O 1
ATOM 4137 N N . SER A 1 527 ? -13.984 28.707 16.280 1.00 26.97 527 SER A N 1
ATOM 4138 C CA . SER A 1 527 ? -14.800 29.374 15.274 1.00 26.97 527 SER A CA 1
ATOM 4139 C C . SER A 1 527 ? -13.956 30.435 14.569 1.00 26.97 527 SER A C 1
ATOM 4141 O O . SER A 1 527 ? -13.499 31.367 15.237 1.00 26.97 527 SER A O 1
ATOM 4143 N N . PHE A 1 528 ? -13.711 30.229 13.276 1.00 31.77 528 PHE A N 1
ATOM 4144 C CA . PHE A 1 528 ? -13.222 31.273 12.383 1.00 31.77 528 PHE A CA 1
ATOM 4145 C C . PHE A 1 528 ? -14.361 32.231 12.048 1.00 31.77 528 PHE A C 1
ATOM 4147 O O . PHE A 1 528 ? -15.502 31.738 11.870 1.00 31.77 528 PHE A O 1
#

Secondary structure (DSSP, 8-state):
------SS---SS--EEEE------B---TTT-SS-HHHHHHHHHHHHHHHHHHHHTT-TTTTEEE-EEEE-STT--SSEEEEEEES-SSTTS--EEEEEEE--HHHHHH--SSHHHHHHHHS-----SHHHHHHHHHHHHHTTT-S-S-EEEEE---TTHHHHHHHHHHHHTTSEEEEE-TTSPPP-EEEEEEE-TTS-EEEEEEE-----SHHHHGGGGGGGGG-SEEEESS--HHHHHHTT---EEEE---TTTHHHHHHHHHHHHHTT----EEEEEHHHHHHHHHHHHHHHH---TTTSPPP----SEEE-SS-EEE-HHHHHHHHHHHHHHHHH--PPPEEEEEEEEEEE-GGG-EEEEEEEETEEEEEEE-PPPHHHHHHHHHHT-SSS--B-TT---SS-SGGGGTHHHHGGG-SS-HHHHHHHH-TT--HHHHHHHHHHHHHHHHHHHHHHHHHBGGGSGGGS-GGGHHHHHHHHHHHHHHHHHHH-S--SS----EE-TTT--EEEEEE--PPP----